Protein AF-A0A7S2I4W2-F1 (afdb_monomer_lite)

pLDDT: mean 93.64, std 9.5, range [48.97, 98.88]

Sequence (385 aa):
VYAKTLLSLMMRHRHPQGKFLIIGGGIANFTDVAATFTGLIQALNQFADDIKEHNIRIWIRRAGPNYLEGLRKVKACSDKLGLGLKVYGPETHITAVVPMALGLTAPLPEPDLSAACGPPKRSLVKVPDGVQVKPAAAKAPAQGDITPATTAVVYGLQHRAVQGMLDFDFMCKRKKPSVEAMVFPFSGNHLEKFYWGTGEILVPVYTTTQEAIAKHPSVTVFINFASFRSVFETSLEAMQYPAIKTVAIIAEGVPEQQTREIIKVAEDKKIDIIGPATVGGIKPGCLRIGNTGGMLDNIVMSRLYRPGSVAYVSKSGGMSNELNNIICRNSDGVYEGVAIGGDRYPGSRFLDHFLRYQADPGAKLLLLLGEVGGTDEYDLIEAAK

Organism: NCBI:txid1333877

Secondary structure (DSSP, 8-state):
-HHHHHHHHHTSS--TT-EEEEE---B-SS--HHHHHHHHHHHHHHSHHHHHHTTEEEEEE-BSTTHHHHHHHHHHHHHHHT---EEE-TTS-TTTHHHHHTTSSPPPPPP-TTSPPPSPPP-PPPPPTT-----PPPPPPPTT---TT--EEEES--HHHHHHHHHHHHHTT-SS-SEEEEE-TTS-SEEEEEEETTEEEEEEEESSHHHHHHH-TT--EEEE---TTTHHHHHHHHTTSTT--EEEE--S---HHHHHHHHHHHHHHT-EEE-SS---EEETTTEE-TTTT-SHHHHHHTTTTS--SEEEEES-HHHHHHHHHHHHHHSS-EEEEEE--SSSS-SS-HHHHHHHHHT-TT--EEEEE--SSSSHHHHHHHHH-

Radius of gyration: 22.59 Å; chains: 1; bounding box: 64×48×61 Å

Foldseek 3Di:
DVLLVVLVVQLPDADPVAEEDEAFFFADLADALQVVLVVVLVNCVVCLVSCVVNVYEYEYEYHYHNNLNSQVSVVVSCVVSVNPYAYHYLVDQRCPRPCCVVVVDPDDDHDPSPDDDAAADADADDDDPPPPPDQDDFDDDDQPDFFLQAAEEEEDPQQVQQQQFLVLNLLLVRPDGRYQAYEDLVDDKDWDWHDNPPDIDTHIYHNDPVVVCVVVVQHAEYEYPDELVCQLVVLLVNLVRLSHQEYEADYDPNPPVSLVVSLVSCVVSNHFYQDDAAQWWAAASTGDRGSQLHHPSSCNNLVSNHAWAAEEEEQDSSVQSSCSSVDSHHGRGYRMYTHQYDDPDGSDAPVRVVVVLVVGSSHPHYYYDYDPDDDRVVVVVVVVD

InterPro domains:
  IPR002020 Citrate synthase [PTHR23118] (143-385)
  IPR005811 ATP-citrate synthase/succinyl-CoA ligase, C-terminal domain [PF00549] (313-379)
  IPR016102 Succinyl-CoA synthetase-like [G3DSA:3.40.50.261] (1-110)
  IPR016102 Succinyl-CoA synthetase-like [G3DSA:3.40.50.261] (278-385)
  IPR016102 Succinyl-CoA synthetase-like [SSF52210] (6-75)
  IPR016102 Succinyl-CoA synthetase-like [SSF52210] (286-384)
  IPR017866 Succinyl-CoA synthetase, beta subunit, conserved site [PS01217] (308-333)
  IPR032263 ATP-citrate synthase, citrate-binding domain [PF16114] (2-103)
  IPR033847 ATP-citrate lyase/succinyl-CoA ligase, conserved site [PS01216] (314-343)
  IPR036291 NAD(P)-binding domain superfamily [SSF51735] (148-276)

Structure (mmCIF, N/CA/C/O backbone):
data_AF-A0A7S2I4W2-F1
#
_entry.id   AF-A0A7S2I4W2-F1
#
loop_
_atom_site.group_PDB
_atom_site.id
_atom_site.type_symbol
_atom_site.label_atom_id
_atom_site.label_alt_id
_atom_site.label_comp_id
_atom_site.label_asym_id
_atom_site.label_entity_id
_atom_site.label_seq_id
_atom_site.pdbx_PDB_ins_code
_atom_site.Cartn_x
_atom_site.Cartn_y
_atom_site.Cartn_z
_atom_site.occupancy
_atom_site.B_iso_or_equiv
_atom_site.auth_seq_id
_atom_site.auth_comp_id
_atom_site.auth_asym_id
_atom_site.auth_atom_id
_atom_site.pdbx_PDB_model_num
ATOM 1 N N . VAL A 1 1 ? 23.101 -0.968 -6.387 1.00 79.19 1 VAL A N 1
ATOM 2 C CA . VAL A 1 1 ? 23.550 -2.379 -6.493 1.00 79.19 1 VAL A CA 1
ATOM 3 C C . VAL A 1 1 ? 22.594 -3.194 -7.358 1.00 79.19 1 VAL A C 1
ATOM 5 O O . VAL A 1 1 ? 23.010 -3.573 -8.438 1.00 79.19 1 VAL A O 1
ATOM 8 N N . TYR A 1 2 ? 21.316 -3.338 -6.986 1.00 93.25 2 TYR A N 1
ATOM 9 C CA . TYR A 1 2 ? 20.318 -4.147 -7.716 1.00 93.25 2 TYR A CA 1
ATOM 10 C C . TYR A 1 2 ? 20.295 -3.968 -9.250 1.00 93.25 2 TYR A C 1
ATOM 12 O O . TYR A 1 2 ? 20.557 -4.918 -9.983 1.00 93.25 2 TYR A O 1
ATOM 20 N N . ALA A 1 3 ? 20.053 -2.745 -9.747 1.00 93.56 3 ALA A N 1
ATOM 21 C CA . ALA A 1 3 ? 19.975 -2.485 -11.191 1.00 93.56 3 ALA A CA 1
ATOM 22 C C . ALA A 1 3 ? 21.287 -2.816 -11.926 1.00 93.56 3 ALA A C 1
ATOM 24 O O . ALA A 1 3 ? 21.260 -3.390 -13.010 1.00 93.56 3 ALA A O 1
ATOM 25 N N . LYS A 1 4 ? 22.437 -2.513 -11.306 1.00 93.75 4 LYS A N 1
ATOM 26 C CA . LYS A 1 4 ? 23.759 -2.839 -11.858 1.00 93.75 4 LYS A CA 1
ATOM 27 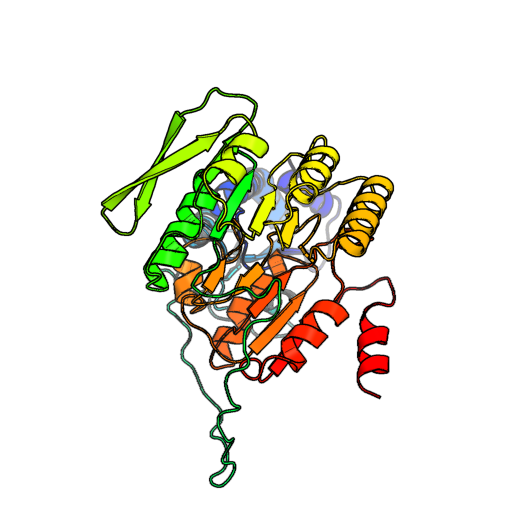C C . LYS A 1 4 ? 23.938 -4.350 -11.985 1.00 93.75 4 LYS A C 1
ATOM 29 O O . LYS A 1 4 ? 24.317 -4.822 -13.044 1.00 93.75 4 LYS A O 1
ATOM 34 N N . THR A 1 5 ? 23.597 -5.105 -10.939 1.00 95.25 5 THR A N 1
ATOM 35 C CA . THR A 1 5 ? 23.684 -6.571 -10.945 1.00 95.25 5 THR A CA 1
ATOM 36 C C . THR A 1 5 ? 22.836 -7.187 -12.060 1.00 95.25 5 THR A C 1
ATOM 38 O O . THR A 1 5 ? 23.334 -8.046 -12.782 1.00 95.25 5 THR A O 1
ATOM 41 N N . LEU A 1 6 ? 21.590 -6.732 -12.247 1.00 95.56 6 LEU A N 1
ATOM 42 C CA . LEU A 1 6 ? 20.728 -7.223 -13.330 1.00 95.56 6 LEU A CA 1
ATOM 43 C C . LEU A 1 6 ? 21.313 -6.941 -14.720 1.00 95.56 6 LEU A C 1
ATOM 45 O O . LEU A 1 6 ? 21.363 -7.852 -15.547 1.00 95.56 6 LEU A O 1
ATOM 49 N N . LEU A 1 7 ? 21.792 -5.714 -14.959 1.00 95.50 7 LEU A N 1
ATOM 50 C CA . LEU A 1 7 ? 22.431 -5.343 -16.226 1.00 95.50 7 LEU A CA 1
ATOM 51 C C . LEU A 1 7 ? 23.682 -6.198 -16.487 1.00 95.50 7 LEU A C 1
ATOM 53 O O . LEU A 1 7 ? 23.814 -6.795 -17.554 1.00 95.50 7 LEU A O 1
ATOM 57 N N . SER A 1 8 ? 24.547 -6.367 -15.484 1.00 94.81 8 SER A N 1
ATOM 58 C CA . SER A 1 8 ? 25.737 -7.215 -15.611 1.00 94.81 8 SER A CA 1
ATOM 59 C C . SER A 1 8 ? 25.394 -8.678 -15.916 1.00 94.81 8 SER A C 1
ATOM 61 O O . SER A 1 8 ? 26.090 -9.322 -16.698 1.00 94.81 8 SER A O 1
ATOM 63 N N . LEU A 1 9 ? 24.320 -9.224 -15.335 1.00 96.38 9 LEU A N 1
ATOM 64 C CA . LEU A 1 9 ? 23.876 -10.591 -15.627 1.00 96.38 9 LEU A CA 1
ATOM 65 C C . LEU A 1 9 ? 23.346 -10.726 -17.058 1.00 96.38 9 LEU A C 1
ATOM 67 O O . LEU A 1 9 ? 23.717 -11.664 -17.767 1.00 96.38 9 LEU A O 1
ATOM 71 N N . MET A 1 10 ? 22.510 -9.789 -17.508 1.00 96.00 10 MET A N 1
ATOM 72 C CA . MET A 1 10 ? 21.927 -9.859 -18.849 1.00 96.00 10 MET A CA 1
ATOM 73 C C . MET A 1 10 ? 22.943 -9.590 -19.965 1.00 96.00 10 MET A C 1
ATOM 75 O O . MET A 1 10 ? 22.669 -9.945 -21.108 1.00 96.00 10 MET A O 1
ATOM 79 N N . MET A 1 11 ? 24.112 -9.026 -19.666 1.00 95.38 11 MET A N 1
ATOM 80 C CA . MET A 1 11 ? 25.169 -8.749 -20.649 1.00 95.38 11 MET A CA 1
ATOM 81 C C . MET A 1 11 ? 26.247 -9.842 -20.721 1.00 95.38 11 MET A C 1
ATOM 83 O O . MET A 1 11 ? 27.149 -9.749 -21.538 1.00 95.38 11 MET A O 1
ATOM 87 N N . ARG A 1 12 ? 26.156 -10.941 -19.955 1.00 95.44 12 ARG A N 1
ATOM 88 C CA . ARG A 1 12 ? 27.174 -12.018 -20.021 1.00 95.44 12 ARG A CA 1
ATOM 89 C C . ARG A 1 12 ? 27.299 -12.693 -21.390 1.00 95.44 12 ARG A C 1
ATOM 91 O O . ARG A 1 12 ? 28.368 -13.166 -21.751 1.00 95.44 12 ARG A O 1
ATOM 98 N N . HIS A 1 13 ? 26.202 -12.753 -22.139 1.00 94.88 13 HIS A N 1
ATOM 99 C CA . HIS A 1 13 ? 26.152 -13.361 -23.467 1.00 94.88 13 HIS A CA 1
ATOM 100 C C . HIS A 1 13 ? 25.285 -12.517 -24.393 1.00 94.88 13 HIS A C 1
ATOM 102 O O . HIS A 1 13 ? 24.271 -11.958 -23.962 1.00 94.88 13 HIS A O 1
ATOM 108 N N . ARG A 1 14 ? 25.637 -12.451 -25.676 1.00 95.69 14 ARG A N 1
ATOM 109 C CA . ARG A 1 14 ? 24.786 -11.830 -26.696 1.00 95.69 14 ARG A CA 1
ATOM 110 C C . ARG A 1 14 ? 23.648 -12.767 -27.098 1.00 95.69 14 ARG A C 1
ATOM 112 O O . ARG A 1 14 ? 23.761 -13.982 -26.984 1.00 95.69 14 ARG A O 1
ATOM 119 N N . HIS A 1 15 ? 22.546 -12.184 -27.555 1.00 96.94 15 HIS A N 1
ATOM 120 C CA . HIS A 1 15 ? 21.433 -12.915 -28.151 1.00 96.94 15 HIS A CA 1
ATOM 121 C C . HIS A 1 15 ? 21.181 -12.352 -29.559 1.00 96.94 15 HIS A C 1
ATOM 123 O O . HIS A 1 15 ? 21.181 -11.125 -29.691 1.00 96.94 15 HIS A O 1
ATOM 129 N N . PRO A 1 16 ? 20.958 -13.180 -30.600 1.00 95.62 16 PRO A N 1
ATOM 130 C CA . PRO A 1 16 ? 20.847 -12.700 -31.984 1.00 95.62 16 PRO A CA 1
ATOM 131 C C . PRO A 1 16 ? 19.747 -11.653 -32.204 1.00 95.62 16 PRO A C 1
ATOM 133 O O . PRO A 1 16 ? 19.893 -10.760 -33.029 1.00 95.62 16 PRO A O 1
ATOM 136 N N . GLN A 1 17 ? 18.657 -11.731 -31.437 1.00 94.38 17 GLN A N 1
ATOM 137 C CA . GLN A 1 17 ? 17.517 -10.805 -31.530 1.00 94.38 17 GLN A CA 1
ATOM 138 C C . GLN A 1 17 ? 17.594 -9.632 -30.531 1.00 94.38 17 GLN A C 1
ATOM 140 O O . GLN A 1 17 ? 16.612 -8.910 -30.326 1.00 94.38 17 GLN A O 1
ATOM 145 N N . GLY A 1 18 ? 18.737 -9.466 -29.860 1.00 95.62 18 GLY A N 1
ATOM 146 C CA . GLY A 1 18 ? 18.852 -8.601 -28.690 1.00 95.62 18 GLY A CA 1
ATOM 147 C C . GLY A 1 18 ? 18.094 -9.157 -27.485 1.00 95.62 18 GLY A C 1
ATOM 148 O O . GLY A 1 18 ? 17.707 -10.332 -27.461 1.00 95.62 18 GLY A O 1
ATOM 149 N N . LYS A 1 19 ? 17.896 -8.317 -26.467 1.00 96.88 19 LYS A N 1
ATOM 150 C CA . LYS A 1 19 ? 17.185 -8.676 -25.227 1.00 96.88 19 LYS A CA 1
ATOM 151 C C . LYS A 1 19 ? 16.204 -7.584 -24.823 1.00 96.88 19 LYS A C 1
ATOM 153 O O . LYS A 1 19 ? 16.249 -6.468 -25.336 1.00 96.88 19 LYS A O 1
ATOM 158 N N . PHE A 1 20 ? 15.343 -7.903 -23.865 1.00 95.50 20 PHE A N 1
ATOM 159 C CA . PHE A 1 20 ? 14.385 -6.965 -23.293 1.00 95.50 20 PHE A CA 1
ATOM 160 C C . PHE A 1 20 ? 14.631 -6.801 -21.798 1.00 95.50 20 PHE A C 1
ATOM 162 O O . PHE A 1 20 ? 14.880 -7.784 -21.100 1.00 95.50 20 PHE A O 1
ATOM 169 N N . LEU A 1 21 ? 14.527 -5.569 -21.308 1.00 97.12 21 LEU A N 1
ATOM 170 C CA . LEU A 1 21 ? 14.470 -5.263 -19.883 1.00 97.12 21 LEU A CA 1
ATOM 171 C C . LEU A 1 21 ? 13.138 -4.577 -19.586 1.00 97.12 21 LEU A C 1
ATOM 173 O O . LEU A 1 21 ? 12.885 -3.466 -20.053 1.00 97.12 21 LEU A O 1
ATOM 177 N N . ILE A 1 22 ? 12.293 -5.243 -18.802 1.00 97.38 22 ILE A N 1
ATOM 178 C CA . ILE A 1 22 ? 10.995 -4.711 -18.382 1.00 97.38 22 ILE A CA 1
ATOM 179 C C . ILE A 1 22 ? 11.118 -4.227 -16.941 1.00 97.38 22 ILE A C 1
ATOM 181 O O . ILE A 1 22 ? 11.359 -5.010 -16.026 1.00 97.38 22 ILE A O 1
ATOM 185 N N . ILE A 1 23 ? 10.940 -2.926 -16.743 1.00 96.69 23 ILE A N 1
ATOM 186 C CA . ILE A 1 23 ? 10.980 -2.267 -15.438 1.00 96.69 23 ILE A CA 1
ATOM 187 C C . ILE A 1 23 ? 9.542 -1.888 -15.085 1.00 96.69 23 ILE A C 1
ATOM 189 O O . ILE A 1 23 ? 9.074 -0.780 -15.350 1.00 96.69 23 ILE A O 1
ATOM 193 N N . GLY A 1 24 ? 8.811 -2.867 -14.559 1.00 94.12 24 GLY A N 1
ATOM 194 C CA . GLY A 1 24 ? 7.382 -2.757 -14.281 1.00 94.12 24 GLY A CA 1
ATOM 195 C C . GLY A 1 24 ? 7.033 -2.601 -12.800 1.00 94.12 24 GLY A C 1
ATOM 196 O O . GLY A 1 24 ? 7.862 -2.729 -11.895 1.00 94.12 24 GLY A O 1
ATOM 197 N N . GLY A 1 25 ? 5.751 -2.370 -12.549 1.00 94.00 25 GLY A N 1
ATOM 198 C CA . GLY A 1 25 ? 5.097 -2.689 -11.286 1.00 94.00 25 GLY A CA 1
ATOM 199 C C . GLY A 1 25 ? 3.838 -1.872 -11.033 1.00 94.00 25 GLY A C 1
ATOM 200 O O . GLY A 1 25 ? 3.523 -0.931 -11.772 1.00 94.00 25 GLY A O 1
ATOM 201 N N . GLY A 1 26 ? 3.112 -2.279 -9.991 1.00 92.62 26 GLY A N 1
ATOM 202 C CA . GLY A 1 26 ? 1.884 -1.618 -9.564 1.00 92.62 26 GLY A CA 1
ATOM 203 C C . GLY A 1 26 ? 2.134 -0.209 -9.040 1.00 92.62 26 GLY A C 1
ATOM 204 O O . GLY A 1 26 ? 3.282 0.192 -8.807 1.00 92.62 26 GLY A O 1
ATOM 205 N N . ILE A 1 27 ? 1.054 0.545 -8.846 1.00 95.62 27 ILE A N 1
ATOM 206 C CA . ILE A 1 27 ? 1.127 1.872 -8.228 1.00 95.62 27 ILE A CA 1
ATOM 207 C C . ILE A 1 27 ? 1.631 1.737 -6.788 1.00 95.62 27 ILE A C 1
ATOM 209 O O . ILE A 1 27 ? 0.963 1.168 -5.929 1.00 95.62 27 ILE A O 1
ATOM 213 N N . ALA A 1 2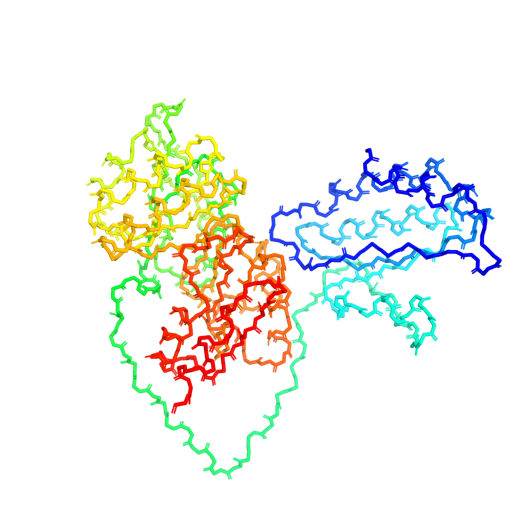8 ? 2.813 2.275 -6.491 1.00 96.56 28 ALA A N 1
ATOM 214 C CA . ALA A 1 28 ? 3.357 2.185 -5.142 1.00 96.56 28 ALA A CA 1
ATOM 215 C C . ALA A 1 28 ? 2.528 3.008 -4.141 1.00 96.56 28 ALA A C 1
ATOM 217 O O . ALA A 1 28 ? 2.044 4.091 -4.462 1.00 96.56 28 ALA A O 1
ATOM 218 N N . ASN A 1 29 ? 2.401 2.506 -2.911 1.00 97.06 29 ASN A N 1
ATOM 219 C CA . ASN A 1 29 ? 1.764 3.236 -1.812 1.00 97.06 29 ASN A CA 1
ATOM 220 C C . ASN A 1 29 ? 2.752 4.203 -1.142 1.00 97.06 29 ASN A C 1
ATOM 222 O O . ASN A 1 29 ? 2.457 5.372 -0.955 1.00 97.06 29 ASN A O 1
ATOM 226 N N . PHE A 1 30 ? 3.955 3.737 -0.807 1.00 93.31 30 PHE A N 1
ATOM 227 C CA . PHE A 1 30 ? 4.930 4.519 -0.031 1.00 93.31 30 PHE A CA 1
ATOM 228 C C . PHE A 1 30 ? 6.304 4.642 -0.694 1.00 93.31 30 PHE A C 1
ATOM 230 O O . PHE A 1 30 ? 7.091 5.502 -0.308 1.00 93.31 30 PHE A O 1
ATOM 237 N N . THR A 1 31 ? 6.621 3.797 -1.679 1.00 94.00 31 THR A N 1
ATOM 238 C CA . THR A 1 31 ? 7.918 3.840 -2.360 1.00 94.00 31 THR A CA 1
ATOM 239 C C . THR A 1 31 ? 8.050 5.107 -3.196 1.00 94.00 31 THR A C 1
ATOM 241 O O . THR A 1 31 ? 7.252 5.333 -4.103 1.00 94.00 31 THR A O 1
ATOM 244 N N . ASP A 1 32 ? 9.103 5.880 -2.942 1.00 95.81 32 ASP A N 1
ATOM 245 C CA . ASP A 1 32 ? 9.473 7.023 -3.771 1.00 95.81 32 ASP A CA 1
ATOM 246 C C . ASP A 1 32 ? 10.066 6.549 -5.110 1.00 95.81 32 ASP A C 1
ATOM 248 O O . ASP A 1 32 ? 11.162 5.974 -5.188 1.00 95.81 32 ASP A O 1
ATOM 252 N N . VAL A 1 33 ? 9.313 6.764 -6.187 1.00 96.12 33 VAL A N 1
ATOM 253 C CA . VAL A 1 33 ? 9.692 6.337 -7.536 1.00 96.12 33 VAL A CA 1
ATOM 254 C C . VAL A 1 33 ? 10.877 7.154 -8.062 1.00 96.12 33 VAL A C 1
ATOM 256 O O . VAL A 1 33 ? 11.760 6.593 -8.709 1.00 96.12 33 VAL A O 1
ATOM 259 N N . ALA A 1 34 ? 10.962 8.450 -7.756 1.00 95.94 34 ALA A N 1
ATOM 260 C CA . ALA A 1 34 ? 12.077 9.291 -8.194 1.00 95.94 34 ALA A CA 1
ATOM 261 C C . ALA A 1 34 ? 13.391 8.891 -7.503 1.00 95.94 34 ALA A C 1
ATOM 263 O O . ALA A 1 34 ? 14.436 8.762 -8.156 1.00 95.94 34 ALA A O 1
ATOM 264 N N . ALA A 1 35 ? 13.337 8.619 -6.197 1.00 96.00 35 ALA A N 1
ATOM 265 C CA . ALA A 1 35 ? 14.494 8.149 -5.441 1.00 96.00 35 ALA A CA 1
ATOM 266 C C . ALA A 1 35 ? 14.985 6.787 -5.958 1.00 96.00 35 ALA A C 1
ATOM 268 O O . ALA A 1 35 ? 16.172 6.617 -6.244 1.00 96.00 35 ALA A O 1
ATOM 269 N N . THR A 1 36 ? 14.077 5.826 -6.164 1.00 94.25 36 THR A N 1
ATOM 270 C CA . THR A 1 36 ? 14.447 4.497 -6.688 1.00 94.25 36 THR A CA 1
ATOM 271 C C . THR A 1 36 ? 15.012 4.561 -8.108 1.00 94.25 36 THR A C 1
ATOM 273 O O . THR A 1 36 ? 15.986 3.868 -8.419 1.00 94.25 36 THR A O 1
ATOM 276 N N . PHE A 1 37 ? 14.485 5.444 -8.959 1.00 96.19 37 PHE A N 1
ATOM 277 C CA . PHE A 1 37 ? 14.978 5.619 -10.328 1.00 96.19 37 PHE A CA 1
ATOM 278 C C . PHE A 1 37 ? 16.353 6.284 -10.395 1.00 96.19 37 PHE A C 1
ATOM 280 O O . PHE A 1 37 ? 17.055 6.106 -11.387 1.00 96.19 37 PHE A O 1
ATOM 287 N N . THR A 1 38 ? 16.810 6.954 -9.335 1.00 95.56 38 THR A N 1
ATOM 288 C CA . THR A 1 38 ? 18.187 7.474 -9.270 1.00 95.56 38 THR A CA 1
ATOM 289 C C . THR A 1 38 ? 19.212 6.341 -9.401 1.00 95.56 38 THR A C 1
ATOM 291 O O . THR A 1 38 ? 20.168 6.453 -10.169 1.00 95.56 38 THR A O 1
ATOM 294 N N . GLY A 1 39 ? 18.978 5.204 -8.735 1.00 94.06 39 GLY A N 1
ATOM 295 C CA . GLY A 1 39 ? 19.842 4.026 -8.858 1.00 94.06 39 GLY A CA 1
ATOM 296 C C . GLY A 1 39 ? 19.808 3.391 -10.254 1.00 94.06 39 GLY A C 1
ATOM 297 O O . GLY A 1 39 ? 20.828 2.883 -10.721 1.00 94.06 39 GLY A O 1
ATOM 298 N N . LEU A 1 40 ? 18.659 3.451 -10.935 1.00 95.94 40 LEU A N 1
ATOM 299 C CA . LEU A 1 40 ? 18.516 3.011 -12.325 1.00 95.94 40 LEU A CA 1
ATOM 300 C C . LEU A 1 40 ? 19.285 3.933 -13.277 1.00 95.94 40 LEU A C 1
ATOM 302 O O . LEU A 1 40 ? 20.073 3.447 -14.077 1.00 95.94 40 LEU A O 1
ATOM 306 N N . ILE A 1 41 ? 19.121 5.250 -13.152 1.00 97.38 41 ILE A N 1
ATOM 307 C CA . ILE A 1 41 ? 19.812 6.259 -13.970 1.00 97.38 41 ILE A CA 1
ATOM 308 C C . ILE A 1 41 ? 21.331 6.111 -13.853 1.00 97.38 41 ILE A C 1
ATOM 310 O O . ILE A 1 41 ? 22.034 6.132 -14.862 1.00 97.38 41 ILE A O 1
ATOM 314 N N . GLN A 1 42 ? 21.853 5.906 -12.641 1.00 97.06 42 GLN A N 1
ATOM 315 C CA . GLN A 1 42 ? 23.281 5.637 -12.438 1.00 97.06 42 GLN A CA 1
ATOM 316 C C . GLN A 1 42 ? 23.744 4.377 -13.180 1.00 97.06 42 GLN A C 1
ATOM 318 O O . GLN A 1 42 ? 24.836 4.362 -13.741 1.00 97.06 42 GLN A O 1
ATOM 323 N N . ALA A 1 43 ? 22.923 3.323 -13.193 1.00 96.75 43 ALA A N 1
ATOM 324 C CA . ALA A 1 43 ? 23.236 2.095 -13.912 1.00 96.75 43 ALA A CA 1
ATOM 325 C C . ALA A 1 43 ? 23.168 2.296 -15.439 1.00 96.75 43 ALA A C 1
ATOM 327 O O . ALA A 1 43 ? 24.072 1.857 -16.139 1.00 96.75 43 ALA A O 1
ATOM 328 N N . LEU A 1 44 ? 22.170 3.024 -15.952 1.00 97.31 44 LEU A N 1
ATOM 329 C CA . LEU A 1 44 ? 22.059 3.344 -17.380 1.00 97.31 44 LEU A CA 1
ATOM 330 C C . LEU A 1 44 ? 23.259 4.151 -17.885 1.00 97.31 44 LEU A C 1
ATOM 332 O O . LEU A 1 44 ? 23.779 3.839 -18.947 1.00 97.31 44 LEU A O 1
ATOM 336 N N . ASN A 1 45 ? 23.731 5.143 -17.119 1.00 97.50 45 ASN A N 1
ATOM 337 C CA . ASN A 1 45 ? 24.933 5.905 -17.483 1.00 97.50 45 ASN A CA 1
ATOM 338 C C . ASN A 1 45 ? 26.190 5.030 -17.506 1.00 97.50 45 ASN A C 1
ATOM 340 O O . ASN A 1 45 ? 27.045 5.221 -18.360 1.00 97.50 45 ASN A O 1
ATOM 344 N N . GLN A 1 46 ? 26.308 4.085 -16.571 1.00 97.19 46 GLN A N 1
ATOM 345 C CA . GLN A 1 46 ? 27.479 3.216 -16.483 1.00 97.19 46 GLN A CA 1
ATOM 346 C C . GLN A 1 46 ? 27.536 2.184 -17.619 1.00 97.19 46 GLN A C 1
ATOM 348 O O . GLN A 1 46 ? 28.620 1.906 -18.113 1.00 97.19 46 GLN A O 1
ATOM 353 N N . PHE A 1 47 ? 26.395 1.609 -18.004 1.00 97.19 47 PHE A N 1
ATOM 354 C CA . PHE A 1 47 ? 26.319 0.488 -18.950 1.00 97.19 47 PHE A CA 1
ATOM 355 C C . PHE A 1 47 ? 25.767 0.901 -20.326 1.00 97.19 47 PHE A C 1
ATOM 357 O O . PHE A 1 47 ? 25.273 0.059 -21.067 1.00 97.19 47 PHE A O 1
ATOM 364 N N . ALA A 1 48 ? 25.778 2.193 -20.672 1.00 97.44 48 ALA A N 1
ATOM 365 C CA . ALA A 1 48 ? 25.104 2.706 -21.869 1.00 97.44 48 ALA A CA 1
ATOM 366 C C . ALA A 1 48 ? 25.591 2.045 -23.169 1.00 97.44 48 ALA A C 1
ATOM 368 O O . ALA A 1 48 ? 24.774 1.690 -24.021 1.00 97.44 48 ALA A O 1
ATOM 369 N N . ASP A 1 49 ? 26.904 1.876 -23.311 1.00 97.31 49 ASP A N 1
ATOM 370 C CA . ASP A 1 49 ? 27.501 1.293 -24.513 1.00 97.31 49 ASP A CA 1
ATOM 371 C C . ASP A 1 49 ? 27.252 -0.216 -24.576 1.00 97.31 49 ASP A C 1
ATOM 373 O O . ASP A 1 49 ? 26.798 -0.711 -25.607 1.00 97.31 49 ASP A O 1
ATOM 377 N N . ASP A 1 50 ? 27.373 -0.916 -23.445 1.00 96.94 50 ASP A N 1
ATOM 378 C CA . ASP A 1 50 ? 27.035 -2.339 -23.342 1.00 96.94 50 ASP A CA 1
ATOM 379 C C . ASP A 1 50 ? 25.551 -2.600 -23.669 1.00 96.94 50 ASP A C 1
ATOM 381 O O . ASP A 1 50 ? 25.209 -3.568 -24.351 1.00 96.94 50 ASP A O 1
ATOM 385 N N . ILE A 1 51 ? 24.640 -1.719 -23.230 1.00 97.69 51 ILE A N 1
ATOM 386 C CA . ILE A 1 51 ? 23.201 -1.798 -23.545 1.00 97.69 51 ILE A CA 1
ATOM 387 C C . ILE A 1 51 ? 22.978 -1.757 -25.060 1.00 97.69 51 ILE A C 1
ATOM 389 O O . ILE A 1 51 ? 22.186 -2.550 -25.583 1.00 97.69 51 ILE A O 1
ATOM 393 N N . LYS A 1 52 ? 23.682 -0.866 -25.767 1.00 96.81 52 LYS A N 1
ATOM 394 C CA . LYS A 1 52 ? 23.598 -0.744 -27.230 1.00 96.81 52 LYS A CA 1
ATOM 395 C C . LYS A 1 52 ? 24.227 -1.947 -27.921 1.00 96.81 52 LYS A C 1
ATOM 397 O O . LYS A 1 52 ? 23.608 -2.526 -28.810 1.00 96.81 52 LYS A O 1
ATOM 402 N N . GLU A 1 53 ? 25.414 -2.355 -27.483 1.00 96.25 53 GLU A N 1
ATOM 403 C CA . GLU A 1 53 ? 26.155 -3.490 -28.034 1.00 96.25 53 GLU A CA 1
ATOM 404 C C . GLU A 1 53 ? 25.357 -4.802 -27.939 1.00 96.25 53 GLU A C 1
ATOM 406 O O . GLU A 1 53 ? 25.339 -5.605 -28.878 1.00 96.25 53 GLU A O 1
ATOM 411 N N . HIS A 1 54 ? 24.647 -5.002 -26.827 1.00 97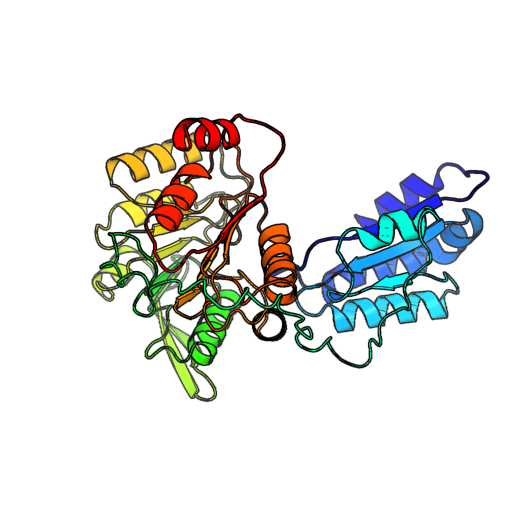.38 54 HIS A N 1
ATOM 412 C CA . HIS A 1 54 ? 23.784 -6.161 -26.600 1.00 97.38 54 HIS A CA 1
ATOM 413 C C . HIS A 1 54 ? 22.368 -6.013 -27.182 1.00 97.38 54 HIS A C 1
ATOM 415 O O . HIS A 1 54 ? 21.558 -6.935 -27.029 1.00 97.38 54 HIS A O 1
ATOM 421 N N . ASN A 1 55 ? 22.059 -4.892 -27.847 1.00 96.75 55 ASN A N 1
ATOM 422 C CA . ASN A 1 55 ? 20.737 -4.565 -28.391 1.00 96.75 55 ASN A CA 1
ATOM 423 C C . ASN A 1 55 ? 19.616 -4.777 -27.350 1.00 96.75 55 ASN A C 1
ATOM 425 O O . ASN A 1 55 ? 18.647 -5.518 -27.565 1.00 96.75 55 ASN A O 1
ATOM 429 N N . ILE A 1 56 ? 19.796 -4.189 -26.164 1.00 97.25 56 ILE A N 1
ATOM 430 C CA . ILE A 1 56 ? 18.852 -4.301 -25.051 1.00 97.25 56 ILE A CA 1
ATOM 431 C C . ILE A 1 56 ? 17.782 -3.212 -25.179 1.00 97.25 56 ILE A C 1
ATOM 433 O O . ILE A 1 56 ? 18.063 -2.022 -25.060 1.00 97.25 56 ILE A O 1
ATOM 437 N N . ARG A 1 57 ? 16.527 -3.628 -25.358 1.00 96.69 57 ARG A N 1
ATOM 438 C CA . ARG A 1 57 ? 15.354 -2.744 -25.425 1.00 96.69 57 ARG A CA 1
ATOM 439 C C . ARG A 1 57 ? 14.697 -2.627 -24.055 1.00 96.69 57 ARG A C 1
ATOM 441 O O . ARG A 1 57 ? 14.335 -3.638 -23.453 1.00 96.69 57 ARG A O 1
ATOM 448 N N . ILE A 1 58 ? 14.520 -1.401 -23.569 1.00 97.81 58 ILE A N 1
ATOM 449 C CA . ILE A 1 58 ? 14.046 -1.132 -22.205 1.00 97.81 58 ILE A CA 1
ATOM 450 C C . ILE A 1 58 ? 12.631 -0.544 -22.233 1.00 97.81 58 ILE A C 1
ATOM 452 O O . ILE A 1 58 ? 12.372 0.441 -22.927 1.00 97.81 58 ILE A O 1
ATOM 456 N N . TRP A 1 59 ? 11.737 -1.131 -21.439 1.00 98.06 59 TRP A N 1
ATOM 457 C CA . TRP A 1 59 ? 10.345 -0.705 -21.285 1.00 98.06 59 TRP A CA 1
ATOM 458 C C . TRP A 1 59 ? 10.028 -0.484 -19.812 1.00 98.06 59 TRP A C 1
ATOM 460 O O . TRP A 1 59 ? 10.265 -1.366 -18.986 1.00 98.06 59 TRP A O 1
ATOM 470 N N . ILE A 1 60 ? 9.480 0.679 -19.474 1.00 97.75 60 ILE A N 1
ATOM 471 C CA . ILE A 1 60 ? 9.198 1.078 -18.095 1.00 97.75 60 ILE A CA 1
ATOM 472 C C . ILE A 1 60 ? 7.709 1.360 -17.944 1.00 97.75 60 ILE A C 1
ATOM 474 O O . ILE A 1 60 ? 7.165 2.183 -18.674 1.00 97.75 60 ILE A O 1
ATOM 478 N N . ARG A 1 61 ? 7.064 0.730 -16.958 1.00 97.44 61 ARG A N 1
ATOM 479 C CA . ARG A 1 61 ? 5.727 1.113 -16.481 1.00 97.44 61 ARG A CA 1
ATOM 480 C C . ARG A 1 61 ? 5.782 1.266 -14.974 1.00 97.44 61 ARG A C 1
ATOM 482 O O . ARG A 1 61 ? 5.939 0.270 -14.263 1.00 97.44 61 ARG A O 1
ATOM 489 N N . ARG A 1 62 ? 5.630 2.494 -14.470 1.00 96.56 62 ARG A N 1
ATOM 490 C CA . ARG A 1 62 ? 5.656 2.741 -13.022 1.00 96.56 62 ARG A CA 1
ATOM 491 C C . ARG A 1 62 ? 4.779 3.913 -12.598 1.00 96.56 62 ARG A C 1
ATOM 493 O O . ARG A 1 62 ? 4.636 4.889 -13.323 1.00 96.56 62 ARG A O 1
ATOM 500 N N . ALA A 1 63 ? 4.237 3.809 -11.388 1.00 94.88 63 ALA A N 1
ATOM 501 C CA . ALA A 1 63 ? 3.465 4.849 -10.724 1.00 94.88 63 ALA A CA 1
ATOM 502 C C . ALA A 1 63 ? 3.660 4.787 -9.197 1.00 94.88 63 ALA A C 1
ATOM 504 O O . ALA A 1 63 ? 4.194 3.804 -8.671 1.00 94.88 63 ALA A O 1
ATOM 505 N N . GLY A 1 64 ? 3.225 5.832 -8.491 1.00 95.25 64 GLY A N 1
ATOM 506 C CA . GLY A 1 64 ? 3.374 5.993 -7.041 1.00 95.25 64 GLY A CA 1
ATOM 507 C C . GLY A 1 64 ? 3.945 7.366 -6.664 1.00 95.25 64 GLY A C 1
ATOM 508 O O . GLY A 1 64 ? 4.062 8.229 -7.534 1.00 95.25 64 GLY A O 1
ATOM 509 N N . PRO A 1 65 ? 4.329 7.577 -5.394 1.00 95.25 65 PRO A N 1
ATOM 510 C CA . PRO A 1 65 ? 4.954 8.818 -4.943 1.00 95.25 65 PRO A CA 1
ATOM 511 C C . PRO A 1 65 ? 6.087 9.281 -5.873 1.00 95.25 65 PRO A C 1
ATOM 513 O O . PRO A 1 65 ? 6.997 8.510 -6.184 1.00 95.25 65 PRO A O 1
ATOM 516 N N . ASN A 1 66 ? 6.016 10.534 -6.332 1.00 95.44 66 ASN A N 1
ATOM 517 C CA . ASN A 1 66 ? 7.008 11.179 -7.207 1.00 95.44 66 ASN A CA 1
ATOM 518 C C . ASN A 1 66 ? 7.263 10.470 -8.559 1.00 95.44 66 ASN A C 1
ATOM 520 O O . ASN A 1 66 ? 8.312 10.658 -9.181 1.00 95.44 66 ASN A O 1
ATOM 524 N N . TYR A 1 67 ? 6.314 9.667 -9.063 1.00 95.38 67 TYR A N 1
ATOM 525 C CA . TYR A 1 67 ? 6.511 8.908 -10.307 1.00 95.38 67 TYR A CA 1
ATOM 526 C C . TYR A 1 67 ? 6.783 9.777 -11.532 1.00 95.38 67 TYR A C 1
ATOM 528 O O . TYR A 1 67 ? 7.623 9.413 -12.350 1.00 95.38 67 TYR A O 1
ATOM 536 N N . LEU A 1 68 ? 6.108 10.921 -11.655 1.00 94.75 68 LEU A N 1
ATOM 537 C CA . LEU A 1 68 ? 6.235 11.792 -12.818 1.00 94.75 68 LEU A CA 1
ATOM 538 C C . LEU A 1 68 ? 7.661 12.333 -12.950 1.00 94.75 68 LEU A C 1
ATOM 540 O O . LEU A 1 68 ? 8.252 12.299 -14.027 1.00 94.75 68 LEU A O 1
ATOM 544 N N . GLU A 1 69 ? 8.246 12.764 -11.832 1.00 95.81 69 GLU A N 1
ATOM 545 C CA . GLU A 1 69 ? 9.645 13.174 -11.767 1.00 95.81 69 GLU A CA 1
ATOM 546 C C . GLU A 1 69 ? 10.585 12.011 -12.111 1.00 95.81 69 GLU A C 1
ATOM 548 O O . GLU A 1 69 ? 11.499 12.180 -12.920 1.00 95.81 69 GLU A O 1
ATOM 553 N N . GLY A 1 70 ? 10.336 10.821 -11.554 1.00 96.81 70 GLY A N 1
ATOM 554 C CA . GLY A 1 70 ? 11.103 9.616 -11.870 1.00 96.81 70 GLY A CA 1
ATOM 555 C C . GLY A 1 70 ? 11.097 9.291 -13.368 1.00 96.81 70 GLY A C 1
ATOM 556 O O . GLY A 1 70 ? 12.163 9.158 -13.975 1.00 96.81 70 GLY A O 1
ATOM 557 N N . LEU A 1 71 ? 9.913 9.222 -13.986 1.00 97.06 71 LEU A N 1
ATOM 558 C CA . LEU A 1 71 ? 9.750 8.933 -15.415 1.00 97.06 71 LEU A CA 1
ATOM 559 C C . LEU A 1 71 ? 10.418 10.001 -16.293 1.00 97.06 71 LEU A C 1
ATOM 561 O O . LEU A 1 71 ? 11.115 9.648 -17.243 1.00 97.06 71 LEU A O 1
ATOM 565 N N . ARG A 1 72 ? 10.296 11.293 -15.952 1.00 97.06 72 ARG A N 1
ATOM 566 C CA . ARG A 1 72 ? 11.001 12.376 -16.667 1.00 97.06 72 ARG A CA 1
ATOM 567 C C . ARG A 1 72 ? 12.511 12.198 -16.616 1.00 97.06 72 ARG A C 1
ATOM 569 O O . ARG A 1 72 ? 13.172 12.261 -17.648 1.00 97.06 72 ARG A O 1
ATOM 576 N N . LYS A 1 73 ? 13.061 11.972 -15.419 1.00 97.31 73 LYS A N 1
ATOM 577 C CA . LYS A 1 73 ? 14.509 11.842 -15.215 1.00 97.31 73 LYS A CA 1
ATOM 578 C C . LYS A 1 73 ? 15.079 10.649 -15.980 1.00 97.31 73 LYS A C 1
ATOM 580 O O . LYS A 1 73 ? 16.128 10.776 -16.610 1.00 97.31 73 LYS A O 1
ATOM 585 N N . VAL A 1 74 ? 14.392 9.504 -15.963 1.00 97.56 74 VAL A N 1
ATOM 586 C CA . VAL A 1 74 ? 14.868 8.311 -16.679 1.00 97.56 74 VAL A CA 1
ATOM 587 C C . VAL A 1 74 ? 14.736 8.470 -18.195 1.00 97.56 74 VAL A C 1
ATOM 589 O O . VAL A 1 74 ? 15.643 8.062 -18.919 1.00 97.56 74 VAL A O 1
ATOM 592 N N . LYS A 1 75 ? 13.674 9.131 -18.678 1.00 97.25 75 LYS A N 1
ATOM 593 C CA . LYS A 1 75 ? 13.497 9.439 -20.101 1.00 97.25 75 LYS A CA 1
ATOM 594 C C . LYS A 1 75 ? 14.571 10.403 -20.606 1.00 97.25 75 LYS A C 1
ATOM 596 O O . LYS A 1 75 ? 15.267 10.076 -21.558 1.00 97.25 75 LYS A O 1
ATOM 601 N N . ALA A 1 76 ? 14.815 11.503 -19.895 1.00 97.25 76 ALA A N 1
ATOM 602 C CA . ALA A 1 76 ? 15.881 12.446 -20.234 1.00 97.25 76 ALA A CA 1
ATOM 603 C C . ALA A 1 76 ? 17.270 11.777 -20.254 1.00 97.25 76 ALA A C 1
ATOM 605 O O . ALA A 1 76 ? 18.083 12.039 -21.140 1.00 97.25 76 ALA A O 1
ATOM 606 N N . CYS A 1 77 ? 17.538 10.870 -19.307 1.00 97.88 77 CYS A N 1
ATOM 607 C CA . CYS A 1 77 ? 18.760 10.068 -19.314 1.00 97.88 77 CYS A CA 1
ATOM 608 C C . CYS A 1 77 ? 18.842 9.159 -20.550 1.00 97.88 77 CYS A C 1
ATOM 610 O O . CYS A 1 77 ? 19.904 9.063 -21.161 1.00 97.88 77 CYS A O 1
ATOM 612 N N . SER A 1 78 ? 17.739 8.509 -20.931 1.00 97.44 78 SER A N 1
ATOM 613 C CA . SER A 1 78 ? 17.661 7.695 -22.149 1.00 97.44 78 SER A CA 1
ATOM 614 C C . SER A 1 78 ? 18.008 8.477 -23.396 1.00 97.44 78 SER A C 1
ATOM 616 O O . SER A 1 78 ? 18.759 7.984 -24.235 1.00 97.44 78 SER A O 1
ATOM 618 N N . ASP A 1 79 ? 17.411 9.659 -23.531 1.00 96.94 79 ASP A N 1
ATOM 619 C CA . ASP A 1 79 ? 17.501 10.472 -24.735 1.00 96.94 79 ASP A CA 1
ATOM 620 C C . ASP A 1 79 ? 18.930 11.001 -24.885 1.00 96.94 79 ASP A C 1
ATOM 622 O O . ASP A 1 79 ? 19.517 10.887 -25.958 1.00 96.94 79 ASP A O 1
ATOM 626 N N . LYS A 1 80 ? 19.550 11.435 -23.776 1.00 97.94 80 LYS A N 1
ATOM 627 C CA . LYS A 1 80 ? 20.974 11.801 -23.731 1.00 97.94 80 LYS A CA 1
ATOM 628 C C . LYS A 1 80 ? 21.894 10.646 -24.138 1.00 97.94 80 LYS A C 1
ATOM 630 O O . LYS A 1 80 ? 22.899 10.869 -24.805 1.00 97.94 80 LYS A O 1
ATOM 635 N N . LEU A 1 81 ? 21.586 9.426 -23.700 1.00 97.75 81 LEU A N 1
ATOM 636 C CA . LEU A 1 81 ? 22.415 8.246 -23.958 1.00 97.75 81 LEU A CA 1
ATOM 637 C C . LEU A 1 81 ? 22.090 7.561 -25.294 1.00 97.75 81 LEU A C 1
ATOM 639 O O . LEU A 1 81 ? 22.842 6.680 -25.706 1.00 97.75 81 LEU A O 1
ATOM 643 N N . GLY A 1 82 ? 21.002 7.935 -25.974 1.00 97.19 82 GLY A N 1
ATOM 644 C CA . GLY A 1 82 ? 20.542 7.290 -27.206 1.00 97.19 82 GLY A CA 1
ATOM 645 C C . GLY A 1 82 ? 20.051 5.850 -27.006 1.00 97.19 82 GLY A C 1
ATOM 646 O O . GLY A 1 82 ? 20.256 5.017 -27.883 1.00 97.19 82 GLY A O 1
ATOM 647 N N . LEU A 1 83 ? 19.445 5.528 -25.855 1.00 96.62 83 LEU A N 1
ATOM 648 C CA . LEU A 1 83 ? 19.001 4.156 -25.527 1.00 96.62 83 LEU A CA 1
ATOM 649 C C . LEU A 1 83 ? 17.589 3.823 -26.035 1.00 96.62 83 LEU A C 1
ATOM 651 O O . LEU A 1 83 ? 17.181 2.665 -25.997 1.00 96.62 83 LEU A O 1
ATOM 655 N N . GLY A 1 84 ? 16.825 4.825 -26.482 1.00 93.50 84 GLY A N 1
ATOM 656 C CA . GLY A 1 84 ? 15.492 4.625 -27.059 1.00 93.50 84 GLY A CA 1
ATOM 657 C C . GLY A 1 84 ? 14.465 3.970 -26.124 1.00 93.50 84 GLY A C 1
ATOM 658 O O . GLY A 1 84 ? 13.522 3.345 -26.613 1.00 93.50 84 GLY A O 1
ATOM 659 N N . LEU A 1 85 ? 14.629 4.083 -24.798 1.00 95.88 85 LEU A N 1
ATOM 660 C CA . LEU A 1 85 ? 13.722 3.447 -23.843 1.00 95.88 85 LEU A CA 1
ATOM 661 C C . LEU A 1 85 ? 12.319 4.058 -23.882 1.00 95.88 85 LEU A C 1
ATOM 663 O O . LEU A 1 85 ? 12.142 5.251 -24.157 1.00 95.88 85 LEU A O 1
ATOM 667 N N . LYS A 1 86 ? 11.326 3.220 -23.577 1.00 96.94 86 LYS A N 1
ATOM 668 C CA . LYS A 1 86 ? 9.906 3.586 -23.550 1.00 96.94 86 LYS A CA 1
ATOM 669 C C . LYS A 1 86 ? 9.394 3.680 -22.121 1.00 96.94 86 LYS A C 1
ATOM 671 O O . LYS A 1 86 ? 9.631 2.767 -21.329 1.00 96.94 86 LYS A O 1
ATOM 676 N N . VAL A 1 87 ? 8.702 4.771 -21.794 1.00 96.81 87 VAL A N 1
ATOM 677 C CA . VAL A 1 87 ? 8.161 5.034 -20.449 1.00 96.81 87 VAL A CA 1
ATOM 678 C C . VAL A 1 87 ? 6.642 5.156 -20.467 1.00 96.81 87 VAL A C 1
ATOM 680 O O . VAL A 1 87 ? 6.078 5.760 -21.370 1.00 96.81 87 VAL A O 1
ATOM 683 N N . TYR A 1 88 ? 5.994 4.605 -19.443 1.00 96.75 88 TYR A N 1
ATOM 684 C CA . TYR A 1 88 ? 4.543 4.596 -19.274 1.00 96.75 88 TYR A CA 1
ATOM 685 C C . TYR A 1 88 ? 4.163 4.805 -17.801 1.00 96.75 88 TYR A C 1
ATOM 687 O O . TYR A 1 88 ? 4.853 4.324 -16.891 1.00 96.75 88 TYR A O 1
ATOM 695 N N . GLY A 1 89 ? 3.063 5.520 -17.570 1.00 94.75 89 GLY A N 1
ATOM 696 C CA . GLY A 1 89 ? 2.546 5.867 -16.252 1.00 94.75 89 GLY A CA 1
ATOM 697 C C . GLY A 1 89 ? 1.319 5.038 -15.835 1.00 94.75 89 GLY A C 1
ATOM 698 O O . GLY A 1 89 ? 1.081 3.942 -16.362 1.00 94.75 89 GLY A O 1
ATOM 699 N N . PRO A 1 90 ? 0.539 5.526 -14.852 1.00 93.00 90 PRO A N 1
ATOM 700 C CA . PRO A 1 90 ? -0.644 4.835 -14.324 1.00 93.00 90 PRO A CA 1
ATOM 701 C C . PRO A 1 90 ? -1.847 4.811 -15.280 1.00 93.00 90 PRO A C 1
ATOM 703 O O . PRO A 1 90 ? -2.788 4.042 -15.062 1.00 93.00 90 PRO A O 1
ATOM 706 N N . GLU A 1 91 ? -1.843 5.629 -16.334 1.00 90.75 91 GLU A N 1
ATOM 707 C CA . GLU A 1 91 ? -2.820 5.580 -17.428 1.00 90.75 91 GLU A CA 1
ATOM 708 C C . GLU A 1 91 ? -2.693 4.316 -18.284 1.00 90.75 91 GLU A C 1
ATOM 710 O O . GLU A 1 91 ? -3.680 3.861 -18.861 1.00 90.75 91 GLU A O 1
ATOM 715 N N . THR A 1 92 ? -1.497 3.729 -18.319 1.00 93.88 92 THR A N 1
ATOM 716 C CA . THR A 1 92 ? -1.207 2.498 -19.046 1.00 93.88 92 THR A CA 1
ATOM 717 C C . THR A 1 92 ? -1.395 1.293 -18.124 1.00 93.88 92 THR A C 1
ATOM 719 O O . THR A 1 92 ? -0.913 1.289 -16.986 1.00 93.88 92 THR A O 1
ATOM 722 N N . HIS A 1 93 ? -2.083 0.249 -18.603 1.00 94.25 93 HIS A N 1
ATOM 723 C CA . HIS A 1 93 ? -2.293 -0.977 -17.825 1.00 94.25 93 HIS A CA 1
ATOM 724 C C . HIS A 1 93 ? -0.947 -1.592 -17.411 1.00 94.25 93 HIS A C 1
ATOM 726 O O . HIS A 1 93 ? -0.017 -1.648 -18.216 1.00 94.25 93 HIS A O 1
ATOM 732 N N . ILE A 1 94 ? -0.844 -2.070 -16.166 1.00 95.25 94 ILE A N 1
ATOM 733 C CA . ILE A 1 94 ? 0.412 -2.537 -15.550 1.00 95.25 94 ILE A CA 1
ATOM 734 C C . ILE A 1 94 ? 1.209 -3.517 -16.424 1.00 95.25 94 ILE A C 1
ATOM 736 O O . ILE A 1 94 ? 2.431 -3.411 -16.517 1.00 95.25 94 ILE A O 1
ATOM 740 N N . THR A 1 95 ? 0.521 -4.432 -17.104 1.00 96.62 95 THR A N 1
ATOM 741 C CA . THR A 1 95 ? 1.118 -5.473 -17.952 1.00 96.62 95 THR A CA 1
ATOM 742 C C . THR A 1 95 ? 1.260 -5.093 -19.423 1.00 96.62 95 THR A C 1
ATOM 744 O O . THR A 1 95 ? 1.877 -5.854 -20.160 1.00 96.62 95 THR A O 1
ATOM 747 N N . ALA A 1 96 ? 0.743 -3.945 -19.878 1.00 96.50 96 ALA A N 1
ATOM 748 C CA . ALA A 1 96 ? 0.695 -3.612 -21.308 1.00 96.50 96 ALA A CA 1
ATOM 749 C C . ALA A 1 96 ? 2.088 -3.530 -21.952 1.00 96.50 96 ALA A C 1
ATOM 751 O O . ALA A 1 96 ? 2.246 -3.837 -23.130 1.00 96.50 96 ALA A O 1
ATOM 752 N N . VAL A 1 97 ? 3.118 -3.171 -21.181 1.00 96.69 97 VAL A N 1
ATOM 753 C CA . VAL A 1 97 ? 4.502 -3.109 -21.678 1.00 96.69 97 VAL A CA 1
ATOM 754 C C . VAL A 1 97 ? 5.073 -4.462 -22.090 1.00 96.69 97 VAL A C 1
ATOM 756 O O . VAL A 1 97 ? 5.988 -4.494 -22.905 1.00 96.69 97 VAL A O 1
ATOM 759 N N . VAL A 1 98 ? 4.534 -5.574 -21.585 1.00 97.38 98 VAL A N 1
ATOM 760 C CA . VAL A 1 98 ? 5.017 -6.921 -21.917 1.00 97.38 98 VAL A CA 1
ATOM 761 C C . VAL A 1 98 ? 4.699 -7.298 -23.372 1.00 97.38 98 VAL A C 1
ATOM 763 O O . VAL A 1 98 ? 5.646 -7.523 -24.127 1.00 97.38 98 VAL A O 1
ATOM 766 N N . PRO A 1 99 ? 3.429 -7.331 -23.828 1.00 97.00 99 PRO A N 1
ATOM 767 C CA . PRO A 1 99 ? 3.128 -7.638 -25.225 1.00 97.00 99 PRO A CA 1
ATOM 768 C C . PRO A 1 99 ? 3.677 -6.581 -26.193 1.00 97.00 99 PRO A C 1
ATOM 770 O O . PRO A 1 99 ? 4.085 -6.945 -27.295 1.00 97.00 99 PRO A O 1
ATOM 773 N N . MET A 1 100 ? 3.775 -5.306 -25.783 1.00 95.62 100 MET A N 1
ATOM 774 C CA . MET A 1 100 ? 4.430 -4.264 -26.588 1.00 95.62 100 MET A CA 1
ATOM 775 C C . MET A 1 100 ? 5.924 -4.552 -26.790 1.00 95.62 100 MET A C 1
ATOM 777 O O . MET A 1 100 ? 6.416 -4.475 -27.914 1.00 95.62 100 MET A O 1
ATOM 781 N N . ALA A 1 101 ? 6.643 -4.933 -25.728 1.00 94.56 101 ALA A N 1
ATOM 782 C CA . ALA A 1 101 ? 8.054 -5.294 -25.827 1.00 94.56 101 ALA A CA 1
ATOM 783 C C . ALA A 1 101 ? 8.261 -6.517 -26.729 1.00 94.56 101 ALA A C 1
ATOM 785 O O . ALA A 1 101 ? 9.160 -6.519 -27.565 1.00 94.56 101 ALA A O 1
ATOM 786 N N . LEU A 1 102 ? 7.394 -7.524 -26.609 1.00 94.12 102 LEU A N 1
ATOM 787 C CA . LEU A 1 102 ? 7.460 -8.755 -27.399 1.00 94.12 102 LEU A CA 1
ATOM 788 C C . LEU A 1 102 ? 6.969 -8.595 -28.851 1.00 94.12 102 LEU A C 1
ATOM 790 O O . LEU A 1 102 ? 7.045 -9.552 -29.615 1.00 94.12 102 LEU A O 1
ATOM 794 N N . GLY A 1 103 ? 6.471 -7.418 -29.245 1.00 93.50 103 GLY A N 1
ATOM 795 C CA . GLY A 1 103 ? 5.929 -7.177 -30.588 1.00 93.50 103 GLY A CA 1
ATOM 796 C C . GLY A 1 103 ? 4.595 -7.879 -30.862 1.00 93.50 103 GLY A C 1
ATOM 797 O O . GLY A 1 103 ? 4.188 -7.988 -32.013 1.00 93.50 103 GLY A O 1
ATOM 798 N N . LEU A 1 104 ? 3.909 -8.349 -29.816 1.00 95.69 104 LEU A N 1
ATOM 799 C CA . LEU A 1 104 ? 2.594 -8.993 -29.913 1.00 95.69 104 LEU A CA 1
ATOM 800 C C . LEU A 1 104 ? 1.469 -7.970 -30.105 1.00 95.69 104 LEU A C 1
ATOM 802 O O . LEU A 1 104 ? 0.395 -8.303 -30.598 1.00 95.69 104 LEU A O 1
ATOM 806 N N . THR A 1 105 ? 1.711 -6.722 -29.707 1.00 95.75 105 THR A N 1
ATOM 807 C CA . THR A 1 105 ? 0.787 -5.599 -29.878 1.00 95.75 105 THR A CA 1
ATOM 808 C C . THR A 1 105 ? 1.542 -4.361 -30.332 1.00 95.75 105 THR A C 1
ATOM 810 O O . THR A 1 105 ? 2.703 -4.168 -29.964 1.00 95.75 105 THR A O 1
ATOM 813 N N . ALA A 1 106 ? 0.862 -3.481 -31.069 1.00 94.50 106 ALA A N 1
ATOM 814 C CA . ALA A 1 106 ? 1.417 -2.181 -31.424 1.00 94.50 106 ALA A CA 1
ATOM 815 C C . ALA A 1 106 ? 1.771 -1.372 -30.156 1.00 94.50 106 ALA A C 1
ATOM 817 O O . ALA A 1 106 ? 0.979 -1.356 -29.207 1.00 94.50 106 ALA A O 1
ATOM 818 N N . PRO A 1 107 ? 2.935 -0.697 -30.119 1.00 92.06 107 PRO A N 1
ATOM 819 C CA . PRO A 1 107 ? 3.280 0.203 -29.028 1.00 92.06 107 PRO A CA 1
ATOM 820 C C . PRO A 1 107 ? 2.255 1.324 -28.863 1.00 92.06 107 PRO A C 1
ATOM 822 O O . PRO A 1 107 ? 1.898 2.003 -29.826 1.00 92.06 107 PRO A O 1
ATOM 825 N N . LEU A 1 108 ? 1.827 1.554 -27.625 1.00 93.50 108 LEU A N 1
ATOM 826 C CA . LEU A 1 108 ? 1.041 2.726 -27.266 1.00 93.50 108 LEU A CA 1
ATOM 827 C C . LEU A 1 108 ? 1.918 3.989 -27.335 1.00 93.50 108 LEU A C 1
ATOM 829 O O . LEU A 1 108 ? 3.121 3.903 -27.047 1.00 93.50 108 LEU A O 1
ATOM 833 N N . PRO A 1 109 ? 1.335 5.160 -27.657 1.00 92.81 109 PRO A N 1
ATOM 834 C CA . PRO A 1 109 ? 2.030 6.438 -27.544 1.00 92.81 109 PRO A CA 1
ATOM 835 C C . PRO A 1 109 ? 2.588 6.637 -26.131 1.00 92.81 109 PRO A C 1
ATOM 837 O O . PRO A 1 109 ? 1.915 6.321 -25.149 1.00 92.81 109 PRO A O 1
ATOM 840 N N . GLU A 1 110 ? 3.814 7.155 -26.027 1.00 91.38 110 GLU A N 1
ATOM 841 C CA . GLU A 1 110 ? 4.366 7.557 -24.728 1.00 91.38 110 GLU A CA 1
ATOM 842 C C . GLU A 1 110 ? 3.516 8.717 -24.165 1.00 91.38 110 GLU A C 1
ATOM 844 O O . GLU A 1 110 ? 3.113 9.601 -24.930 1.00 91.38 110 GLU A O 1
ATOM 849 N N . PRO A 1 111 ? 3.198 8.713 -22.859 1.00 89.38 111 PRO A N 1
ATOM 850 C CA . PRO A 1 111 ? 2.356 9.735 -22.257 1.00 89.38 111 PRO A CA 1
ATOM 851 C C . PRO A 1 111 ? 3.075 11.087 -22.213 1.00 89.38 111 PRO A C 1
ATOM 853 O O . PRO A 1 111 ? 4.304 11.155 -22.137 1.00 89.38 111 PRO A O 1
ATOM 856 N N . ASP A 1 112 ? 2.298 12.171 -22.184 1.00 89.12 112 ASP A N 1
ATOM 857 C CA . ASP A 1 112 ? 2.845 13.485 -21.862 1.00 89.12 112 ASP A CA 1
ATOM 858 C C . ASP A 1 112 ? 3.276 13.509 -20.393 1.00 89.12 112 ASP A C 1
ATOM 860 O O . ASP A 1 112 ? 2.457 13.434 -19.476 1.00 89.12 112 ASP A O 1
ATOM 864 N N . LEU A 1 113 ? 4.583 13.616 -20.173 1.00 90.00 113 LEU A N 1
ATOM 865 C CA . LEU A 1 113 ? 5.152 13.695 -18.838 1.00 90.00 113 LEU A CA 1
ATOM 866 C C . LEU A 1 113 ? 5.141 15.124 -18.283 1.00 90.00 113 LEU A C 1
ATOM 868 O O . LEU A 1 113 ? 5.639 15.319 -17.181 1.00 90.00 113 LEU A O 1
ATOM 872 N N . SER A 1 114 ? 4.617 16.140 -18.973 1.00 86.50 114 SER A N 1
ATOM 873 C CA . SER A 1 114 ? 4.577 17.532 -18.487 1.00 86.50 114 SER A CA 1
ATOM 874 C C . SER A 1 114 ? 3.657 17.727 -17.271 1.00 86.50 114 SER A C 1
ATOM 876 O O . SER A 1 114 ? 3.932 18.572 -16.415 1.00 86.50 114 SER A O 1
ATOM 878 N N . ALA A 1 115 ? 2.645 16.872 -17.116 1.00 83.44 115 ALA A N 1
ATOM 879 C CA . ALA A 1 115 ? 1.692 16.895 -16.013 1.00 83.44 115 ALA A CA 1
ATOM 880 C C . ALA A 1 115 ? 1.314 15.476 -15.566 1.00 83.44 115 ALA A C 1
ATOM 882 O O . ALA A 1 115 ? 1.496 14.504 -16.295 1.00 83.44 115 ALA A O 1
ATOM 883 N N . ALA A 1 116 ? 0.797 15.349 -14.342 1.00 80.50 116 ALA A N 1
ATOM 884 C CA . ALA A 1 116 ? 0.239 14.083 -13.879 1.00 80.50 116 ALA A CA 1
ATOM 885 C C . ALA A 1 116 ? -1.012 13.742 -14.698 1.00 80.50 116 ALA A C 1
ATOM 887 O O . ALA A 1 116 ? -1.761 14.641 -15.091 1.00 80.50 116 ALA A O 1
ATOM 888 N N . CYS A 1 117 ? -1.276 12.453 -14.926 1.00 74.88 117 CYS A N 1
ATOM 889 C CA . CYS A 1 117 ? -2.508 12.081 -15.607 1.00 74.88 117 CYS A CA 1
ATOM 890 C C . CYS A 1 117 ? -3.725 12.517 -14.770 1.00 74.88 117 CYS A C 1
ATOM 892 O O . CYS A 1 117 ? -3.785 12.287 -13.559 1.00 74.88 117 CYS A O 1
ATOM 894 N N . GLY A 1 118 ? -4.706 13.149 -15.416 1.00 69.81 118 GLY A N 1
ATOM 895 C CA . GLY A 1 118 ? -5.963 13.502 -14.761 1.00 69.81 118 GLY A CA 1
ATOM 896 C C . GLY A 1 118 ? -6.766 12.264 -14.334 1.00 69.81 118 GLY A C 1
ATOM 897 O O . GLY A 1 118 ? -6.477 11.146 -14.780 1.00 69.81 118 GLY A O 1
ATOM 898 N N . PRO A 1 119 ? -7.810 12.437 -13.500 1.00 70.50 119 PRO A N 1
ATOM 899 C CA . PRO A 1 119 ? -8.716 11.345 -13.181 1.00 70.50 119 PRO A CA 1
ATOM 900 C C . PRO A 1 119 ? -9.314 10.777 -14.479 1.00 70.50 119 PRO A C 1
ATOM 902 O O . PRO A 1 119 ? -9.652 11.532 -15.396 1.00 70.50 119 PRO A O 1
ATOM 905 N N . PRO A 1 120 ? -9.471 9.451 -14.580 1.00 69.56 120 PRO A N 1
ATOM 906 C CA . PRO A 1 120 ? -9.899 8.814 -15.817 1.00 69.56 120 PRO A CA 1
ATOM 907 C C . PRO A 1 120 ? -11.291 9.279 -16.247 1.00 69.56 120 PRO A C 1
ATOM 909 O O . PRO A 1 120 ? -12.188 9.427 -15.407 1.00 69.56 120 PRO A O 1
ATOM 912 N N . LYS A 1 121 ? -11.498 9.466 -17.558 1.00 70.38 121 LYS A N 1
ATOM 913 C CA . LYS A 1 121 ? -12.844 9.612 -18.130 1.00 70.38 121 LYS A CA 1
ATOM 914 C C . LYS A 1 121 ? -13.575 8.276 -17.995 1.00 70.38 121 LYS A C 1
ATOM 916 O O . LYS A 1 121 ? -13.024 7.236 -18.340 1.00 70.38 121 LYS A O 1
ATOM 921 N N . ARG A 1 122 ? -14.801 8.311 -17.470 1.00 68.88 122 ARG A N 1
ATOM 922 C CA . ARG A 1 122 ? -15.635 7.116 -17.298 1.00 68.88 122 ARG A CA 1
ATOM 923 C C . ARG A 1 122 ? -16.507 6.905 -18.519 1.00 68.88 122 ARG A C 1
ATOM 925 O O . ARG A 1 122 ? -17.112 7.858 -18.999 1.00 68.88 122 ARG A O 1
ATOM 932 N N . SER A 1 123 ? -16.641 5.649 -18.918 1.00 65.12 123 SER A N 1
ATOM 933 C CA . SER A 1 123 ? -17.764 5.192 -19.727 1.00 65.12 123 SER A CA 1
ATOM 934 C C . SER A 1 123 ? -18.532 4.181 -18.883 1.00 65.12 123 SER A C 1
ATOM 936 O O . SER A 1 123 ? -18.108 3.037 -18.747 1.00 65.12 123 SER A O 1
ATOM 938 N N . LEU A 1 124 ? -19.588 4.631 -18.201 1.00 67.38 124 LEU A N 1
ATOM 939 C CA . LEU A 1 124 ? -20.438 3.726 -17.428 1.00 67.38 124 LEU A CA 1
ATOM 940 C C . LEU A 1 124 ? -21.379 2.999 -18.389 1.00 67.38 124 LEU A C 1
ATOM 942 O O . LEU A 1 124 ? -21.982 3.628 -19.261 1.00 67.38 124 LEU A O 1
ATOM 946 N N . VAL A 1 125 ? -21.522 1.687 -18.213 1.00 68.56 125 VAL A N 1
ATOM 947 C CA . VAL A 1 125 ? -22.543 0.913 -18.923 1.00 68.56 125 VAL A CA 1
ATOM 948 C C . VAL A 1 125 ? -23.912 1.404 -18.456 1.00 68.56 125 VAL A C 1
ATOM 950 O O . VAL A 1 125 ? -24.170 1.474 -17.254 1.00 68.56 125 VAL A O 1
ATOM 953 N N . LYS A 1 126 ? -24.789 1.773 -19.396 1.00 69.06 126 LYS A N 1
ATOM 954 C CA . LYS A 1 126 ? -26.180 2.097 -19.065 1.00 69.06 126 LYS A CA 1
ATOM 955 C C . LYS A 1 126 ? -26.867 0.822 -18.584 1.00 69.06 126 LYS A C 1
ATOM 957 O O . LYS A 1 126 ? -26.927 -0.158 -19.322 1.00 69.06 126 LYS A O 1
ATOM 962 N N . VAL A 1 127 ? -27.366 0.840 -17.353 1.00 65.25 127 VAL A N 1
ATOM 963 C CA . VAL A 1 127 ? -28.229 -0.229 -16.847 1.00 65.25 127 VAL A CA 1
ATOM 964 C C . VAL A 1 127 ? -29.561 -0.148 -17.610 1.00 65.25 127 VAL A C 1
ATOM 966 O O . VAL A 1 127 ? -30.070 0.965 -17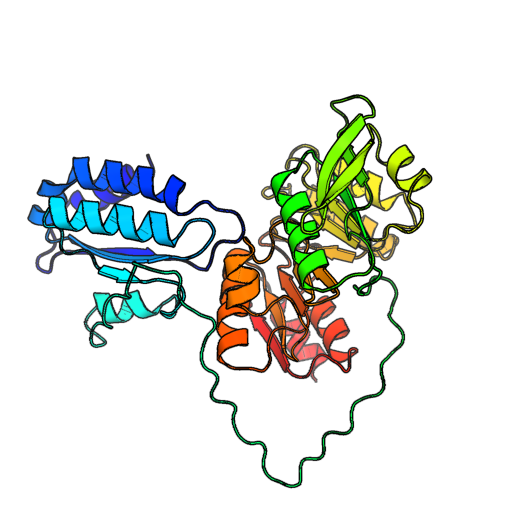.755 1.00 65.25 127 VAL A O 1
ATOM 969 N N . PRO A 1 128 ? -30.110 -1.264 -18.129 1.00 74.81 128 PRO A N 1
ATOM 970 C CA . PRO A 1 128 ? -31.399 -1.262 -18.816 1.00 74.81 128 PRO A CA 1
ATOM 971 C C . PRO A 1 128 ? -32.513 -0.659 -17.952 1.00 74.81 128 PRO A C 1
ATOM 973 O O . PRO A 1 128 ? -32.595 -0.937 -16.751 1.00 74.81 128 PRO A O 1
ATOM 976 N N . ASP A 1 129 ? -33.383 0.136 -18.575 1.00 52.41 129 ASP A N 1
ATOM 977 C CA . ASP A 1 129 ? -34.546 0.720 -17.911 1.00 52.41 129 ASP A CA 1
ATOM 978 C C . ASP A 1 129 ? -35.442 -0.399 -17.345 1.00 52.41 129 ASP A C 1
ATOM 980 O O . ASP A 1 129 ? -35.850 -1.308 -18.064 1.00 52.41 129 ASP A O 1
ATOM 984 N N . GLY A 1 130 ? -35.714 -0.359 -16.035 1.00 58.19 130 GLY A N 1
ATOM 985 C CA . GLY A 1 130 ? -36.545 -1.349 -15.329 1.00 58.19 130 GLY A CA 1
ATOM 986 C C . GLY A 1 130 ? -35.842 -2.114 -14.201 1.00 58.19 130 GLY A C 1
ATOM 987 O O . GLY A 1 130 ? -36.519 -2.655 -13.328 1.00 58.19 130 GLY A O 1
ATOM 988 N N . VAL A 1 131 ? -34.505 -2.099 -14.132 1.00 58.56 131 VAL A N 1
ATOM 989 C CA . VAL A 1 131 ? -33.766 -2.633 -12.971 1.00 58.56 131 VAL A CA 1
ATOM 990 C C . VAL A 1 131 ? -33.750 -1.581 -11.854 1.00 58.56 131 VAL A C 1
ATOM 992 O O . VAL A 1 131 ? -32.773 -0.860 -11.655 1.00 58.56 131 VAL A O 1
ATOM 995 N N . GLN A 1 132 ? -34.857 -1.458 -11.117 1.00 48.97 132 GLN A N 1
ATOM 996 C CA . GLN A 1 132 ? -34.878 -0.674 -9.880 1.00 48.97 132 GLN A CA 1
ATOM 997 C C . GLN A 1 132 ? -34.184 -1.462 -8.765 1.00 48.97 132 GLN A C 1
ATOM 999 O O . GLN A 1 132 ? -34.794 -2.289 -8.088 1.00 48.97 132 GLN A O 1
ATOM 1004 N N . VAL A 1 133 ? -32.899 -1.191 -8.541 1.00 54.97 133 VAL A N 1
ATOM 1005 C CA . VAL A 1 133 ? -32.226 -1.662 -7.328 1.00 54.97 133 VAL A CA 1
ATOM 1006 C C . VAL A 1 133 ? -32.740 -0.810 -6.169 1.00 54.97 133 VAL A C 1
ATOM 1008 O O . VAL A 1 133 ? -32.355 0.351 -6.031 1.00 54.97 133 VAL A O 1
ATOM 1011 N N . LYS A 1 134 ? -33.634 -1.363 -5.337 1.00 49.25 134 LYS A N 1
ATOM 1012 C CA . LYS A 1 134 ? -34.002 -0.723 -4.066 1.00 49.25 134 LYS A CA 1
ATOM 1013 C C . LYS A 1 134 ? -32.711 -0.416 -3.293 1.00 49.25 134 LYS A C 1
ATOM 1015 O O . LYS A 1 134 ? -31.893 -1.328 -3.137 1.00 49.25 134 LYS A O 1
ATOM 1020 N N . PRO A 1 135 ? -32.511 0.817 -2.790 1.00 51.41 135 PRO A N 1
ATOM 1021 C CA . PRO A 1 135 ? -31.428 1.092 -1.860 1.00 51.41 135 PRO A CA 1
ATOM 1022 C C . PRO A 1 135 ? -31.591 0.134 -0.686 1.00 51.41 135 PRO A C 1
ATOM 1024 O O . PRO A 1 135 ? -32.618 0.145 -0.006 1.00 51.41 135 PRO A O 1
ATOM 1027 N N . ALA A 1 136 ? -30.628 -0.763 -0.506 1.00 52.72 136 ALA A N 1
ATOM 1028 C CA . ALA A 1 136 ? -30.669 -1.669 0.622 1.00 52.72 136 ALA A CA 1
ATOM 1029 C C . ALA A 1 136 ? -30.526 -0.832 1.903 1.00 52.72 136 ALA A C 1
ATOM 1031 O O . ALA A 1 136 ? -29.722 0.101 1.953 1.00 52.72 136 ALA A O 1
ATOM 1032 N N . ALA A 1 137 ? -31.380 -1.106 2.891 1.00 52.34 137 ALA A N 1
ATOM 1033 C CA . ALA A 1 137 ? -31.422 -0.341 4.130 1.00 52.34 137 ALA A CA 1
ATOM 1034 C C . ALA A 1 137 ? -30.044 -0.369 4.805 1.00 52.34 137 ALA A C 1
ATOM 1036 O O . ALA A 1 137 ? -29.425 -1.428 4.891 1.00 52.34 137 ALA A O 1
ATOM 1037 N N . ALA A 1 138 ? -29.564 0.787 5.269 1.00 54.12 138 ALA A N 1
ATOM 1038 C CA . ALA A 1 138 ? -28.292 0.870 5.974 1.00 54.12 138 ALA A CA 1
ATOM 1039 C C . ALA A 1 138 ? -28.338 -0.023 7.226 1.00 54.12 138 ALA A C 1
ATOM 1041 O O . ALA A 1 138 ? -29.203 0.150 8.087 1.00 54.12 138 ALA A O 1
ATOM 1042 N N . LYS A 1 139 ? -27.425 -0.993 7.312 1.00 60.16 139 LYS A N 1
ATOM 1043 C CA . LYS A 1 139 ? -27.261 -1.843 8.494 1.00 60.16 139 LYS A CA 1
ATOM 1044 C C . LYS A 1 139 ? -26.558 -1.044 9.596 1.00 60.16 139 LYS A C 1
ATOM 1046 O O . LYS A 1 139 ? -25.707 -0.203 9.308 1.00 60.16 139 LYS A O 1
ATOM 1051 N N . ALA A 1 140 ? -26.890 -1.317 10.858 1.00 56.28 140 ALA A N 1
ATOM 1052 C CA . ALA A 1 140 ? -26.083 -0.837 11.975 1.00 56.28 140 ALA A CA 1
ATOM 1053 C C . ALA A 1 140 ? -24.660 -1.439 11.886 1.00 56.28 140 ALA A C 1
ATOM 1055 O O . ALA A 1 140 ? -24.549 -2.636 11.602 1.00 56.28 140 ALA A O 1
ATOM 1056 N N . PRO A 1 141 ? -23.590 -0.655 12.122 1.00 60.41 141 PRO A N 1
ATOM 1057 C CA . PRO A 1 141 ? -22.221 -1.163 12.061 1.00 60.41 141 PRO A CA 1
ATOM 1058 C C . PRO A 1 141 ? -22.012 -2.312 13.055 1.00 60.41 141 PRO A C 1
ATOM 1060 O O . PRO A 1 141 ? -22.413 -2.210 14.218 1.00 60.41 141 PRO A O 1
ATOM 1063 N N . ALA A 1 142 ? -21.393 -3.399 12.606 1.00 64.88 142 ALA A N 1
ATOM 1064 C CA . ALA A 1 142 ? -20.911 -4.468 13.469 1.00 64.88 142 ALA A CA 1
ATOM 1065 C C . ALA A 1 142 ? -19.685 -4.009 14.282 1.00 64.88 142 ALA A C 1
ATOM 1067 O O . ALA A 1 142 ? -19.038 -3.002 13.984 1.00 64.88 142 ALA A O 1
ATOM 1068 N N . GLN A 1 143 ? -19.353 -4.752 15.338 1.00 59.12 143 GLN A N 1
ATOM 1069 C CA . GLN A 1 143 ? -18.125 -4.520 16.099 1.00 59.12 143 GLN A CA 1
ATOM 1070 C C . GLN A 1 143 ? -16.908 -4.696 15.175 1.00 59.12 143 GLN A C 1
ATOM 1072 O O . GLN A 1 143 ? -16.786 -5.740 14.550 1.00 59.12 143 GLN A O 1
ATOM 1077 N N . GLY A 1 144 ? -16.035 -3.683 15.099 1.00 72.12 144 GLY A N 1
ATOM 1078 C CA . GLY A 1 144 ? -14.874 -3.673 14.192 1.00 72.12 144 GLY A CA 1
ATOM 1079 C C . GLY A 1 144 ? -15.118 -2.961 12.855 1.00 72.12 144 GLY A C 1
ATOM 1080 O O . GLY A 1 144 ? -14.161 -2.639 12.150 1.00 72.12 144 GLY A O 1
ATOM 1081 N N . ASP A 1 145 ? -16.370 -2.616 12.525 1.00 84.00 145 ASP A N 1
ATOM 1082 C CA . ASP A 1 145 ? -16.663 -1.918 11.275 1.00 84.00 145 ASP A CA 1
ATOM 1083 C C . ASP A 1 145 ? -16.022 -0.528 11.233 1.00 84.00 145 ASP A C 1
ATOM 1085 O O . ASP A 1 145 ? -16.177 0.323 12.116 1.00 84.00 145 ASP A O 1
ATOM 1089 N N . ILE A 1 146 ? -15.334 -0.274 10.125 1.00 93.56 146 ILE A N 1
ATOM 1090 C CA . ILE A 1 146 ? -14.750 1.023 9.830 1.00 93.56 146 ILE A CA 1
ATOM 1091 C C . ILE A 1 146 ? -15.853 1.976 9.361 1.00 93.56 146 ILE A C 1
ATOM 1093 O O . ILE A 1 146 ? -16.566 1.710 8.389 1.00 93.56 146 ILE A O 1
ATOM 1097 N N . THR A 1 147 ?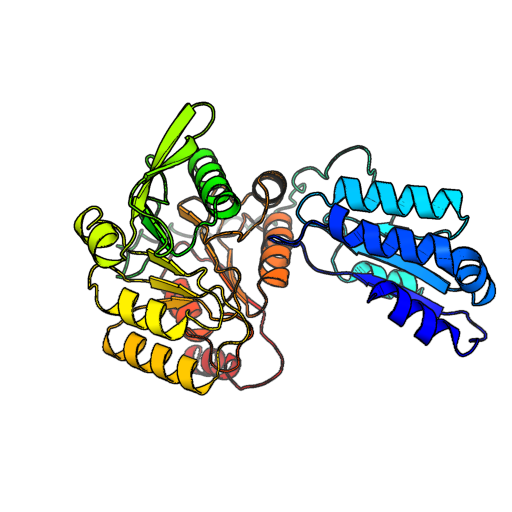 -15.949 3.123 10.028 1.00 94.81 147 THR A N 1
ATOM 1098 C CA . THR A 1 147 ? -16.924 4.190 9.777 1.00 94.81 147 THR A CA 1
ATOM 1099 C C . THR A 1 147 ? -16.224 5.557 9.722 1.00 94.81 147 THR A C 1
ATOM 1101 O O . THR A 1 147 ? -15.058 5.676 10.115 1.00 94.81 147 THR A O 1
ATOM 1104 N N . PRO A 1 148 ? -16.912 6.638 9.309 1.00 95.31 148 PRO A N 1
ATOM 1105 C CA . PRO A 1 148 ? -16.356 7.993 9.383 1.00 95.31 148 PRO A CA 1
ATOM 1106 C C . PRO A 1 148 ? -16.047 8.479 10.809 1.00 95.31 148 PRO A C 1
ATOM 1108 O O . PRO A 1 148 ? -15.375 9.495 10.970 1.00 95.31 148 PRO A O 1
ATOM 1111 N N . ALA A 1 149 ? -16.548 7.793 11.843 1.00 95.44 149 ALA A N 1
ATOM 1112 C CA . ALA A 1 149 ? -16.266 8.105 13.244 1.00 95.44 149 ALA A CA 1
ATOM 1113 C C . ALA A 1 149 ? -15.061 7.332 13.802 1.00 95.44 149 ALA A C 1
ATOM 1115 O O . ALA A 1 149 ? -14.529 7.727 14.840 1.00 95.44 149 ALA A O 1
ATOM 1116 N N . THR A 1 150 ? -14.625 6.264 13.122 1.00 97.38 150 THR A N 1
ATOM 1117 C CA . THR A 1 150 ? -13.519 5.404 13.557 1.00 97.38 150 THR A CA 1
ATOM 1118 C C . THR A 1 150 ? -12.234 6.204 13.708 1.00 97.38 150 THR A C 1
ATOM 1120 O O . THR A 1 150 ? -11.870 6.969 12.808 1.00 97.38 150 THR A O 1
ATOM 1123 N N . THR A 1 151 ? -11.543 5.999 14.826 1.00 98.12 151 THR A N 1
ATOM 1124 C CA . THR A 1 151 ? -10.240 6.598 15.114 1.00 98.12 151 THR A CA 1
ATOM 1125 C C . THR A 1 151 ? -9.221 5.565 15.559 1.00 98.12 151 THR A C 1
ATOM 1127 O O . THR A 1 151 ? -9.560 4.445 15.959 1.00 98.12 151 THR A O 1
ATOM 1130 N N . ALA A 1 152 ? -7.960 5.956 15.430 1.00 98.62 152 ALA A N 1
ATOM 1131 C CA . ALA A 1 152 ? -6.801 5.111 15.553 1.00 98.62 152 ALA A CA 1
ATOM 1132 C C . ALA A 1 152 ? -5.741 5.718 16.477 1.00 98.62 152 ALA A C 1
ATOM 1134 O O . ALA A 1 152 ? -5.565 6.940 16.542 1.00 98.62 152 ALA A O 1
ATOM 1135 N N . VAL A 1 153 ? -4.988 4.825 17.113 1.00 98.69 153 VAL A N 1
ATOM 1136 C CA . VAL A 1 153 ? -3.652 5.098 17.644 1.00 98.69 153 VAL A CA 1
ATOM 1137 C C . VAL A 1 153 ? -2.624 4.521 16.680 1.00 98.69 153 VAL A C 1
ATOM 1139 O O . VAL A 1 153 ? -2.796 3.412 16.168 1.00 98.69 153 VAL A O 1
ATOM 1142 N N . VAL A 1 154 ? -1.551 5.271 16.431 1.00 98.88 154 VAL A N 1
ATOM 1143 C CA . VAL A 1 154 ? -0.433 4.824 15.590 1.00 98.88 154 VAL A CA 1
ATOM 1144 C C . VAL A 1 154 ? 0.778 4.520 16.465 1.00 98.88 154 VAL A C 1
ATOM 1146 O O . VAL A 1 154 ? 1.308 5.407 17.129 1.00 98.88 154 VAL A O 1
ATOM 1149 N N . TYR A 1 155 ? 1.235 3.272 16.458 1.00 98.69 155 TYR A N 1
ATOM 1150 C CA . TYR A 1 155 ? 2.450 2.869 17.159 1.00 98.69 155 TYR A CA 1
ATOM 1151 C C . TYR A 1 155 ? 3.666 3.044 16.250 1.00 98.69 155 TYR A C 1
ATOM 1153 O O . TYR A 1 155 ? 3.742 2.434 15.183 1.00 98.69 155 TYR A O 1
ATOM 1161 N N . GLY A 1 156 ? 4.628 3.850 16.693 1.00 97.88 156 GLY A N 1
ATOM 1162 C CA . GLY A 1 156 ? 5.803 4.273 15.937 1.00 97.88 156 GLY A CA 1
ATOM 1163 C C . GLY A 1 156 ? 5.712 5.730 15.471 1.00 97.88 156 GLY A C 1
ATOM 1164 O O . GLY A 1 156 ? 4.639 6.234 15.139 1.00 97.88 156 GLY A O 1
ATOM 1165 N N . LEU A 1 157 ? 6.861 6.410 15.398 1.00 96.69 157 LEU A N 1
ATOM 1166 C CA . LEU A 1 157 ? 6.950 7.821 15.004 1.00 96.69 157 LEU A CA 1
ATOM 1167 C C . LEU A 1 157 ? 6.862 7.998 13.474 1.00 96.69 157 LEU A C 1
ATOM 1169 O O . LEU A 1 157 ? 7.833 8.326 12.796 1.00 96.69 157 LEU A O 1
ATOM 1173 N N . GLN A 1 158 ? 5.681 7.733 12.911 1.00 97.81 158 GLN A N 1
ATOM 1174 C CA . GLN A 1 158 ? 5.430 7.693 11.465 1.00 97.81 158 GLN A CA 1
ATOM 1175 C C . GLN A 1 158 ? 4.790 8.978 10.931 1.00 97.81 158 GLN A C 1
ATOM 1177 O O . GLN A 1 158 ? 3.688 8.962 10.379 1.00 97.81 158 GLN A O 1
ATOM 1182 N N . HIS A 1 159 ? 5.506 10.097 11.050 1.00 97.38 159 HIS A N 1
ATOM 1183 C CA . HIS A 1 159 ? 4.995 11.429 10.708 1.00 97.38 159 HIS A CA 1
ATOM 1184 C C . HIS A 1 159 ? 4.375 11.505 9.297 1.00 97.38 159 HIS A C 1
ATOM 1186 O O . HIS A 1 159 ? 3.250 11.963 9.123 1.00 97.38 159 HIS A O 1
ATOM 1192 N N . ARG A 1 160 ? 5.049 10.965 8.271 1.00 96.94 160 ARG A N 1
ATOM 1193 C CA . ARG A 1 160 ? 4.526 10.983 6.889 1.00 96.94 160 ARG A CA 1
ATOM 1194 C C . ARG A 1 160 ? 3.251 10.154 6.711 1.00 96.94 160 ARG A C 1
ATOM 1196 O O . ARG A 1 160 ? 2.382 10.537 5.932 1.00 96.94 160 ARG A O 1
ATOM 1203 N N . ALA A 1 161 ? 3.148 9.009 7.388 1.00 98.12 161 ALA A N 1
ATOM 1204 C CA . ALA A 1 161 ? 1.965 8.158 7.294 1.00 98.12 161 ALA A CA 1
ATOM 1205 C C . ALA A 1 161 ? 0.769 8.821 7.985 1.00 98.12 161 ALA A C 1
ATOM 1207 O O . ALA A 1 161 ? -0.303 8.891 7.386 1.00 98.12 161 ALA A O 1
ATOM 1208 N N . VAL A 1 162 ? 0.986 9.364 9.190 1.00 98.69 162 VAL A N 1
ATOM 1209 C CA . VAL A 1 162 ? -0.030 10.095 9.959 1.00 98.69 162 VAL A CA 1
ATOM 1210 C C . VAL A 1 162 ? -0.506 11.320 9.186 1.00 98.69 162 VAL A C 1
ATOM 1212 O O . VAL A 1 162 ? -1.704 11.434 8.956 1.00 98.69 162 VAL A O 1
ATOM 1215 N N . GLN A 1 163 ? 0.398 12.167 8.679 1.00 98.69 163 GLN A N 1
ATOM 1216 C CA . GLN A 1 163 ? -0.001 13.324 7.871 1.00 98.69 163 GLN A CA 1
ATOM 1217 C C . GLN A 1 163 ? -0.843 12.901 6.661 1.00 98.69 163 GLN A C 1
ATOM 1219 O O . GLN A 1 163 ? -1.906 13.462 6.428 1.00 98.69 163 GLN A O 1
ATOM 1224 N N . GLY A 1 164 ? -0.445 11.846 5.944 1.00 98.31 164 GLY A N 1
ATOM 1225 C CA . GLY A 1 164 ? -1.226 11.364 4.806 1.00 98.31 164 GLY A CA 1
ATOM 1226 C C . GLY A 1 164 ? -2.606 10.797 5.181 1.00 98.31 164 GLY A C 1
ATOM 1227 O O . GLY A 1 164 ? -3.525 10.861 4.365 1.00 98.31 164 GLY A O 1
ATOM 1228 N N . MET A 1 165 ? -2.773 10.237 6.386 1.00 98.75 165 MET A N 1
ATOM 1229 C CA . MET A 1 165 ? -4.095 9.856 6.902 1.00 98.75 165 MET A CA 1
ATOM 1230 C C . MET A 1 165 ? -4.950 11.100 7.171 1.00 98.75 165 MET A C 1
ATOM 1232 O O . MET A 1 165 ? -6.104 11.136 6.758 1.00 98.75 165 MET A O 1
ATOM 1236 N N . LEU A 1 166 ? -4.373 12.143 7.772 1.00 98.62 166 LEU A N 1
ATOM 1237 C CA . LEU A 1 166 ? -5.064 13.407 8.045 1.00 98.62 166 LEU A CA 1
ATOM 1238 C C . LEU A 1 166 ? -5.450 14.155 6.760 1.00 98.62 166 LEU A C 1
ATOM 1240 O O . LEU A 1 166 ? -6.567 14.662 6.656 1.00 98.62 166 LEU A O 1
ATOM 1244 N N . ASP A 1 167 ? -4.577 14.163 5.752 1.00 98.38 167 ASP A N 1
ATOM 1245 C CA . ASP A 1 167 ? -4.875 14.740 4.436 1.00 98.38 167 ASP A CA 1
ATOM 1246 C C . ASP A 1 167 ? -6.050 14.006 3.769 1.00 98.38 167 ASP A C 1
ATOM 1248 O O . ASP A 1 167 ? -6.954 14.622 3.193 1.00 98.38 167 ASP A O 1
ATOM 1252 N N . PHE A 1 168 ? -6.059 12.671 3.873 1.00 98.56 168 PHE A N 1
ATOM 1253 C CA . PHE A 1 168 ? -7.161 11.837 3.405 1.00 98.56 168 PHE A CA 1
ATOM 1254 C C . PHE A 1 168 ? -8.461 12.158 4.149 1.00 98.56 168 PHE A C 1
ATOM 1256 O O . PHE A 1 168 ? -9.497 12.343 3.507 1.00 98.56 168 PHE A O 1
ATOM 1263 N N . ASP A 1 169 ? -8.414 12.259 5.475 1.00 98.56 169 ASP A N 1
ATOM 1264 C CA . ASP A 1 169 ? -9.577 12.553 6.308 1.00 98.56 169 ASP A CA 1
ATOM 1265 C C . ASP A 1 169 ? -10.186 13.921 5.976 1.00 98.56 169 ASP A C 1
ATOM 1267 O O . ASP A 1 169 ? -11.408 14.042 5.828 1.00 98.56 169 ASP A O 1
ATOM 1271 N N . PHE A 1 170 ? -9.336 14.942 5.820 1.00 97.94 170 PHE A N 1
ATOM 1272 C CA . PHE A 1 170 ? -9.748 16.292 5.451 1.00 97.94 170 PHE A CA 1
ATOM 1273 C C . PHE A 1 170 ? -10.429 16.299 4.080 1.00 97.94 170 PHE A C 1
ATOM 1275 O O . PHE A 1 170 ? -11.519 16.854 3.918 1.00 97.94 170 PHE A O 1
ATOM 1282 N N . MET A 1 171 ? -9.844 15.612 3.097 1.00 96.38 171 MET A N 1
ATOM 1283 C CA . MET A 1 171 ? -10.431 15.494 1.762 1.00 96.38 171 MET A CA 1
ATOM 1284 C C . MET A 1 171 ? -11.742 14.692 1.757 1.00 96.38 171 MET A C 1
ATOM 1286 O O . MET A 1 171 ? -12.654 15.005 0.990 1.00 96.38 171 MET A O 1
ATOM 1290 N N . CYS A 1 172 ? -11.869 13.706 2.646 1.00 97.50 172 CYS A N 1
ATOM 1291 C CA . CYS A 1 172 ? -13.115 12.980 2.901 1.00 97.50 172 CYS A CA 1
ATOM 1292 C C . CYS A 1 172 ? -14.158 13.816 3.663 1.00 97.50 172 CYS A C 1
ATOM 1294 O O . CYS A 1 172 ? -15.260 13.328 3.913 1.00 97.50 172 CYS A O 1
ATOM 1296 N N . LYS A 1 173 ? -13.838 15.064 4.036 1.00 97.19 173 LYS A N 1
ATOM 1297 C CA . LYS A 1 173 ? -14.687 15.959 4.837 1.00 97.19 173 LYS A CA 1
ATOM 1298 C C . LYS A 1 173 ? -15.084 15.352 6.183 1.00 97.19 173 LYS A C 1
ATOM 1300 O O . LYS A 1 173 ? -16.200 15.562 6.667 1.00 97.19 173 LYS A O 1
ATOM 1305 N N . ARG A 1 174 ? -14.183 14.583 6.800 1.00 97.69 174 ARG A N 1
ATOM 1306 C CA . ARG A 1 174 ? -14.409 14.071 8.154 1.00 97.69 174 ARG A CA 1
ATOM 1307 C C . ARG A 1 174 ? -14.518 15.224 9.144 1.00 97.69 174 ARG A C 1
ATOM 1309 O O . ARG A 1 174 ? -13.883 16.261 8.996 1.00 97.69 174 ARG A O 1
ATOM 1316 N N . LYS A 1 175 ? -15.321 15.019 10.190 1.00 95.56 175 LYS A N 1
ATOM 1317 C CA . LYS A 1 175 ? -15.497 16.009 11.265 1.00 95.56 175 LYS A CA 1
ATOM 1318 C C . LYS A 1 175 ? -14.311 16.053 12.228 1.00 95.56 175 LYS A C 1
ATOM 1320 O O . LYS A 1 175 ? -14.097 17.077 12.863 1.00 95.56 175 LYS A O 1
ATOM 1325 N N . LYS A 1 176 ? -13.576 14.944 12.353 1.00 95.25 176 LYS A N 1
ATOM 1326 C CA . LYS A 1 176 ? -12.387 14.827 13.198 1.00 95.25 176 LYS A CA 1
ATOM 1327 C C . LYS A 1 176 ? -11.281 14.011 12.511 1.00 95.25 176 LYS A C 1
ATOM 1329 O O . LYS A 1 176 ? -11.619 13.105 11.730 1.00 95.25 176 LYS A O 1
ATOM 1334 N N . PRO A 1 177 ? -10.006 14.289 12.842 1.00 98.00 177 PRO A N 1
ATOM 1335 C CA . PRO A 1 177 ? -8.872 13.421 12.543 1.00 98.00 177 PRO A CA 1
ATOM 1336 C C . PRO A 1 177 ? -9.153 11.949 12.837 1.00 98.00 177 PRO A C 1
ATOM 1338 O O . PRO A 1 177 ? -9.813 11.617 13.824 1.00 98.00 177 PRO A O 1
ATOM 1341 N N . SER A 1 178 ? -8.661 11.059 11.980 1.00 98.44 178 SER A N 1
ATOM 1342 C CA . SER A 1 178 ? -8.664 9.623 12.251 1.00 98.44 178 SER A CA 1
ATOM 1343 C C . SER A 1 178 ? -7.582 9.215 13.241 1.00 98.44 178 SER A C 1
ATOM 1345 O O . SER A 1 178 ? -7.783 8.242 13.954 1.00 98.44 178 SER A O 1
ATOM 1347 N N . VAL A 1 179 ? -6.468 9.945 13.329 1.00 98.69 179 VAL A N 1
ATOM 1348 C CA . VAL A 1 179 ? -5.405 9.681 14.307 1.00 98.69 179 VAL A CA 1
ATOM 1349 C C . VAL A 1 179 ? -5.620 10.566 15.527 1.00 98.69 179 VAL A C 1
ATOM 1351 O O . VAL A 1 179 ? -5.545 11.788 15.422 1.00 98.69 179 VAL A O 1
ATOM 1354 N N . GLU A 1 180 ? -5.897 9.949 16.674 1.00 98.38 180 GLU A N 1
ATOM 1355 C CA . GLU A 1 180 ? -6.086 10.679 17.936 1.00 98.38 180 GLU A CA 1
ATOM 1356 C C . GLU A 1 180 ? -4.804 10.775 18.761 1.00 98.38 180 GLU A C 1
ATOM 1358 O O . GLU A 1 180 ? -4.620 11.756 19.477 1.00 98.38 180 GLU A O 1
ATOM 1363 N N . ALA A 1 181 ? -3.915 9.788 18.644 1.00 98.56 181 ALA A N 1
ATOM 1364 C CA . ALA A 1 181 ? -2.631 9.784 19.327 1.00 98.56 181 ALA A CA 1
ATOM 1365 C C . ALA A 1 181 ? -1.617 8.870 18.635 1.00 98.56 181 ALA A C 1
ATOM 1367 O O . ALA A 1 181 ? -1.961 8.003 17.821 1.00 98.56 181 ALA A O 1
ATOM 1368 N N . MET A 1 182 ? -0.354 9.045 19.005 1.00 98.81 182 MET A N 1
ATOM 1369 C CA . MET A 1 182 ? 0.737 8.151 18.635 1.00 98.81 182 MET A CA 1
ATOM 1370 C C . MET A 1 182 ? 1.371 7.540 19.886 1.00 98.81 182 MET A C 1
ATOM 1372 O O . MET A 1 182 ? 1.308 8.116 20.972 1.00 98.81 182 MET A O 1
ATOM 1376 N N . VAL A 1 183 ? 2.011 6.383 19.729 1.00 98.69 183 VAL A N 1
ATOM 1377 C CA . VAL A 1 183 ? 2.803 5.737 20.783 1.00 98.69 183 VAL A CA 1
ATOM 1378 C C . VAL A 1 183 ? 4.238 5.583 20.300 1.00 98.69 183 VAL A C 1
ATOM 1380 O O . VAL A 1 183 ? 4.478 5.002 19.241 1.00 98.69 183 VAL A O 1
ATOM 1383 N N . PHE A 1 184 ? 5.200 6.092 21.067 1.00 98.12 184 PHE A N 1
ATOM 1384 C CA . PHE A 1 184 ? 6.622 5.955 20.765 1.00 98.12 184 PHE A CA 1
ATOM 1385 C C . PHE A 1 184 ? 7.437 5.785 22.060 1.00 98.12 184 PHE A C 1
ATOM 1387 O O . PHE A 1 184 ? 7.708 6.767 22.752 1.00 98.12 184 PHE A O 1
ATOM 1394 N N . PRO A 1 185 ? 7.864 4.553 22.398 1.00 96.56 185 PRO A N 1
ATOM 1395 C CA . PRO A 1 185 ? 8.462 4.250 23.703 1.00 96.56 185 PRO A CA 1
ATOM 1396 C C . PRO A 1 185 ? 9.881 4.799 23.885 1.00 96.56 185 PRO A C 1
ATOM 1398 O O . PRO A 1 185 ? 10.416 4.781 24.988 1.00 96.56 185 PRO A O 1
ATOM 1401 N N . PHE A 1 186 ? 10.507 5.286 22.813 1.00 94.81 186 PHE A N 1
ATOM 1402 C CA . PHE A 1 186 ? 11.888 5.776 22.825 1.00 94.81 186 PHE A CA 1
ATOM 1403 C C . PHE A 1 186 ? 11.993 7.282 23.112 1.00 94.81 186 PHE A C 1
ATOM 1405 O O . PHE A 1 186 ? 13.073 7.858 23.003 1.00 94.81 186 PHE A O 1
ATOM 1412 N N . SER A 1 187 ? 10.881 7.928 23.472 1.00 93.44 187 SER A N 1
ATOM 1413 C CA . SER A 1 187 ? 10.822 9.333 23.880 1.00 93.44 187 SER A CA 1
ATOM 1414 C C . SER A 1 187 ? 9.833 9.532 25.028 1.00 93.44 187 SER A C 1
ATOM 1416 O O . SER A 1 187 ? 8.890 8.754 25.177 1.00 93.44 187 SER A O 1
ATOM 1418 N N . GLY A 1 188 ? 9.999 10.612 25.796 1.00 96.31 188 GLY A N 1
ATOM 1419 C CA . GLY A 1 188 ? 8.969 11.076 26.730 1.00 96.31 188 GLY A CA 1
ATOM 1420 C C . GLY A 1 188 ? 7.716 11.598 26.015 1.00 96.31 188 GLY A C 1
ATOM 1421 O O . GLY A 1 188 ? 7.727 11.813 24.801 1.00 96.31 188 GLY A O 1
ATOM 1422 N N . ASN A 1 189 ? 6.646 11.835 26.776 1.00 98.12 189 ASN A N 1
ATOM 1423 C CA . ASN A 1 189 ? 5.406 12.401 26.246 1.00 98.12 189 ASN A CA 1
ATOM 1424 C C . ASN A 1 189 ? 5.636 13.792 25.645 1.00 98.12 189 ASN A C 1
ATOM 1426 O O . ASN A 1 189 ? 6.243 14.657 26.277 1.00 98.12 189 ASN A O 1
ATOM 1430 N N . HIS A 1 190 ? 5.121 14.016 24.441 1.00 98.19 190 HIS A N 1
ATOM 1431 C CA . HIS A 1 190 ? 5.232 15.292 23.737 1.00 98.19 190 HIS A CA 1
ATOM 1432 C C . HIS A 1 190 ? 4.071 15.472 22.754 1.00 98.19 190 HIS A C 1
ATOM 1434 O O . HIS A 1 190 ? 3.205 14.608 22.622 1.00 98.19 190 HIS A O 1
ATOM 1440 N N . LEU A 1 191 ? 4.029 16.626 22.092 1.00 98.25 191 LEU A N 1
ATOM 1441 C CA . LEU A 1 191 ? 3.060 16.923 21.045 1.00 98.25 191 LEU A CA 1
ATOM 1442 C C . LEU A 1 191 ? 3.786 16.983 19.707 1.00 98.25 191 LEU A C 1
ATOM 1444 O O . LEU A 1 191 ? 4.793 17.678 19.582 1.00 98.25 191 LEU A O 1
ATOM 1448 N N . GLU A 1 192 ? 3.245 16.289 18.715 1.00 98.19 192 GLU A N 1
ATOM 1449 C CA . GLU A 1 192 ? 3.698 16.364 17.332 1.00 98.19 192 GLU A CA 1
ATOM 1450 C C . GLU A 1 192 ? 2.764 17.259 16.526 1.00 98.19 192 GLU A C 1
ATOM 1452 O O . GLU A 1 192 ? 1.537 17.205 16.661 1.00 98.19 192 GLU A O 1
ATOM 1457 N N . LYS A 1 193 ? 3.353 18.110 15.689 1.00 98.44 193 LYS A N 1
ATOM 1458 C CA . LYS A 1 193 ? 2.608 19.057 14.863 1.00 98.44 193 LYS A CA 1
ATOM 1459 C C . LYS A 1 193 ? 2.209 18.400 13.548 1.00 98.44 193 LYS A C 1
ATOM 1461 O O . LYS A 1 193 ? 3.061 17.869 12.849 1.00 98.44 193 LYS A O 1
ATOM 1466 N N . PHE A 1 194 ? 0.944 18.524 13.173 1.00 98.62 194 PHE A N 1
ATOM 1467 C CA . PHE A 1 194 ? 0.413 18.082 11.885 1.00 98.62 194 PHE A CA 1
ATOM 1468 C C . PHE A 1 194 ? -0.453 19.168 11.249 1.00 98.62 194 PHE A C 1
ATOM 1470 O O . PHE A 1 194 ? -0.808 20.156 11.893 1.00 98.62 194 PHE A O 1
ATOM 1477 N N . TYR A 1 195 ? -0.827 18.966 9.990 1.00 98.38 195 TYR A N 1
ATOM 1478 C CA . TYR A 1 195 ? -1.759 19.828 9.274 1.00 98.38 195 TYR A CA 1
ATOM 1479 C C . TYR A 1 195 ? -3.135 19.178 9.130 1.00 98.38 195 TYR A C 1
ATOM 1481 O O . TYR A 1 195 ? -3.255 17.996 8.807 1.00 98.38 195 TYR A O 1
ATOM 1489 N N . TRP A 1 196 ? -4.175 19.984 9.327 1.00 97.94 196 TRP A N 1
ATOM 1490 C CA . TRP A 1 196 ? -5.565 19.665 9.021 1.00 97.94 196 TRP A CA 1
ATOM 1491 C C . TRP A 1 196 ? -6.096 20.683 8.011 1.00 97.94 196 TRP A C 1
ATOM 1493 O O . TRP A 1 196 ? -6.487 21.803 8.360 1.00 97.94 196 TRP A O 1
ATOM 1503 N N . GLY A 1 197 ? -6.044 20.321 6.728 1.00 95.06 197 GLY A N 1
ATOM 1504 C CA . GLY A 1 197 ? -6.199 21.293 5.651 1.00 95.06 197 GLY A CA 1
ATOM 1505 C C . GLY A 1 197 ? -5.045 22.295 5.682 1.00 95.06 197 GLY A C 1
ATOM 1506 O O . GLY A 1 197 ? -3.889 21.911 5.555 1.00 95.06 197 GLY A O 1
ATOM 1507 N N . THR A 1 198 ? -5.350 23.578 5.872 1.00 94.81 198 THR A N 1
ATOM 1508 C CA . THR A 1 198 ? -4.337 24.642 5.999 1.00 94.81 198 THR A CA 1
ATOM 1509 C C . THR A 1 198 ? -4.017 25.013 7.449 1.00 94.81 198 THR A C 1
ATOM 1511 O O . THR A 1 198 ? -3.154 25.856 7.676 1.00 94.81 198 THR A O 1
ATOM 1514 N N . GLY A 1 199 ? -4.732 24.449 8.427 1.00 96.94 199 GLY A N 1
ATOM 1515 C CA . GLY A 1 199 ? -4.517 24.721 9.850 1.00 96.94 199 GLY A CA 1
ATOM 1516 C C . GLY A 1 199 ? -3.510 23.761 10.477 1.00 96.94 199 GLY A C 1
ATOM 1517 O O . GLY A 1 199 ? -3.401 22.615 10.047 1.00 96.94 199 GLY A O 1
ATOM 1518 N N . GLU A 1 200 ? -2.803 24.212 11.513 1.00 97.88 200 GLU A N 1
ATOM 1519 C CA . GLU A 1 200 ? -1.955 23.348 12.343 1.00 97.88 200 GLU A CA 1
ATOM 1520 C C . GLU A 1 200 ? -2.780 22.714 13.470 1.00 97.88 200 GLU A C 1
ATOM 1522 O O . GLU A 1 200 ? -3.600 23.378 14.108 1.00 97.88 200 GLU A O 1
ATOM 1527 N N . ILE A 1 201 ? -2.540 21.432 13.733 1.00 98.19 201 ILE A N 1
ATOM 1528 C CA . ILE A 1 201 ? -3.070 20.699 14.883 1.00 98.19 201 ILE A CA 1
ATOM 1529 C C . ILE A 1 201 ? -1.929 19.995 15.619 1.00 98.19 201 ILE A C 1
ATOM 1531 O O . ILE A 1 201 ? -0.874 19.723 15.045 1.00 98.19 201 ILE A O 1
ATOM 1535 N N . LEU A 1 202 ? -2.147 19.689 16.896 1.00 98.44 202 LEU A N 1
ATOM 1536 C CA . LEU A 1 202 ? -1.204 18.944 17.723 1.00 98.44 202 LEU A CA 1
ATOM 1537 C C . LEU A 1 202 ? -1.781 17.561 18.020 1.00 98.44 202 LEU A C 1
ATOM 1539 O O . LEU A 1 202 ? -2.905 17.454 18.510 1.00 98.44 202 LEU A O 1
ATOM 1543 N N . VAL A 1 203 ? -1.008 16.518 17.733 1.00 98.56 203 VAL A N 1
ATOM 1544 C CA . VAL A 1 203 ? -1.340 15.127 18.059 1.00 98.56 203 VAL A CA 1
ATOM 1545 C C . VAL A 1 203 ? -0.426 14.683 19.203 1.00 98.56 203 VAL A C 1
ATOM 1547 O O . VAL A 1 203 ? 0.795 14.811 19.083 1.00 98.56 203 VAL A O 1
ATOM 1550 N N . PRO A 1 204 ? -0.972 14.187 20.325 1.00 98.56 204 PRO A N 1
ATOM 1551 C CA . PRO A 1 204 ? -0.155 13.731 21.435 1.00 98.56 204 PRO A CA 1
ATOM 1552 C C . PRO A 1 204 ? 0.587 12.438 21.094 1.00 98.56 204 PRO A C 1
ATOM 1554 O O . PRO A 1 204 ? 0.028 11.504 20.514 1.00 98.56 204 PRO A O 1
ATOM 1557 N N . VAL A 1 205 ? 1.851 12.385 21.502 1.00 98.81 205 VAL A N 1
ATOM 1558 C CA . VAL A 1 205 ? 2.692 11.193 21.463 1.00 98.81 205 VAL A CA 1
ATOM 1559 C C . VAL A 1 205 ? 2.928 10.734 22.891 1.00 98.81 205 VAL A C 1
ATOM 1561 O O . VAL A 1 205 ? 3.438 11.493 23.720 1.00 98.81 205 VAL A O 1
ATOM 1564 N N . TYR A 1 206 ? 2.560 9.490 23.168 1.00 98.75 206 TYR A N 1
ATOM 1565 C CA . TYR A 1 206 ? 2.721 8.865 24.473 1.00 98.75 206 TYR A CA 1
ATOM 1566 C C . TYR A 1 206 ? 3.872 7.867 24.470 1.00 98.75 206 TYR A C 1
ATOM 1568 O O . TYR A 1 206 ? 4.104 7.167 23.482 1.00 98.75 206 TYR A O 1
ATOM 1576 N N . THR A 1 207 ? 4.564 7.749 25.598 1.00 98.31 207 THR A N 1
ATOM 1577 C CA . THR A 1 207 ? 5.607 6.734 25.779 1.00 98.31 207 THR A CA 1
ATOM 1578 C C . THR A 1 207 ? 5.012 5.323 25.841 1.00 98.31 207 THR A C 1
ATOM 1580 O O . THR A 1 207 ? 5.635 4.377 25.367 1.00 98.31 207 THR A O 1
ATOM 1583 N N . THR A 1 208 ? 3.803 5.157 26.388 1.00 98.25 208 THR A N 1
ATOM 1584 C CA . THR A 1 208 ? 3.181 3.835 26.588 1.00 98.25 208 THR A CA 1
ATOM 1585 C C . THR A 1 208 ? 1.830 3.719 25.893 1.00 98.25 208 THR A C 1
ATOM 1587 O O . THR A 1 208 ? 1.075 4.692 25.803 1.00 98.25 208 THR A O 1
ATOM 1590 N N . THR A 1 209 ? 1.494 2.506 25.443 1.00 97.88 209 THR A N 1
ATOM 1591 C CA . THR A 1 209 ? 0.168 2.209 24.886 1.00 97.88 209 THR A CA 1
ATOM 1592 C C . THR A 1 209 ? -0.920 2.405 25.938 1.00 97.88 209 THR A C 1
ATOM 1594 O O . THR A 1 209 ? -1.970 2.969 25.638 1.00 97.88 209 THR A O 1
ATOM 1597 N N . GLN A 1 210 ? -0.646 2.015 27.187 1.00 97.50 210 GLN A N 1
ATOM 1598 C CA . GLN A 1 210 ? -1.569 2.173 28.310 1.00 97.50 210 GLN A CA 1
ATOM 1599 C C . GLN A 1 210 ? -2.042 3.620 28.469 1.00 97.50 210 GLN A C 1
ATOM 1601 O O . GLN A 1 210 ? -3.243 3.872 28.568 1.00 97.50 210 GLN A O 1
ATOM 1606 N N . GLU A 1 211 ? -1.109 4.576 28.477 1.00 97.88 211 GLU A N 1
ATOM 1607 C CA . GLU A 1 211 ? -1.444 5.987 28.653 1.00 97.88 211 GLU A CA 1
ATOM 1608 C C . GLU A 1 211 ? -2.238 6.537 27.462 1.00 97.88 211 GLU A C 1
ATOM 1610 O O . GLU A 1 211 ? -3.226 7.249 27.666 1.00 97.88 211 GLU A O 1
ATOM 1615 N N . ALA A 1 212 ? -1.854 6.165 26.235 1.00 98.12 212 ALA A N 1
ATOM 1616 C CA . ALA A 1 212 ? -2.567 6.570 25.028 1.00 98.12 212 ALA A CA 1
ATOM 1617 C C . ALA A 1 212 ? -4.026 6.098 25.055 1.00 98.12 212 ALA A C 1
ATOM 1619 O O . ALA A 1 212 ? -4.940 6.899 24.876 1.00 98.12 212 ALA A O 1
ATOM 1620 N N . ILE A 1 213 ? -4.272 4.818 25.339 1.00 97.69 213 ILE A N 1
ATOM 1621 C CA . ILE A 1 213 ? -5.635 4.273 25.352 1.00 97.69 213 ILE A CA 1
ATOM 1622 C C . ILE A 1 213 ? -6.455 4.824 26.525 1.00 97.69 213 ILE A C 1
ATOM 1624 O O . ILE A 1 213 ? -7.634 5.128 26.350 1.00 97.69 213 ILE A O 1
ATOM 1628 N N . ALA A 1 214 ? -5.844 5.025 27.698 1.00 97.62 214 ALA A N 1
ATOM 1629 C CA . ALA A 1 214 ? -6.532 5.609 28.850 1.00 97.62 214 ALA A CA 1
ATOM 1630 C C . ALA A 1 214 ? -7.023 7.043 28.580 1.00 97.62 214 ALA A C 1
ATOM 1632 O O . ALA A 1 214 ? -8.115 7.412 29.014 1.00 97.62 214 ALA A O 1
ATOM 1633 N N . LYS A 1 215 ? -6.239 7.848 27.849 1.00 98.19 215 LYS A N 1
ATOM 1634 C CA . LYS A 1 215 ? -6.606 9.225 27.471 1.00 98.19 215 LYS A CA 1
ATOM 1635 C C . LYS A 1 215 ? -7.498 9.298 26.229 1.00 98.19 215 LYS A C 1
ATOM 1637 O O . LYS A 1 215 ? -8.206 10.287 26.057 1.00 98.19 215 LYS A O 1
ATOM 1642 N N . HIS A 1 216 ? -7.511 8.248 25.408 1.00 97.62 216 HIS A N 1
ATOM 1643 C CA . HIS A 1 216 ? -8.276 8.167 24.163 1.00 97.62 216 HIS A CA 1
ATOM 1644 C C . HIS A 1 216 ? -9.183 6.922 24.118 1.00 97.62 216 HIS A C 1
ATOM 1646 O O . HIS A 1 216 ? -9.037 6.075 23.233 1.00 97.62 216 HIS A O 1
ATOM 1652 N N . PRO A 1 217 ? -10.178 6.804 25.020 1.00 94.94 217 PRO A N 1
ATOM 1653 C CA . PRO A 1 217 ? -10.999 5.595 25.150 1.00 94.94 217 PRO A CA 1
ATOM 1654 C C . PRO A 1 217 ? -11.917 5.322 23.946 1.00 94.94 217 PRO A C 1
ATOM 1656 O O . PRO A 1 217 ? -12.504 4.247 23.859 1.00 94.94 217 PRO A O 1
ATOM 1659 N N . SER A 1 218 ? -12.070 6.285 23.026 1.00 92.50 218 SER A N 1
ATOM 1660 C CA . SER A 1 218 ? -12.887 6.131 21.811 1.00 92.50 218 SER A CA 1
ATOM 1661 C C . SER A 1 218 ? -12.151 5.467 20.640 1.00 92.50 218 SER A C 1
ATOM 1663 O O . SER A 1 218 ? -12.779 5.113 19.639 1.00 92.50 218 SER A O 1
ATOM 1665 N N . VAL A 1 219 ? -10.832 5.286 20.763 1.00 96.75 219 VAL A N 1
ATOM 1666 C CA . VAL A 1 219 ? -10.002 4.648 19.740 1.00 96.75 219 VAL A CA 1
ATOM 1667 C C . VAL A 1 219 ? -10.342 3.167 19.637 1.00 96.75 219 VAL A C 1
ATOM 1669 O O . VAL A 1 219 ? -10.382 2.448 20.632 1.00 96.75 219 VAL A O 1
ATOM 1672 N N . THR A 1 220 ? -10.537 2.710 18.403 1.00 98.00 220 THR A N 1
ATOM 1673 C CA . THR A 1 220 ? -10.887 1.314 18.096 1.00 98.00 220 THR A CA 1
ATOM 1674 C C . THR A 1 220 ? -9.874 0.630 17.186 1.00 98.00 220 THR A C 1
ATOM 1676 O O . THR A 1 220 ? -9.871 -0.597 17.101 1.00 98.00 220 THR A O 1
ATOM 1679 N N . VAL A 1 221 ? -8.988 1.390 16.540 1.00 98.69 221 VAL A N 1
ATOM 1680 C CA . VAL A 1 221 ? -7.971 0.860 15.626 1.00 98.69 221 VAL A CA 1
ATOM 1681 C C . VAL A 1 221 ? -6.572 1.110 16.183 1.00 98.69 221 VAL A C 1
ATOM 1683 O O . VAL A 1 221 ? -6.250 2.211 16.626 1.00 98.69 221 VAL A O 1
ATOM 1686 N N . PHE A 1 222 ? -5.712 0.102 16.119 1.00 98.75 222 PHE A N 1
ATOM 1687 C CA . PHE A 1 222 ? -4.299 0.222 16.457 1.00 98.75 222 PHE A CA 1
ATOM 1688 C C . PHE A 1 222 ? -3.450 -0.067 15.218 1.00 98.75 222 PHE A C 1
ATOM 1690 O O . PHE A 1 222 ? -3.462 -1.180 14.695 1.00 98.75 222 PHE A O 1
ATOM 1697 N N . ILE A 1 223 ? -2.728 0.935 14.714 1.00 98.88 223 ILE A N 1
ATOM 1698 C CA . ILE A 1 223 ? -1.886 0.794 13.518 1.00 98.88 223 ILE A CA 1
ATOM 1699 C C . ILE A 1 223 ? -0.439 0.617 13.964 1.00 98.88 223 ILE A C 1
ATOM 1701 O O . ILE A 1 223 ? 0.201 1.560 14.430 1.00 98.88 223 ILE A O 1
ATOM 1705 N N . ASN A 1 224 ? 0.071 -0.600 13.821 1.00 98.81 224 ASN A N 1
ATOM 1706 C CA . ASN A 1 224 ? 1.345 -1.025 14.369 1.00 98.81 224 ASN A CA 1
ATOM 1707 C C . ASN A 1 224 ? 2.471 -0.949 13.326 1.00 98.81 224 ASN A C 1
ATOM 1709 O O . ASN A 1 224 ? 2.628 -1.848 12.495 1.00 98.81 224 ASN A O 1
ATOM 1713 N N . PHE A 1 225 ? 3.282 0.112 13.399 1.00 98.75 225 PHE A N 1
ATOM 1714 C CA . PHE A 1 225 ? 4.522 0.266 12.627 1.00 98.75 225 PHE A CA 1
ATOM 1715 C C . PHE A 1 225 ? 5.773 -0.144 13.422 1.00 98.75 225 PHE A C 1
ATOM 1717 O O . PHE A 1 225 ? 6.885 0.289 13.103 1.00 98.75 225 PHE A O 1
ATOM 1724 N N . ALA A 1 226 ? 5.621 -0.961 14.469 1.00 98.25 226 ALA A N 1
ATOM 1725 C CA . ALA A 1 226 ? 6.762 -1.592 15.119 1.00 98.25 226 ALA A CA 1
ATOM 1726 C C . ALA A 1 226 ? 7.601 -2.389 14.106 1.00 98.25 226 ALA A C 1
ATOM 1728 O O . ALA A 1 226 ? 7.099 -2.890 13.102 1.00 98.25 226 ALA A O 1
ATOM 1729 N N . SER A 1 227 ? 8.900 -2.520 14.373 1.00 97.50 227 SER A N 1
ATOM 1730 C CA . SER A 1 227 ? 9.775 -3.367 13.557 1.00 97.50 227 SER A CA 1
ATOM 1731 C C . SER A 1 227 ? 9.398 -4.844 13.704 1.00 97.50 227 SER A C 1
ATOM 1733 O O . SER A 1 227 ? 8.841 -5.229 14.731 1.00 97.50 227 SER A O 1
ATOM 1735 N N . PHE A 1 228 ? 9.819 -5.699 12.766 1.00 94.12 228 PHE A N 1
ATOM 1736 C CA . PHE A 1 228 ? 9.617 -7.154 12.870 1.00 94.12 228 PHE A CA 1
ATOM 1737 C C . PHE A 1 228 ? 10.146 -7.762 14.186 1.00 94.12 228 PHE A C 1
ATOM 1739 O O . PHE A 1 228 ? 9.714 -8.834 14.587 1.00 94.12 228 PHE A O 1
ATOM 1746 N N . ARG A 1 229 ? 11.071 -7.073 14.874 1.00 96.62 229 ARG A N 1
ATOM 1747 C CA . ARG A 1 229 ? 11.651 -7.505 16.154 1.00 96.62 229 ARG A CA 1
ATOM 1748 C C . ARG A 1 229 ? 10.752 -7.244 17.358 1.00 96.62 229 ARG A C 1
ATOM 1750 O O . ARG A 1 229 ? 10.871 -7.950 18.346 1.00 96.62 229 ARG A O 1
ATOM 1757 N N . SER A 1 230 ? 9.914 -6.212 17.296 1.00 97.50 230 SER A N 1
ATOM 1758 C CA . SER A 1 230 ? 9.090 -5.757 18.424 1.00 97.50 230 SER A CA 1
ATOM 1759 C C . SER A 1 230 ? 7.591 -5.897 18.172 1.00 97.50 230 SER A C 1
ATOM 1761 O O . SER A 1 230 ? 6.802 -5.810 19.105 1.00 97.50 230 SER A O 1
ATOM 1763 N N . VAL A 1 231 ? 7.186 -6.149 16.926 1.00 98.31 231 VAL A N 1
ATOM 1764 C CA . VAL A 1 231 ? 5.780 -6.220 16.514 1.00 98.31 231 VAL A CA 1
ATOM 1765 C C . VAL A 1 2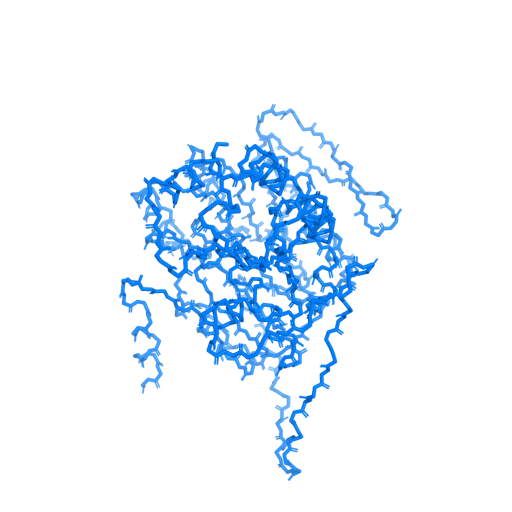31 ? 4.976 -7.297 17.236 1.00 98.31 231 VAL A C 1
ATOM 1767 O O . VAL A 1 231 ? 3.777 -7.122 17.442 1.00 98.31 231 VAL A O 1
ATOM 1770 N N . PHE A 1 232 ? 5.622 -8.390 17.642 1.00 98.62 232 PHE A N 1
ATOM 1771 C CA . PHE A 1 232 ? 4.974 -9.461 18.387 1.00 98.62 232 PHE A CA 1
ATOM 1772 C C . PHE A 1 232 ? 4.463 -8.967 19.744 1.00 98.62 232 PHE A C 1
ATOM 1774 O O . PHE A 1 232 ? 3.258 -8.965 19.990 1.00 98.62 232 PHE A O 1
ATOM 1781 N N . GLU A 1 233 ? 5.365 -8.453 20.580 1.00 98.38 233 GLU A N 1
ATOM 1782 C CA . GLU A 1 233 ? 5.038 -7.949 21.917 1.00 98.38 233 GLU A CA 1
ATOM 1783 C C . GLU A 1 233 ? 4.051 -6.779 21.851 1.00 98.38 233 GLU A C 1
ATOM 1785 O O . GLU A 1 233 ? 3.072 -6.754 22.595 1.00 98.38 233 GLU A O 1
ATOM 1790 N N . THR A 1 234 ? 4.245 -5.848 20.910 1.00 98.19 234 THR A N 1
ATOM 1791 C CA . THR A 1 234 ? 3.381 -4.664 20.792 1.00 98.19 234 THR A CA 1
ATOM 1792 C C . THR A 1 234 ? 1.978 -5.005 20.297 1.00 98.19 234 THR A C 1
ATOM 1794 O O . THR A 1 234 ? 1.011 -4.365 20.709 1.00 98.19 234 THR A O 1
ATOM 1797 N N . SER A 1 235 ? 1.828 -6.034 19.456 1.00 98.62 235 SER A N 1
ATOM 1798 C CA . SER A 1 235 ? 0.505 -6.510 19.030 1.00 98.62 235 SER A CA 1
ATOM 1799 C C . SER A 1 235 ? -0.226 -7.211 20.175 1.00 98.62 235 SER A C 1
ATOM 1801 O O . SER A 1 235 ? -1.411 -6.954 20.388 1.00 98.62 235 SER A O 1
ATOM 1803 N N . LEU A 1 236 ? 0.472 -8.049 20.951 1.00 98.56 236 LEU A N 1
ATOM 1804 C CA . LEU A 1 236 ? -0.111 -8.687 22.134 1.00 98.56 236 LEU A CA 1
ATOM 1805 C C . LEU A 1 236 ? -0.525 -7.655 23.190 1.00 98.56 236 LEU A C 1
ATOM 1807 O O . LEU A 1 236 ? -1.610 -7.785 23.757 1.00 98.56 236 LEU A O 1
ATOM 1811 N N . GLU A 1 237 ? 0.299 -6.626 23.419 1.00 98.25 237 GLU A N 1
ATOM 1812 C CA . GLU A 1 237 ? -0.008 -5.500 24.308 1.00 98.25 237 GLU A CA 1
ATOM 1813 C C . GLU A 1 237 ? -1.263 -4.751 23.841 1.00 98.25 237 GLU A C 1
ATOM 1815 O O . GLU A 1 237 ? -2.195 -4.575 24.623 1.00 98.25 237 GLU A O 1
ATOM 1820 N N . ALA A 1 238 ? -1.339 -4.368 22.561 1.00 98.00 238 ALA A N 1
ATOM 1821 C CA . ALA A 1 238 ? -2.495 -3.661 22.006 1.00 98.00 238 ALA A CA 1
ATOM 1822 C C . ALA A 1 238 ? -3.808 -4.437 22.216 1.00 98.00 238 ALA A C 1
ATOM 1824 O O . ALA A 1 238 ? -4.835 -3.856 22.569 1.00 98.00 238 ALA A O 1
ATOM 1825 N N . MET A 1 239 ? -3.763 -5.765 22.077 1.00 97.81 239 MET A N 1
ATOM 1826 C CA . MET A 1 239 ? -4.916 -6.640 22.289 1.00 97.81 239 MET A CA 1
ATOM 1827 C C . MET A 1 239 ? -5.301 -6.817 23.765 1.00 97.81 239 MET A C 1
ATOM 1829 O O . MET A 1 239 ? -6.307 -7.458 24.064 1.00 97.81 239 MET A O 1
ATOM 1833 N N . GLN A 1 240 ? -4.535 -6.311 24.734 1.00 97.62 240 GLN A N 1
ATOM 1834 C CA . GLN A 1 240 ? -4.964 -6.303 26.142 1.00 97.62 240 GLN A CA 1
ATOM 1835 C C . GLN A 1 240 ? -6.068 -5.274 26.401 1.00 97.62 240 GLN A C 1
ATOM 1837 O O . GLN A 1 240 ? -6.807 -5.420 27.373 1.00 97.62 240 GLN A O 1
ATOM 1842 N N . TYR A 1 241 ? -6.217 -4.274 25.530 1.00 97.19 241 TYR A N 1
ATOM 1843 C CA . TYR A 1 241 ? -7.161 -3.179 25.714 1.00 97.19 241 TYR A CA 1
ATOM 1844 C C . TYR A 1 241 ? -8.490 -3.454 24.989 1.00 97.19 241 TYR A C 1
ATOM 1846 O O . TYR A 1 241 ? -8.526 -3.420 23.760 1.00 97.19 241 TYR A O 1
ATOM 1854 N N . PRO A 1 242 ? -9.620 -3.640 25.705 1.00 93.88 242 PRO A N 1
ATOM 1855 C CA . PRO A 1 242 ? -10.902 -4.010 25.088 1.00 93.88 242 PRO A CA 1
ATOM 1856 C C . PRO A 1 242 ? -11.485 -2.976 24.115 1.00 93.88 242 PRO A C 1
ATOM 1858 O O . PRO A 1 242 ? -12.387 -3.308 23.341 1.00 93.88 242 PRO A O 1
ATOM 1861 N N . ALA A 1 243 ? -11.018 -1.724 24.175 1.00 93.94 243 ALA A N 1
ATOM 1862 C CA . ALA A 1 243 ? -11.403 -0.665 23.244 1.00 93.94 243 ALA A CA 1
ATOM 1863 C C . ALA A 1 243 ? -10.913 -0.956 21.816 1.00 93.94 243 ALA A C 1
ATOM 1865 O O . ALA A 1 243 ? -11.621 -0.656 20.855 1.00 93.94 243 ALA A O 1
ATOM 1866 N N . ILE A 1 244 ? -9.754 -1.607 21.676 1.00 97.50 244 ILE A N 1
ATOM 1867 C CA . ILE A 1 244 ? -9.178 -1.963 20.381 1.00 97.50 244 ILE A CA 1
ATOM 1868 C C . ILE A 1 244 ? -9.962 -3.122 19.773 1.00 97.50 244 ILE A C 1
ATOM 1870 O O . ILE A 1 244 ? -10.107 -4.186 20.370 1.00 97.50 244 ILE A O 1
ATOM 1874 N N . LYS A 1 245 ? -10.488 -2.886 18.572 1.00 97.38 245 LYS A N 1
ATOM 1875 C CA . LYS A 1 245 ? -11.266 -3.844 17.778 1.00 97.38 245 LYS A CA 1
ATOM 1876 C C . LYS A 1 245 ? -10.510 -4.328 16.553 1.00 97.38 245 LYS A C 1
ATOM 1878 O O . LYS A 1 245 ? -10.773 -5.430 16.094 1.00 97.38 245 LYS A O 1
ATOM 1883 N N . THR A 1 246 ? -9.556 -3.536 16.067 1.00 98.38 246 THR A N 1
ATOM 1884 C CA . THR A 1 246 ? -8.748 -3.883 14.898 1.00 98.38 246 THR A CA 1
ATOM 1885 C C . THR A 1 246 ? -7.288 -3.515 15.125 1.00 98.38 246 THR A C 1
ATOM 1887 O O . THR A 1 246 ? -6.987 -2.387 15.523 1.00 98.38 246 THR A O 1
ATOM 1890 N N . VAL A 1 247 ? -6.373 -4.433 14.817 1.00 98.62 247 VAL A N 1
ATOM 1891 C CA . VAL A 1 247 ? -4.927 -4.188 14.802 1.00 98.62 247 VAL A CA 1
ATOM 1892 C C . VAL A 1 247 ? -4.406 -4.368 13.379 1.00 98.62 247 VAL A C 1
ATOM 1894 O O . VAL A 1 247 ? -4.513 -5.441 12.790 1.00 98.62 247 VAL A O 1
ATOM 1897 N N . ALA A 1 248 ? -3.823 -3.315 12.813 1.00 98.69 248 ALA A N 1
ATOM 1898 C CA . ALA A 1 248 ? -3.148 -3.383 11.523 1.00 98.69 248 ALA A CA 1
ATOM 1899 C C . ALA A 1 248 ? -1.642 -3.550 11.735 1.00 98.69 248 ALA A C 1
ATOM 1901 O O . ALA A 1 248 ? -1.003 -2.678 12.322 1.00 98.69 248 ALA A O 1
ATOM 1902 N N . ILE A 1 249 ? -1.072 -4.652 11.257 1.00 98.75 249 ILE A N 1
ATOM 1903 C CA . ILE A 1 249 ? 0.330 -5.015 11.456 1.00 98.75 249 ILE A CA 1
ATOM 1904 C C . ILE A 1 249 ? 1.107 -4.758 10.165 1.00 98.75 249 ILE A C 1
ATOM 1906 O O . ILE A 1 249 ? 0.982 -5.502 9.198 1.00 98.75 249 ILE A O 1
ATOM 1910 N N . ILE A 1 250 ? 1.928 -3.707 10.147 1.00 98.62 250 ILE A N 1
ATOM 1911 C CA . ILE A 1 250 ? 2.610 -3.266 8.918 1.00 98.62 250 ILE A CA 1
ATOM 1912 C C . ILE A 1 250 ? 3.904 -4.049 8.652 1.00 98.62 250 ILE A C 1
ATOM 1914 O O . ILE A 1 250 ? 4.302 -4.221 7.502 1.00 98.62 250 ILE A O 1
ATOM 1918 N N . ALA A 1 251 ? 4.574 -4.520 9.708 1.00 98.12 251 ALA A N 1
ATOM 1919 C CA . ALA A 1 251 ? 5.878 -5.169 9.607 1.00 98.12 251 ALA A CA 1
ATOM 1920 C C . ALA A 1 251 ? 5.850 -6.416 8.711 1.00 98.12 251 ALA A C 1
ATOM 1922 O O . ALA A 1 251 ? 4.998 -7.284 8.874 1.00 98.12 251 ALA A O 1
ATOM 1923 N N . GLU A 1 252 ? 6.828 -6.518 7.815 1.00 96.81 252 GLU A N 1
ATOM 1924 C CA . GLU A 1 252 ? 7.137 -7.727 7.048 1.00 96.81 252 GLU A CA 1
ATOM 1925 C C . GLU A 1 252 ? 8.247 -8.527 7.748 1.00 96.81 252 GLU A C 1
ATOM 1927 O O . GLU A 1 252 ? 9.096 -7.947 8.435 1.00 96.81 252 GLU A O 1
ATOM 1932 N N . GLY A 1 253 ? 8.257 -9.852 7.567 1.00 96.25 253 GLY A N 1
ATOM 1933 C CA . GLY A 1 253 ? 9.293 -10.730 8.118 1.00 96.25 253 GLY A CA 1
ATOM 1934 C C . GLY A 1 253 ? 9.057 -11.131 9.575 1.00 96.25 253 GLY A C 1
ATOM 1935 O O . GLY A 1 253 ? 10.017 -11.395 10.303 1.00 96.25 253 GLY A O 1
ATOM 1936 N N . VAL A 1 254 ? 7.795 -11.162 10.011 1.00 97.62 254 VAL A N 1
ATOM 1937 C CA . VAL A 1 254 ? 7.425 -11.675 11.334 1.00 97.62 254 VAL A CA 1
ATOM 1938 C C . VAL A 1 254 ? 7.547 -13.204 11.318 1.00 97.62 254 VAL A C 1
ATOM 1940 O O . VAL A 1 254 ? 7.024 -13.846 10.407 1.00 97.62 254 VAL A O 1
ATOM 1943 N N . PRO A 1 255 ? 8.235 -13.829 12.289 1.00 98.25 255 PRO A N 1
ATOM 1944 C CA . PRO A 1 255 ? 8.308 -15.282 12.371 1.00 98.25 255 PRO A CA 1
ATOM 1945 C C . PRO A 1 255 ? 6.920 -15.936 12.379 1.00 98.25 255 PRO A C 1
ATOM 1947 O O . PRO A 1 255 ? 6.078 -15.611 13.213 1.00 98.25 255 PRO A O 1
ATOM 1950 N N . GLU A 1 256 ? 6.706 -16.936 11.519 1.00 98.44 256 GLU A N 1
ATOM 1951 C CA . GLU A 1 256 ? 5.409 -17.619 11.368 1.00 98.44 256 GLU A CA 1
ATOM 1952 C C . GLU A 1 256 ? 4.832 -18.146 12.695 1.00 98.44 256 GLU A C 1
ATOM 1954 O O . GLU A 1 256 ? 3.620 -18.152 12.906 1.00 98.44 256 GLU A O 1
ATOM 1959 N N . GLN A 1 257 ? 5.692 -18.600 13.613 1.00 98.38 257 GLN A N 1
ATOM 1960 C CA . GLN A 1 257 ? 5.274 -19.037 14.945 1.00 98.38 257 GLN A CA 1
ATOM 1961 C C . GLN A 1 257 ? 4.648 -17.897 15.756 1.00 98.38 257 GLN A C 1
ATOM 1963 O O . GLN A 1 257 ? 3.589 -18.100 16.343 1.00 98.38 257 GLN A O 1
ATOM 1968 N N . GLN A 1 258 ? 5.275 -16.720 15.756 1.00 98.50 258 GLN A N 1
ATOM 1969 C CA . GLN A 1 258 ? 4.776 -15.535 16.453 1.00 98.50 258 GLN A CA 1
ATOM 1970 C C . GLN A 1 258 ? 3.465 -15.052 15.834 1.00 98.50 258 GLN A C 1
ATOM 1972 O O . GLN A 1 258 ? 2.523 -14.739 16.558 1.00 98.50 258 GLN A O 1
ATOM 1977 N N . THR A 1 259 ? 3.360 -15.067 14.502 1.00 98.62 259 THR A N 1
ATOM 1978 C CA . THR A 1 259 ? 2.121 -14.698 13.808 1.00 98.62 259 THR A CA 1
ATOM 1979 C C . THR A 1 259 ? 0.957 -15.619 14.179 1.00 98.62 259 THR A C 1
ATOM 1981 O O . THR A 1 259 ? -0.130 -15.132 14.471 1.00 98.62 259 THR A O 1
ATOM 1984 N N . ARG A 1 260 ? 1.171 -16.940 14.265 1.00 98.50 260 ARG A N 1
ATOM 1985 C CA . ARG A 1 260 ? 0.125 -17.879 14.720 1.00 98.50 260 ARG A CA 1
ATOM 1986 C C . ARG A 1 260 ? -0.327 -17.623 16.157 1.00 98.50 260 ARG A C 1
ATOM 1988 O O . ARG A 1 260 ? -1.500 -17.801 16.467 1.00 98.50 260 ARG A O 1
ATOM 1995 N N . GLU A 1 261 ? 0.583 -17.215 17.034 1.00 98.62 261 GLU A N 1
ATOM 1996 C CA . GLU A 1 261 ? 0.233 -16.859 18.409 1.00 98.62 261 GLU A CA 1
ATOM 1997 C C . GLU A 1 261 ? -0.551 -15.541 18.478 1.00 98.62 261 GLU A C 1
ATOM 1999 O O . GLU A 1 261 ? -1.553 -15.476 19.189 1.00 98.62 261 GLU A O 1
ATOM 2004 N N . ILE A 1 262 ? -0.173 -14.535 17.678 1.00 98.62 262 ILE A N 1
ATOM 2005 C CA . ILE A 1 262 ? -0.966 -13.306 17.505 1.00 98.62 262 ILE A CA 1
ATOM 2006 C C . ILE A 1 262 ? -2.387 -13.653 17.050 1.00 98.62 262 ILE A C 1
ATOM 2008 O O . ILE A 1 262 ? -3.340 -13.175 17.659 1.00 98.62 262 ILE A O 1
ATOM 2012 N N . ILE A 1 263 ? -2.527 -14.502 16.023 1.00 98.44 263 ILE A N 1
ATOM 2013 C CA . ILE A 1 263 ? -3.826 -14.942 15.489 1.00 98.44 263 ILE A CA 1
ATOM 2014 C C . ILE A 1 263 ? -4.665 -15.591 16.582 1.00 98.44 263 ILE A C 1
ATOM 2016 O O . ILE A 1 263 ? -5.792 -15.170 16.816 1.00 98.44 263 ILE A O 1
ATOM 2020 N N . LYS A 1 264 ? -4.096 -16.557 17.308 1.00 98.56 264 LYS A N 1
ATOM 2021 C CA . LYS A 1 264 ? -4.807 -17.256 18.380 1.00 98.56 264 LYS A CA 1
ATOM 2022 C C . LYS A 1 264 ? -5.339 -16.291 19.444 1.00 98.56 264 LYS A C 1
ATOM 2024 O O . LYS A 1 264 ? -6.497 -16.377 19.838 1.00 98.56 264 LYS A O 1
ATOM 2029 N N . VAL A 1 265 ? -4.509 -15.347 19.892 1.00 98.44 265 VAL A N 1
ATOM 2030 C CA . VAL A 1 265 ? -4.927 -14.341 20.884 1.00 98.44 265 VAL A CA 1
ATOM 2031 C C . VAL A 1 265 ? -5.999 -13.408 20.316 1.00 98.44 265 VAL A C 1
ATOM 2033 O O . VAL A 1 265 ? -6.911 -13.013 21.045 1.00 98.44 265 VAL A O 1
ATOM 2036 N N . ALA A 1 266 ? -5.900 -13.049 19.037 1.00 97.50 266 ALA A N 1
ATOM 2037 C CA . ALA A 1 266 ? -6.878 -12.206 18.363 1.00 97.50 266 ALA A CA 1
ATOM 2038 C C . ALA A 1 266 ? -8.244 -12.899 18.239 1.00 97.50 266 ALA A C 1
ATOM 2040 O O . ALA A 1 266 ? -9.262 -12.283 18.554 1.00 97.50 266 ALA A O 1
ATOM 2041 N N . GLU A 1 267 ? -8.265 -14.185 17.879 1.00 95.81 267 GLU A N 1
ATOM 2042 C CA . GLU A 1 267 ? -9.469 -15.023 17.824 1.00 95.81 267 GLU A CA 1
ATOM 2043 C C . GLU A 1 267 ? -10.133 -15.143 19.203 1.00 95.81 267 GLU A C 1
ATOM 2045 O O . GLU A 1 267 ? -11.322 -14.838 19.342 1.00 95.81 267 GLU A O 1
ATOM 2050 N N . ASP A 1 268 ? -9.356 -15.484 20.240 1.00 97.12 268 ASP A N 1
ATOM 2051 C CA . ASP A 1 268 ? -9.839 -15.603 21.625 1.00 97.12 268 ASP A CA 1
ATOM 2052 C C . ASP A 1 268 ? -10.492 -14.297 22.116 1.00 97.12 268 ASP A C 1
ATOM 2054 O O . ASP A 1 268 ? -11.467 -14.307 22.875 1.00 97.12 268 ASP A O 1
ATOM 2058 N N . LYS A 1 269 ? -9.971 -13.151 21.661 1.00 96.25 269 LYS A N 1
ATOM 2059 C CA . LYS A 1 269 ? -10.436 -11.812 22.050 1.00 96.25 269 LYS A CA 1
ATOM 2060 C C . LYS A 1 269 ? -11.408 -11.167 21.066 1.00 96.25 269 LYS A C 1
ATOM 2062 O O . LYS A 1 269 ? -11.933 -10.094 21.375 1.00 96.25 269 LYS A O 1
ATOM 2067 N N . LYS A 1 270 ? -11.684 -11.807 19.926 1.00 95.12 270 LYS A N 1
ATOM 2068 C CA . LYS A 1 270 ? -12.515 -11.274 18.831 1.00 95.12 270 LYS A CA 1
ATOM 2069 C C . LYS A 1 270 ? -12.029 -9.900 18.350 1.00 95.12 270 LYS A C 1
ATOM 2071 O O . LYS A 1 270 ? -12.803 -8.940 18.297 1.00 95.12 270 LYS A O 1
ATOM 2076 N N . ILE A 1 271 ? -10.730 -9.807 18.077 1.00 96.00 271 ILE A N 1
ATOM 2077 C CA . ILE A 1 271 ? -10.064 -8.625 17.520 1.00 96.00 271 ILE A CA 1
ATOM 2078 C C . ILE A 1 271 ? -9.665 -8.938 16.081 1.00 96.00 271 ILE A C 1
ATOM 2080 O O . ILE A 1 271 ? -9.037 -9.959 15.819 1.00 96.00 271 ILE A O 1
ATOM 2084 N N . ASP A 1 272 ? -9.987 -8.038 15.157 1.00 96.38 272 ASP A N 1
ATOM 2085 C CA . ASP A 1 272 ? -9.613 -8.190 13.755 1.00 96.38 272 ASP A CA 1
ATOM 2086 C C . ASP A 1 272 ? -8.131 -7.859 13.553 1.00 96.38 272 ASP A C 1
ATOM 2088 O O . ASP A 1 272 ? -7.648 -6.819 14.013 1.00 96.38 272 ASP A O 1
ATOM 2092 N N . ILE A 1 273 ? -7.409 -8.693 12.804 1.00 98.06 273 ILE A N 1
ATOM 2093 C CA . ILE A 1 273 ? -6.017 -8.430 12.424 1.00 98.06 273 ILE A CA 1
ATOM 2094 C C . ILE A 1 273 ? -5.929 -8.212 10.916 1.00 98.06 273 ILE A C 1
ATOM 2096 O O . ILE A 1 273 ? -6.357 -9.060 10.142 1.00 98.06 273 ILE A O 1
ATOM 2100 N N . ILE A 1 274 ? -5.323 -7.105 10.482 1.00 98.44 274 ILE A N 1
ATOM 2101 C CA . ILE A 1 274 ? -4.966 -6.872 9.072 1.00 98.44 274 ILE A CA 1
ATOM 2102 C C . ILE A 1 274 ? -3.440 -6.911 8.964 1.00 98.44 274 ILE A C 1
ATOM 2104 O O . ILE A 1 274 ? -2.769 -6.046 9.524 1.00 98.44 274 ILE A O 1
ATOM 2108 N N . GLY A 1 275 ? -2.890 -7.889 8.245 1.00 98.00 275 GLY A N 1
ATOM 2109 C CA . GLY A 1 275 ? -1.450 -8.170 8.201 1.00 98.00 275 GLY A CA 1
ATOM 2110 C C . GLY A 1 275 ? -1.075 -9.455 8.949 1.00 98.00 275 GLY A C 1
ATOM 2111 O O . GLY A 1 275 ? -1.977 -10.199 9.329 1.00 98.00 275 GLY A O 1
ATOM 2112 N N . PRO A 1 276 ? 0.219 -9.731 9.206 1.00 98.44 276 PRO A N 1
ATOM 2113 C CA . PRO A 1 276 ? 1.386 -8.873 8.957 1.00 98.44 276 PRO A CA 1
ATOM 2114 C C . PRO A 1 276 ? 1.740 -8.693 7.472 1.00 98.44 276 PRO A C 1
ATOM 2116 O O . PRO A 1 276 ? 1.015 -9.143 6.591 1.00 98.44 276 PRO A O 1
ATOM 2119 N N . ALA A 1 277 ? 2.857 -8.021 7.184 1.00 98.00 277 ALA A N 1
ATOM 2120 C CA . ALA A 1 277 ? 3.371 -7.796 5.829 1.00 98.00 277 ALA A CA 1
ATOM 2121 C C . ALA A 1 277 ? 2.351 -7.134 4.888 1.00 98.00 277 ALA A C 1
ATOM 2123 O O . ALA A 1 277 ? 2.146 -7.557 3.746 1.00 98.00 277 ALA A O 1
ATOM 2124 N N . THR A 1 278 ? 1.691 -6.082 5.372 1.00 98.56 278 THR A N 1
ATOM 2125 C CA . THR A 1 278 ? 0.669 -5.353 4.619 1.00 98.56 278 THR A CA 1
ATOM 2126 C C . THR A 1 278 ? 0.878 -3.845 4.674 1.00 98.56 278 THR A C 1
ATOM 2128 O O . THR A 1 278 ? 1.460 -3.296 5.603 1.00 98.56 278 THR A O 1
ATOM 2131 N N . VAL A 1 279 ? 0.331 -3.148 3.678 1.00 97.81 279 VAL A N 1
ATOM 2132 C CA . VAL A 1 279 ? 0.125 -1.696 3.755 1.00 97.81 279 VAL A CA 1
ATOM 2133 C C . VAL A 1 279 ? -1.123 -1.334 4.581 1.00 97.81 279 VAL A C 1
ATOM 2135 O O . VAL A 1 279 ? -1.248 -0.200 5.042 1.00 97.81 279 VAL A O 1
ATOM 2138 N N . GLY A 1 280 ? -2.030 -2.296 4.782 1.00 98.38 280 GLY A N 1
ATOM 2139 C CA . GLY A 1 280 ? -3.298 -2.151 5.485 1.00 98.38 280 GLY A CA 1
ATOM 2140 C C . GLY A 1 280 ? -4.493 -2.195 4.534 1.00 98.38 280 GLY A C 1
ATOM 2141 O O . GLY A 1 280 ? -4.754 -3.194 3.869 1.00 98.38 280 GLY A O 1
ATOM 2142 N N . GLY A 1 281 ? -5.248 -1.103 4.477 1.00 98.25 281 GLY A N 1
ATOM 2143 C CA . GLY A 1 281 ? -6.500 -1.014 3.738 1.00 98.25 281 GLY A CA 1
ATOM 2144 C C . GLY A 1 281 ? -7.040 0.411 3.685 1.00 98.25 281 GLY A C 1
ATOM 2145 O O . GLY A 1 281 ? -6.529 1.327 4.339 1.00 98.25 281 GLY A O 1
ATOM 2146 N N . ILE A 1 282 ? -8.067 0.608 2.868 1.00 98.75 282 ILE A N 1
ATOM 2147 C CA . ILE A 1 282 ? -8.722 1.896 2.673 1.00 98.75 282 ILE A CA 1
ATOM 2148 C C . ILE A 1 282 ? -10.230 1.712 2.521 1.00 98.75 282 ILE A C 1
ATOM 2150 O O . ILE A 1 282 ? -10.700 0.908 1.720 1.00 98.75 282 ILE A O 1
ATOM 2154 N N . LYS A 1 283 ? -10.996 2.503 3.267 1.00 98.50 283 LYS A N 1
ATOM 2155 C CA . LYS A 1 283 ? -12.441 2.654 3.111 1.00 98.50 283 LYS A CA 1
ATOM 2156 C C . LYS A 1 283 ? -12.729 4.110 2.750 1.00 98.50 283 LYS A C 1
ATOM 2158 O O . LYS A 1 283 ? -12.735 4.960 3.647 1.00 98.50 283 LYS A O 1
ATOM 2163 N N . PRO A 1 284 ? -12.890 4.435 1.454 1.00 98.44 284 PRO A N 1
ATOM 2164 C CA . PRO A 1 284 ? -13.153 5.792 0.986 1.00 98.44 284 PRO A CA 1
ATOM 2165 C C . PRO A 1 284 ? -14.254 6.525 1.761 1.00 98.44 284 PRO A C 1
ATOM 2167 O O . PRO A 1 284 ? -15.345 5.999 1.965 1.00 98.44 284 PRO A O 1
ATOM 2170 N N . GLY A 1 285 ? -13.967 7.751 2.209 1.00 96.56 285 GLY A N 1
ATOM 2171 C CA . GLY A 1 285 ? -14.868 8.537 3.066 1.00 96.56 285 GLY A CA 1
ATOM 2172 C C . GLY A 1 285 ? -14.814 8.185 4.561 1.00 96.56 285 GLY A C 1
ATOM 2173 O O . GLY A 1 285 ? -15.371 8.918 5.376 1.00 96.56 285 GLY A O 1
ATOM 2174 N N . CYS A 1 286 ? -14.148 7.087 4.931 1.00 97.81 286 CYS A N 1
ATOM 2175 C CA . CYS A 1 286 ? -14.061 6.591 6.301 1.00 97.81 286 CYS A CA 1
ATOM 2176 C C . CYS A 1 286 ? -12.617 6.617 6.803 1.00 97.81 286 CYS A C 1
ATOM 2178 O O . CYS A 1 286 ? -12.201 7.618 7.360 1.00 97.81 286 CYS A O 1
ATOM 2180 N N . LEU A 1 287 ? -11.835 5.554 6.629 1.00 98.19 287 LEU A N 1
ATOM 2181 C CA . LEU A 1 287 ? -10.484 5.447 7.184 1.00 98.19 287 LEU A CA 1
ATOM 2182 C C . LEU A 1 287 ? -9.522 4.940 6.121 1.00 98.19 287 LEU A C 1
ATOM 2184 O O . LEU A 1 287 ? -9.875 4.113 5.279 1.00 98.19 287 LEU A O 1
ATOM 2188 N N . ARG A 1 288 ? -8.277 5.381 6.223 1.00 97.94 288 ARG A N 1
ATOM 2189 C CA . ARG A 1 288 ? -7.146 4.831 5.490 1.00 97.94 288 ARG A CA 1
ATOM 2190 C C . ARG A 1 288 ? -6.093 4.378 6.488 1.00 97.94 288 ARG A C 1
ATOM 2192 O O . ARG A 1 288 ? -5.718 5.151 7.360 1.00 97.94 288 ARG A O 1
ATOM 2199 N N . ILE A 1 289 ? -5.600 3.153 6.357 1.00 98.62 289 ILE A N 1
ATOM 2200 C CA . ILE A 1 289 ? -4.556 2.627 7.238 1.00 98.62 289 ILE A CA 1
ATOM 2201 C C . ILE A 1 289 ? -3.194 3.058 6.694 1.00 98.62 289 ILE A C 1
ATOM 2203 O O . ILE A 1 289 ? -2.800 2.672 5.587 1.00 98.62 289 ILE A O 1
ATOM 2207 N N . GLY A 1 290 ? -2.482 3.874 7.472 1.00 97.88 290 GLY A N 1
ATOM 2208 C CA . GLY A 1 290 ? -1.099 4.249 7.207 1.00 97.88 290 GLY A CA 1
ATOM 2209 C C . GLY A 1 290 ? -0.892 4.857 5.819 1.00 97.88 290 GLY A C 1
ATOM 2210 O O . GLY A 1 290 ? -1.486 5.878 5.461 1.00 97.88 290 GLY A O 1
ATOM 2211 N N . ASN A 1 291 ? -0.028 4.219 5.027 1.00 98.31 291 ASN A N 1
ATOM 2212 C CA . ASN A 1 291 ? 0.358 4.687 3.696 1.00 98.31 291 ASN A CA 1
ATOM 2213 C C . ASN A 1 291 ? -0.542 4.184 2.555 1.00 98.31 291 ASN A C 1
ATOM 2215 O O . ASN A 1 291 ? -0.238 4.468 1.396 1.00 98.31 291 ASN A O 1
ATOM 2219 N N . THR A 1 292 ? -1.613 3.435 2.839 1.00 98.62 292 THR A N 1
ATOM 2220 C CA . THR A 1 292 ? -2.479 2.848 1.799 1.00 98.62 292 THR A CA 1
ATOM 2221 C C . THR A 1 292 ? -3.014 3.921 0.847 1.00 98.62 292 THR A C 1
ATOM 2223 O O . THR A 1 292 ? -3.427 4.987 1.282 1.00 98.62 292 THR A O 1
ATOM 2226 N N . GLY A 1 293 ? -3.001 3.675 -0.462 1.00 96.88 293 GLY A N 1
ATOM 2227 C CA . GLY A 1 293 ? -3.427 4.650 -1.471 1.00 96.88 293 GLY A CA 1
ATOM 2228 C C . GLY A 1 293 ? -2.415 5.773 -1.739 1.00 96.88 293 GLY A C 1
ATOM 2229 O O . GLY A 1 293 ? -2.633 6.575 -2.640 1.00 96.88 293 GLY A O 1
ATOM 2230 N N . GLY A 1 294 ? -1.302 5.826 -1.010 1.00 95.56 294 GLY A N 1
ATOM 2231 C CA . GLY A 1 294 ? -0.176 6.722 -1.257 1.00 95.56 294 GLY A CA 1
ATOM 2232 C C . GLY A 1 294 ? -0.445 8.213 -1.096 1.00 95.56 294 GLY A C 1
ATOM 2233 O O . GLY A 1 294 ? -1.078 8.638 -0.130 1.00 95.56 294 GLY A O 1
ATOM 2234 N N . MET A 1 295 ? 0.142 9.024 -1.975 1.00 92.56 295 MET A N 1
ATOM 2235 C CA . MET A 1 295 ? 0.053 10.484 -1.903 1.00 92.56 295 MET A CA 1
ATOM 2236 C C . MET A 1 295 ? -1.308 11.000 -2.392 1.00 92.56 295 MET A C 1
ATOM 2238 O O . MET A 1 295 ? -2.082 10.286 -3.033 1.00 92.56 295 MET A O 1
ATOM 2242 N N . LEU A 1 296 ? -1.612 12.256 -2.052 1.00 92.19 296 LEU A N 1
ATOM 2243 C CA . LEU A 1 296 ? -2.913 12.877 -2.308 1.00 92.19 296 LEU A CA 1
ATOM 2244 C C . LEU A 1 296 ? -3.285 12.900 -3.797 1.00 92.19 296 LEU A C 1
ATOM 2246 O O . LEU A 1 296 ? -4.454 12.741 -4.142 1.00 92.19 296 LEU A O 1
ATOM 2250 N N . ASP A 1 297 ? -2.291 13.032 -4.674 1.00 90.88 297 ASP A N 1
ATOM 2251 C CA . ASP A 1 297 ? -2.447 12.940 -6.126 1.00 90.88 297 ASP A CA 1
ATOM 2252 C C . ASP A 1 297 ? -3.094 11.610 -6.544 1.00 90.88 297 ASP A C 1
ATOM 2254 O O . ASP A 1 297 ? -4.070 11.613 -7.296 1.00 90.88 297 ASP A O 1
ATOM 2258 N N . ASN A 1 298 ? -2.636 10.482 -5.993 1.00 94.75 298 ASN A N 1
ATOM 2259 C CA . ASN A 1 298 ? -3.225 9.173 -6.261 1.00 94.75 298 ASN A CA 1
ATOM 2260 C C . ASN A 1 298 ? -4.603 9.010 -5.607 1.00 94.75 298 ASN A C 1
ATOM 2262 O O . ASN A 1 298 ? -5.494 8.418 -6.218 1.00 94.75 298 ASN A O 1
ATOM 2266 N N . ILE A 1 299 ? -4.818 9.556 -4.405 1.00 95.88 299 ILE A N 1
ATOM 2267 C CA . ILE A 1 299 ? -6.142 9.538 -3.761 1.00 95.88 299 ILE A CA 1
ATOM 2268 C C . ILE A 1 299 ? -7.172 10.287 -4.627 1.00 95.88 299 ILE A C 1
ATOM 2270 O O . ILE A 1 299 ? -8.303 9.819 -4.781 1.00 95.88 299 ILE A O 1
ATOM 2274 N N . VAL A 1 300 ? -6.789 11.404 -5.252 1.00 94.00 300 VAL A N 1
ATOM 2275 C CA . VAL A 1 300 ? -7.641 12.151 -6.193 1.00 94.00 300 VAL A CA 1
ATOM 2276 C C . VAL A 1 300 ? -7.806 11.396 -7.513 1.00 94.00 300 VAL A C 1
ATOM 2278 O O . VAL A 1 300 ? -8.940 11.199 -7.960 1.00 94.00 300 VAL A O 1
ATOM 2281 N N . MET A 1 301 ? -6.706 10.932 -8.114 1.00 91.88 301 MET A N 1
ATOM 2282 C CA . MET A 1 301 ? -6.700 10.200 -9.388 1.00 91.88 301 MET A CA 1
ATOM 2283 C C . MET A 1 301 ? -7.584 8.948 -9.317 1.00 91.88 301 MET A C 1
ATOM 2285 O O . MET A 1 301 ? -8.414 8.726 -10.201 1.00 91.88 301 MET A O 1
ATOM 2289 N N . SER A 1 302 ? -7.461 8.187 -8.227 1.00 95.00 302 SER A N 1
ATOM 2290 C CA . SER A 1 302 ? -8.230 6.967 -7.959 1.00 95.00 302 SER A CA 1
ATOM 2291 C C . SER A 1 302 ? -9.582 7.234 -7.287 1.00 95.00 302 SER A C 1
ATOM 2293 O O . SER A 1 302 ? -10.354 6.311 -7.032 1.00 95.00 302 SER A O 1
ATOM 2295 N N . ARG A 1 303 ? -9.905 8.508 -7.027 1.00 95.00 303 ARG A N 1
ATOM 2296 C CA . ARG A 1 303 ? -11.159 8.976 -6.422 1.00 95.00 303 ARG A CA 1
ATOM 2297 C C . ARG A 1 303 ? -11.483 8.283 -5.091 1.00 95.00 303 ARG A C 1
ATOM 2299 O O . ARG A 1 303 ? -12.622 7.917 -4.831 1.00 95.00 303 ARG A O 1
ATOM 2306 N N . LEU A 1 304 ? -10.484 8.110 -4.238 1.00 97.25 304 LEU A N 1
ATOM 2307 C CA . LEU A 1 304 ? -10.596 7.375 -2.976 1.00 97.25 304 LEU A CA 1
ATOM 2308 C C . LEU A 1 304 ? -11.153 8.234 -1.823 1.00 97.25 304 LEU A C 1
ATOM 2310 O O . LEU A 1 304 ? -11.302 7.745 -0.716 1.00 97.25 304 LEU A O 1
ATOM 2314 N N . TYR A 1 305 ? -11.510 9.498 -2.062 1.00 96.38 305 TYR A N 1
ATOM 2315 C CA . TYR A 1 305 ? -12.077 10.408 -1.050 1.00 96.38 305 TYR A CA 1
ATOM 2316 C C . TYR A 1 305 ? -13.587 10.234 -0.799 1.00 96.38 305 TYR A C 1
ATOM 2318 O O . TYR A 1 305 ? -14.182 10.955 -0.003 1.00 96.38 305 TYR A O 1
ATOM 2326 N N . ARG A 1 306 ? -14.239 9.316 -1.518 1.00 96.12 306 ARG A N 1
ATOM 2327 C CA . ARG A 1 306 ? -15.680 9.036 -1.427 1.00 96.12 306 ARG A CA 1
ATOM 2328 C C . ARG A 1 306 ? -15.974 7.581 -1.810 1.00 96.12 306 ARG A C 1
ATOM 2330 O O . ARG A 1 306 ? -15.287 7.068 -2.702 1.00 96.12 306 ARG A O 1
ATOM 2337 N N . PRO A 1 307 ? -16.983 6.938 -1.207 1.00 96.94 307 PRO A N 1
ATOM 2338 C CA . PRO A 1 307 ? -17.319 5.552 -1.514 1.00 96.94 307 PRO A CA 1
ATOM 2339 C C . PRO A 1 307 ? -17.824 5.394 -2.955 1.00 96.94 307 PRO A C 1
ATOM 2341 O O . PRO A 1 307 ? -18.516 6.264 -3.487 1.00 96.94 307 PRO A O 1
ATOM 2344 N N . GLY A 1 308 ? -17.433 4.295 -3.597 1.00 96.31 308 GLY A N 1
ATOM 2345 C CA . GLY A 1 308 ? -18.178 3.684 -4.703 1.00 96.31 308 GLY A CA 1
ATOM 2346 C C . GLY A 1 308 ? -18.909 2.437 -4.211 1.00 96.31 308 GLY A C 1
ATOM 2347 O O . GLY A 1 308 ? -19.329 2.410 -3.059 1.00 96.31 308 GLY A O 1
ATOM 2348 N N . SER A 1 309 ? -19.013 1.408 -5.051 1.00 96.31 309 SER A N 1
ATOM 2349 C CA . SER A 1 309 ? -19.766 0.183 -4.738 1.00 96.31 309 SER A CA 1
ATOM 2350 C C . SER A 1 309 ? -18.943 -1.108 -4.843 1.00 96.31 309 SER A C 1
ATOM 2352 O O . SER A 1 309 ? -19.478 -2.196 -4.628 1.00 96.31 309 SER A O 1
ATOM 2354 N N . VAL A 1 310 ? -17.653 -1.020 -5.193 1.00 98.06 310 VAL A N 1
ATOM 2355 C CA . VAL A 1 310 ? -16.778 -2.193 -5.362 1.00 98.06 310 VAL A CA 1
ATOM 2356 C C . VAL A 1 310 ? -15.936 -2.417 -4.112 1.00 98.06 310 VAL A C 1
ATOM 2358 O O . VAL A 1 310 ? -15.089 -1.585 -3.787 1.00 98.06 310 VAL A O 1
ATOM 2361 N N . ALA A 1 311 ? -16.130 -3.542 -3.430 1.00 98.50 311 ALA A N 1
ATOM 2362 C CA . ALA A 1 311 ? -15.275 -3.959 -2.326 1.00 98.50 311 ALA A CA 1
ATOM 2363 C C . ALA A 1 311 ? -14.244 -4.983 -2.811 1.00 98.50 311 ALA A C 1
ATOM 2365 O O . ALA A 1 311 ? -14.573 -5.840 -3.631 1.00 98.50 311 ALA A O 1
ATOM 2366 N N . TYR A 1 312 ? -13.001 -4.901 -2.336 1.00 98.75 312 TYR A N 1
ATOM 2367 C CA . TYR A 1 312 ? -11.962 -5.842 -2.745 1.00 98.75 312 TYR A CA 1
ATOM 2368 C C . TYR A 1 312 ? -11.084 -6.331 -1.596 1.00 98.75 312 TYR A C 1
ATOM 2370 O O . TYR A 1 312 ? -10.837 -5.619 -0.622 1.00 98.75 312 TYR A O 1
ATOM 2378 N N . VAL A 1 313 ? -10.537 -7.533 -1.768 1.00 98.19 313 VAL A N 1
ATOM 2379 C CA . VAL A 1 313 ? -9.486 -8.090 -0.911 1.00 98.19 313 VAL A CA 1
ATOM 2380 C C . VAL A 1 313 ? -8.328 -8.609 -1.767 1.00 98.19 313 VAL A C 1
ATOM 2382 O O . VAL A 1 313 ? -8.528 -9.111 -2.875 1.00 98.19 313 VAL A O 1
ATOM 2385 N N . SER A 1 314 ? -7.100 -8.455 -1.276 1.00 97.94 314 SER A N 1
ATOM 2386 C CA . SER A 1 314 ? -5.871 -8.897 -1.953 1.00 97.94 314 SER A CA 1
ATOM 2387 C C . SER A 1 314 ? -4.799 -9.293 -0.937 1.00 97.94 314 SER A C 1
ATOM 2389 O O . SER A 1 314 ? -4.864 -8.831 0.198 1.00 97.94 314 SER A O 1
ATOM 2391 N N . LYS A 1 315 ? -3.785 -10.083 -1.314 1.00 96.00 315 LYS A N 1
ATOM 2392 C CA . LYS A 1 315 ? -2.570 -10.235 -0.478 1.00 96.00 315 LYS A CA 1
ATOM 2393 C C . LYS A 1 315 ? -1.632 -9.038 -0.620 1.00 96.00 315 LYS A C 1
ATOM 2395 O O . LYS A 1 315 ? -1.244 -8.407 0.361 1.00 96.00 315 LYS A O 1
ATOM 2400 N N . SER A 1 316 ? -1.307 -8.686 -1.865 1.00 94.75 316 SER A N 1
ATOM 2401 C CA . SER A 1 316 ? -0.311 -7.661 -2.183 1.00 94.75 316 SER A CA 1
ATOM 2402 C C . SER A 1 316 ? -0.827 -6.233 -1.987 1.00 94.75 316 SER A C 1
ATOM 2404 O O . SER A 1 316 ? -1.703 -5.760 -2.714 1.00 94.75 316 SER A O 1
ATOM 2406 N N . GLY A 1 317 ? -0.179 -5.477 -1.095 1.00 93.88 317 GLY A N 1
ATOM 2407 C CA . GLY A 1 317 ? -0.441 -4.044 -0.932 1.00 93.88 317 GLY A CA 1
ATOM 2408 C C . GLY A 1 317 ? -0.118 -3.208 -2.179 1.00 93.88 317 GLY A C 1
ATOM 2409 O O . GLY A 1 317 ? -0.789 -2.219 -2.454 1.00 93.88 317 GLY A O 1
ATOM 2410 N N . GLY A 1 318 ? 0.884 -3.590 -2.976 1.00 92.19 318 GLY A N 1
ATOM 2411 C CA . GLY A 1 318 ? 1.183 -2.897 -4.237 1.00 92.19 318 GLY A CA 1
ATOM 2412 C C . GLY A 1 318 ? 0.079 -3.093 -5.278 1.00 92.19 318 GLY A C 1
ATOM 2413 O O . GLY A 1 318 ? -0.332 -2.141 -5.941 1.00 92.19 318 GLY A O 1
ATOM 2414 N N . MET A 1 319 ? -0.444 -4.317 -5.381 1.00 96.94 319 MET A N 1
ATOM 2415 C CA . MET A 1 319 ? -1.550 -4.611 -6.291 1.00 96.94 319 MET A CA 1
ATOM 2416 C C . MET A 1 319 ? -2.884 -4.065 -5.790 1.00 96.94 319 MET A C 1
ATOM 2418 O O . MET A 1 319 ? -3.707 -3.696 -6.618 1.00 96.94 319 MET A O 1
ATOM 2422 N N . SER A 1 320 ? -3.087 -3.914 -4.477 1.00 98.06 320 SER A N 1
ATOM 2423 C CA . SER A 1 320 ? -4.286 -3.260 -3.936 1.00 98.06 320 SER A CA 1
ATOM 2424 C C . SER A 1 320 ? -4.442 -1.827 -4.462 1.00 98.06 320 SER A C 1
ATOM 2426 O O . SER A 1 320 ? -5.538 -1.395 -4.812 1.00 98.06 320 SER A O 1
ATOM 2428 N N . ASN A 1 321 ? -3.335 -1.102 -4.631 1.00 97.81 321 ASN A N 1
ATOM 2429 C CA . ASN A 1 321 ? -3.375 0.238 -5.204 1.00 97.81 321 ASN A CA 1
ATOM 2430 C C . ASN A 1 321 ? -3.509 0.234 -6.738 1.00 97.81 321 ASN A C 1
ATOM 2432 O O . ASN A 1 321 ? -4.068 1.163 -7.320 1.00 97.81 321 ASN A O 1
ATOM 2436 N N . GLU A 1 322 ? -3.067 -0.832 -7.409 1.00 97.81 322 GLU A N 1
ATOM 2437 C CA . GLU A 1 322 ? -3.411 -1.054 -8.816 1.00 97.81 322 GLU A CA 1
ATOM 2438 C C . GLU A 1 322 ? -4.911 -1.354 -8.982 1.00 97.81 322 GLU A C 1
ATOM 2440 O O . GLU A 1 322 ? -5.536 -0.831 -9.903 1.00 97.81 322 GLU A O 1
ATOM 2445 N N . LEU A 1 323 ? -5.520 -2.107 -8.056 1.00 98.19 323 LEU A N 1
ATOM 2446 C CA . LEU A 1 323 ? -6.968 -2.321 -8.014 1.00 98.19 323 LEU A CA 1
ATOM 2447 C C . LEU A 1 323 ? -7.711 -1.000 -7.809 1.00 98.19 323 LEU A C 1
ATOM 2449 O O . LEU A 1 323 ? -8.660 -0.749 -8.544 1.00 98.19 323 LEU A O 1
ATOM 2453 N N . ASN A 1 324 ? -7.253 -0.111 -6.918 1.00 97.94 324 ASN A N 1
ATOM 2454 C CA . ASN A 1 324 ? -7.828 1.237 -6.786 1.00 97.94 324 ASN A CA 1
ATOM 2455 C C . ASN A 1 324 ? -7.892 1.966 -8.142 1.00 97.94 324 ASN A C 1
ATOM 2457 O O . ASN A 1 324 ? -8.937 2.506 -8.519 1.00 97.94 324 ASN A O 1
ATOM 2461 N N . ASN A 1 325 ? -6.794 1.932 -8.905 1.00 95.94 325 ASN A N 1
ATOM 2462 C CA . ASN A 1 325 ? -6.709 2.542 -10.231 1.00 95.94 325 ASN A CA 1
ATOM 2463 C C . ASN A 1 325 ? -7.636 1.858 -11.250 1.00 95.94 325 ASN A C 1
ATOM 2465 O O . ASN A 1 325 ? -8.385 2.538 -11.952 1.00 95.94 325 ASN A O 1
ATOM 2469 N N . ILE A 1 326 ? -7.640 0.525 -11.322 1.00 95.62 326 ILE A N 1
ATOM 2470 C CA . ILE A 1 326 ? -8.481 -0.234 -12.263 1.00 95.62 326 ILE A CA 1
ATOM 2471 C C . ILE A 1 326 ? -9.968 -0.039 -11.939 1.00 95.62 326 ILE A C 1
ATOM 2473 O O . ILE A 1 326 ? -10.765 0.261 -12.831 1.00 95.62 326 ILE A O 1
ATOM 2477 N N . ILE A 1 327 ? -10.349 -0.148 -10.669 1.00 96.00 327 ILE A N 1
ATOM 2478 C CA . ILE A 1 327 ? -11.733 -0.015 -10.211 1.00 96.00 327 ILE A CA 1
ATOM 2479 C C . ILE A 1 327 ? -12.243 1.397 -10.496 1.00 96.00 327 ILE A C 1
ATOM 2481 O O . ILE A 1 327 ? -13.329 1.548 -11.054 1.00 96.00 327 ILE A O 1
ATOM 2485 N N . CYS A 1 328 ? -11.476 2.449 -10.189 1.00 93.44 328 CYS A N 1
ATOM 2486 C CA . CYS A 1 328 ? -11.948 3.822 -10.397 1.00 93.44 328 CYS A CA 1
ATOM 2487 C C . CYS A 1 328 ? -12.195 4.173 -11.880 1.00 93.44 328 CYS A C 1
ATOM 2489 O O . CYS A 1 328 ? -13.035 5.041 -12.167 1.00 93.44 328 CYS A O 1
ATOM 2491 N N . ARG A 1 329 ? -11.473 3.492 -12.790 1.00 91.50 329 ARG A N 1
ATOM 2492 C CA . ARG A 1 329 ? -11.568 3.604 -14.255 1.00 91.50 329 ARG A CA 1
ATOM 2493 C C . ARG A 1 329 ? -12.790 2.885 -14.815 1.00 91.50 329 ARG A C 1
ATOM 2495 O O . ARG A 1 329 ? -13.373 3.372 -15.777 1.00 91.50 329 ARG A O 1
ATOM 2502 N N . ASN A 1 330 ? -13.179 1.770 -14.199 1.00 91.50 330 ASN A N 1
ATOM 2503 C CA . ASN A 1 330 ? -14.165 0.838 -14.751 1.00 91.50 330 ASN A CA 1
ATOM 2504 C C . ASN A 1 330 ? -15.458 0.724 -13.922 1.00 91.50 330 ASN A C 1
ATOM 2506 O O . ASN A 1 330 ? -16.338 -0.058 -14.263 1.00 91.50 330 ASN A O 1
ATOM 2510 N N . SER A 1 331 ? -15.594 1.493 -12.838 1.00 91.88 331 SER A N 1
ATOM 2511 C CA . SER A 1 331 ? -16.775 1.480 -11.963 1.00 91.88 331 SER A CA 1
ATOM 2512 C C . SER A 1 331 ? -17.036 2.850 -11.318 1.00 91.88 331 SER A C 1
ATOM 2514 O O . SER A 1 331 ? -16.371 3.854 -11.611 1.00 91.88 331 SER A O 1
ATOM 2516 N N . ASP A 1 332 ? -18.012 2.913 -10.412 1.00 92.44 332 ASP A N 1
ATOM 2517 C CA . ASP A 1 332 ? -18.289 4.092 -9.594 1.00 92.44 332 ASP A CA 1
ATOM 2518 C C . ASP A 1 332 ? -17.202 4.358 -8.530 1.00 92.44 332 ASP A C 1
ATOM 2520 O O . ASP A 1 332 ? -16.979 5.523 -8.167 1.00 92.44 332 ASP A O 1
ATOM 2524 N N . GLY A 1 333 ? -16.422 3.346 -8.148 1.00 95.31 333 GLY A N 1
ATOM 2525 C CA . GLY A 1 333 ? -15.215 3.440 -7.327 1.00 95.31 333 GLY A CA 1
ATOM 2526 C C . GLY A 1 333 ? -15.138 2.361 -6.246 1.00 95.31 333 GLY A C 1
ATOM 2527 O O . GLY A 1 333 ? -16.003 1.497 -6.133 1.00 95.31 333 GLY A O 1
ATOM 2528 N N . VAL A 1 334 ? -14.091 2.447 -5.430 1.00 98.38 334 VAL A N 1
ATOM 2529 C CA . VAL A 1 334 ? -13.876 1.537 -4.299 1.00 98.38 334 VAL A CA 1
ATOM 2530 C C . VAL A 1 334 ? -14.829 1.886 -3.153 1.00 98.38 334 VAL A C 1
ATOM 2532 O O . VAL A 1 334 ? -14.971 3.057 -2.799 1.00 98.38 334 VAL A O 1
ATOM 2535 N N . TYR A 1 335 ? -15.476 0.874 -2.583 1.00 98.25 335 TYR A N 1
ATOM 2536 C CA . TYR A 1 335 ? -16.268 0.952 -1.356 1.00 98.25 335 TYR A CA 1
ATOM 2537 C C . TYR A 1 335 ? -15.398 0.672 -0.123 1.00 98.25 335 TYR A C 1
ATOM 2539 O O . TYR A 1 335 ? -15.316 1.496 0.782 1.00 98.25 335 TYR A O 1
ATOM 2547 N N . GLU A 1 336 ? -14.686 -0.456 -0.126 1.00 98.50 336 GLU A N 1
ATOM 2548 C CA . GLU A 1 336 ? -13.700 -0.839 0.887 1.00 98.50 336 GLU A CA 1
ATOM 2549 C C . GLU A 1 336 ? -12.656 -1.760 0.246 1.00 98.50 336 GLU A C 1
ATOM 2551 O O . GLU A 1 336 ? -12.999 -2.641 -0.537 1.00 98.50 336 GLU A O 1
ATOM 2556 N N . GLY A 1 337 ? -11.382 -1.547 0.550 1.00 98.44 337 GLY A N 1
ATOM 2557 C CA . GLY A 1 337 ? -10.274 -2.319 0.007 1.00 98.44 337 GLY A CA 1
ATOM 2558 C C . GLY A 1 337 ? -9.317 -2.754 1.103 1.00 98.44 337 GLY A C 1
ATOM 2559 O O . GLY A 1 337 ? -8.803 -1.903 1.831 1.00 98.44 337 GLY A O 1
ATOM 2560 N N . VAL A 1 338 ? -9.041 -4.053 1.208 1.00 98.62 338 VAL A N 1
ATOM 2561 C CA . VAL A 1 338 ? -8.095 -4.598 2.196 1.00 98.62 338 VAL A CA 1
ATOM 2562 C C . VAL A 1 338 ? -6.969 -5.366 1.506 1.00 98.62 338 VAL A C 1
ATOM 2564 O O . VAL A 1 338 ? -7.190 -6.146 0.577 1.00 98.62 338 VAL A O 1
ATOM 2567 N N . ALA A 1 339 ? -5.738 -5.133 1.959 1.00 98.50 339 ALA A N 1
ATOM 2568 C CA . ALA A 1 339 ? -4.610 -6.014 1.701 1.00 98.50 339 ALA A CA 1
ATOM 2569 C C . ALA A 1 339 ? -4.351 -6.853 2.964 1.00 98.50 339 ALA A C 1
ATOM 2571 O O . ALA A 1 339 ? -3.959 -6.300 3.990 1.00 98.50 339 ALA A O 1
ATOM 2572 N N . ILE A 1 340 ? -4.576 -8.167 2.913 1.00 98.00 340 ILE A N 1
ATOM 2573 C CA . ILE A 1 340 ? -4.425 -9.046 4.089 1.00 98.00 340 ILE A CA 1
ATOM 2574 C C . ILE A 1 340 ? -2.961 -9.304 4.453 1.00 98.00 340 ILE A C 1
ATOM 2576 O O . ILE A 1 340 ? -2.670 -9.642 5.594 1.00 98.00 340 ILE A O 1
ATOM 2580 N N . GLY A 1 341 ? -2.051 -9.075 3.503 1.00 97.31 341 GLY A N 1
ATOM 2581 C CA . GLY A 1 341 ? -0.618 -9.270 3.669 1.00 97.31 341 GLY A CA 1
ATOM 2582 C C . GLY A 1 341 ? -0.077 -10.498 2.944 1.00 97.31 341 GLY A C 1
ATOM 2583 O O . GLY A 1 341 ? -0.831 -11.375 2.520 1.00 97.31 341 GLY A O 1
ATOM 2584 N N . GLY A 1 342 ? 1.243 -10.511 2.751 1.00 96.06 342 GLY A N 1
ATOM 2585 C CA . GLY A 1 342 ? 1.963 -11.568 2.027 1.00 96.06 342 GLY A CA 1
ATOM 2586 C C . GLY A 1 342 ? 2.479 -12.717 2.898 1.00 96.06 342 GLY A C 1
ATOM 2587 O O . GLY A 1 342 ? 3.006 -13.688 2.360 1.00 96.06 342 GLY A O 1
ATOM 2588 N N . ASP A 1 343 ? 2.347 -12.619 4.223 1.00 96.44 343 ASP A N 1
ATOM 2589 C CA . ASP A 1 343 ? 2.799 -13.665 5.142 1.00 96.44 343 ASP A CA 1
ATOM 2590 C C . ASP A 1 343 ? 1.975 -14.953 4.978 1.00 96.44 343 ASP A C 1
ATOM 2592 O O . ASP A 1 343 ? 0.808 -14.942 4.579 1.00 96.44 343 ASP A O 1
ATOM 2596 N N . ARG A 1 344 ? 2.587 -16.092 5.325 1.00 96.56 344 ARG A N 1
ATOM 2597 C CA . ARG A 1 344 ? 1.964 -17.419 5.192 1.00 96.56 344 ARG A CA 1
ATOM 2598 C C . ARG A 1 344 ? 0.659 -17.556 5.979 1.00 96.56 344 ARG A C 1
ATOM 2600 O O . ARG A 1 344 ? -0.260 -18.220 5.510 1.00 96.56 344 ARG A O 1
ATOM 2607 N N . TYR A 1 345 ? 0.610 -16.967 7.171 1.00 96.94 345 TYR A N 1
ATOM 2608 C CA . TYR A 1 345 ? -0.557 -16.962 8.048 1.00 96.94 345 TYR A CA 1
ATOM 2609 C C . TYR A 1 345 ? -1.011 -15.510 8.225 1.00 96.94 345 TYR A C 1
ATOM 2611 O O . TYR A 1 345 ? -0.565 -14.856 9.166 1.00 96.94 345 TYR A O 1
ATOM 2619 N N . PRO A 1 346 ? -1.823 -14.960 7.307 1.00 96.00 346 PRO A N 1
ATOM 2620 C CA . PRO A 1 346 ? -2.378 -13.630 7.499 1.00 96.00 346 PRO A CA 1
ATOM 2621 C C . PRO A 1 346 ? -3.358 -13.651 8.678 1.00 96.00 346 PRO A C 1
ATOM 2623 O O . PRO A 1 346 ? -4.024 -14.653 8.936 1.00 96.00 346 PRO A O 1
ATOM 2626 N N . GLY A 1 347 ? -3.442 -12.536 9.396 1.00 96.00 347 GLY A N 1
ATOM 2627 C CA . GLY A 1 347 ? -4.279 -12.394 10.583 1.00 96.00 347 GLY A CA 1
ATOM 2628 C C . GLY A 1 347 ? -5.782 -12.401 10.312 1.00 96.00 347 GLY A C 1
ATOM 2629 O O . GLY A 1 347 ? -6.573 -12.634 11.219 1.00 96.00 347 GLY A O 1
ATOM 2630 N N . SER A 1 348 ? -6.159 -12.166 9.059 1.00 95.69 348 SER A N 1
ATOM 2631 C CA . SER A 1 348 ? -7.501 -12.343 8.514 1.00 95.69 348 SER A CA 1
ATOM 2632 C C . SER A 1 348 ? -7.396 -12.935 7.115 1.00 95.69 348 SER A C 1
ATOM 2634 O O . SER A 1 348 ? -6.424 -12.714 6.383 1.00 95.69 348 SER A O 1
ATOM 2636 N N . ARG A 1 349 ? -8.397 -13.725 6.744 1.00 95.06 349 ARG A N 1
ATOM 2637 C CA . ARG A 1 349 ? -8.444 -14.482 5.493 1.00 95.06 349 ARG A CA 1
ATOM 2638 C C . ARG A 1 349 ? -9.355 -13.795 4.485 1.00 95.06 349 ARG A C 1
ATOM 2640 O O . ARG A 1 349 ? -10.142 -12.905 4.809 1.00 95.06 349 ARG A O 1
ATOM 2647 N N . PHE A 1 350 ? -9.292 -14.238 3.231 1.00 96.50 350 PHE A N 1
ATOM 2648 C CA . PHE A 1 350 ? -10.175 -13.719 2.184 1.00 96.50 350 PHE A CA 1
ATOM 2649 C C . PHE A 1 350 ? -11.658 -13.868 2.532 1.00 96.50 350 PHE A C 1
ATOM 2651 O O . PHE A 1 350 ? -12.421 -12.914 2.357 1.00 96.50 350 PHE A O 1
ATOM 2658 N N . LEU A 1 351 ? -12.042 -15.038 3.053 1.00 95.31 351 LEU A N 1
ATOM 2659 C CA . LEU A 1 351 ? -13.417 -15.326 3.446 1.00 95.31 351 LEU A CA 1
ATOM 2660 C C . LEU A 1 351 ? -13.921 -14.340 4.508 1.00 95.31 351 LEU A C 1
ATOM 2662 O O . LEU A 1 351 ? -15.024 -13.823 4.361 1.00 95.31 351 LEU A O 1
ATOM 2666 N N . ASP A 1 352 ? -13.105 -14.007 5.510 1.00 94.88 352 ASP A N 1
ATOM 2667 C CA . ASP A 1 352 ? -13.499 -13.102 6.599 1.00 94.88 352 ASP A CA 1
ATOM 2668 C C . ASP A 1 352 ? -13.928 -11.733 6.056 1.00 94.88 352 ASP A C 1
ATOM 2670 O O . ASP A 1 352 ? -14.979 -11.195 6.412 1.00 94.88 352 ASP A O 1
ATOM 2674 N N . HIS A 1 353 ? -13.160 -11.174 5.115 1.00 96.00 353 HIS A N 1
ATOM 2675 C CA . HIS A 1 353 ? -13.522 -9.907 4.483 1.00 96.00 353 HIS A CA 1
ATOM 2676 C C . HIS A 1 353 ? -14.713 -10.038 3.534 1.00 96.00 353 HIS A C 1
ATOM 2678 O O . HIS A 1 353 ? -15.550 -9.137 3.506 1.00 96.00 353 HIS A O 1
ATOM 2684 N N . PHE A 1 354 ? -14.826 -11.140 2.791 1.00 94.81 354 PHE A N 1
ATOM 2685 C CA . PHE A 1 354 ? -15.964 -11.379 1.900 1.00 94.81 354 PHE A CA 1
ATOM 2686 C C . PHE A 1 354 ? -17.278 -11.535 2.662 1.00 94.81 354 PHE A C 1
ATOM 2688 O O . PHE A 1 354 ? -18.279 -10.973 2.229 1.00 94.81 354 PHE A O 1
ATOM 2695 N N . LEU A 1 355 ? -17.284 -12.210 3.814 1.00 93.00 355 LEU A N 1
ATOM 2696 C CA . LEU A 1 355 ? -18.466 -12.313 4.673 1.00 93.00 355 LEU A CA 1
ATOM 2697 C C . LEU A 1 355 ? -18.894 -10.939 5.200 1.00 93.00 355 LEU A C 1
ATOM 2699 O O . LEU A 1 355 ? -20.087 -10.624 5.188 1.00 93.00 355 LEU A O 1
ATOM 2703 N N . ARG A 1 356 ? -17.938 -10.082 5.591 1.00 93.06 356 ARG A N 1
ATOM 2704 C CA . ARG A 1 356 ? -18.237 -8.686 5.959 1.00 93.06 356 ARG A CA 1
ATOM 2705 C C . ARG A 1 356 ? -18.835 -7.912 4.787 1.00 93.06 356 ARG A C 1
ATOM 2707 O O . ARG A 1 356 ? -19.846 -7.241 4.969 1.00 93.06 356 ARG A O 1
ATOM 2714 N N . TYR A 1 357 ? -18.251 -8.022 3.594 1.00 94.69 357 TYR A N 1
ATOM 2715 C CA . TYR A 1 357 ? -18.754 -7.316 2.414 1.00 94.69 357 TYR A CA 1
ATOM 2716 C C . TYR A 1 357 ? -20.125 -7.824 1.970 1.00 94.69 357 TYR A C 1
ATOM 2718 O O . TYR A 1 357 ? -20.995 -7.020 1.668 1.00 94.69 357 TYR A O 1
ATOM 2726 N N . GLN A 1 358 ? -20.355 -9.136 1.998 1.00 92.00 358 GLN A N 1
ATOM 2727 C CA . GLN A 1 358 ? -21.651 -9.742 1.693 1.00 92.00 358 GLN A CA 1
ATOM 2728 C C . GLN A 1 358 ? -22.743 -9.266 2.660 1.00 92.00 358 GLN A C 1
ATOM 2730 O O . GLN A 1 358 ? -23.898 -9.094 2.270 1.00 92.00 358 GLN A O 1
ATOM 2735 N N . ALA A 1 359 ? -22.385 -9.045 3.926 1.00 90.38 359 ALA A N 1
ATOM 2736 C CA . ALA A 1 359 ? -23.290 -8.518 4.938 1.00 90.38 359 ALA A CA 1
ATOM 2737 C C . ALA A 1 359 ? -23.484 -6.989 4.866 1.00 90.38 359 ALA A C 1
ATOM 2739 O O . ALA A 1 359 ? -24.332 -6.467 5.601 1.00 90.38 359 ALA A O 1
ATOM 2740 N N . ASP A 1 360 ? -22.721 -6.276 4.028 1.00 91.12 360 ASP A N 1
ATOM 2741 C CA . ASP A 1 360 ? -22.786 -4.825 3.873 1.00 91.12 360 ASP A CA 1
ATOM 2742 C C . ASP A 1 360 ? -23.520 -4.444 2.571 1.00 91.12 360 ASP A C 1
ATOM 2744 O O . ASP A 1 360 ? -22.998 -4.629 1.469 1.00 91.12 360 ASP A O 1
ATOM 2748 N N . PRO A 1 361 ? -24.714 -3.833 2.661 1.00 90.50 361 PRO A N 1
ATOM 2749 C CA . PRO A 1 361 ? -25.473 -3.428 1.487 1.00 90.50 361 PRO A CA 1
ATOM 2750 C C . PRO A 1 361 ? -24.763 -2.406 0.590 1.00 90.50 361 PRO A C 1
ATOM 2752 O O . PRO A 1 361 ? -25.196 -2.235 -0.550 1.00 90.50 361 PRO A O 1
ATOM 2755 N N . GLY A 1 362 ? -23.737 -1.696 1.061 1.00 90.75 362 GLY A N 1
ATOM 2756 C CA . GLY A 1 362 ? -22.944 -0.772 0.247 1.00 90.75 362 GLY A CA 1
ATOM 2757 C C . GLY A 1 362 ? -22.008 -1.473 -0.744 1.00 90.75 362 GLY A C 1
ATOM 2758 O O . GLY A 1 362 ? -21.722 -0.918 -1.805 1.00 90.75 362 GLY A O 1
ATOM 2759 N N . ALA A 1 363 ? -21.592 -2.709 -0.457 1.00 94.06 363 ALA A N 1
ATOM 2760 C CA . ALA A 1 363 ? -20.757 -3.502 -1.351 1.00 94.06 363 ALA A CA 1
ATOM 2761 C C . ALA A 1 363 ? -21.633 -4.232 -2.385 1.00 94.06 363 ALA A C 1
ATOM 2763 O O . ALA A 1 363 ? -22.356 -5.173 -2.073 1.00 94.06 363 ALA A O 1
ATOM 2764 N N . LYS A 1 364 ? -21.598 -3.779 -3.643 1.00 93.94 364 LYS A N 1
ATOM 2765 C CA . LYS A 1 364 ? -22.412 -4.338 -4.742 1.00 93.94 364 LYS A CA 1
ATOM 2766 C C . LYS A 1 364 ? -21.648 -5.306 -5.632 1.00 93.94 364 LYS A C 1
ATOM 2768 O O . LYS A 1 364 ? -22.261 -6.138 -6.294 1.00 93.94 364 LYS A O 1
ATOM 2773 N N . LEU A 1 365 ? -20.327 -5.173 -5.673 1.00 95.56 365 LEU A N 1
ATOM 2774 C CA . LEU A 1 365 ? -19.437 -6.066 -6.400 1.00 95.56 365 LEU A CA 1
ATOM 2775 C C . LEU A 1 365 ? -18.246 -6.394 -5.509 1.00 95.56 365 LEU A C 1
ATOM 2777 O O . LEU A 1 365 ? -17.593 -5.485 -4.996 1.00 95.56 365 LEU A O 1
ATOM 2781 N N . LEU A 1 366 ? -17.986 -7.687 -5.336 1.00 96.81 366 LEU A N 1
ATOM 2782 C CA . LEU A 1 366 ? -16.877 -8.197 -4.539 1.00 96.81 366 LEU A CA 1
ATOM 2783 C C . LEU A 1 366 ? -15.766 -8.658 -5.479 1.00 96.81 366 LEU A C 1
ATOM 2785 O O . LEU A 1 366 ? -16.010 -9.447 -6.392 1.00 96.81 366 LEU A O 1
ATOM 2789 N N . LEU A 1 367 ? -14.555 -8.150 -5.273 1.00 98.12 367 LEU A N 1
ATOM 2790 C CA . LEU A 1 367 ? -13.391 -8.458 -6.096 1.00 98.12 367 LEU A CA 1
ATOM 2791 C C . LEU A 1 367 ? -12.311 -9.122 -5.243 1.00 98.12 367 LEU A C 1
ATOM 2793 O O . LEU A 1 367 ? -11.821 -8.555 -4.269 1.00 98.12 367 LEU A O 1
ATOM 2797 N N . LEU A 1 368 ? -11.906 -10.320 -5.645 1.00 97.56 368 LEU A N 1
ATOM 2798 C CA . LEU A 1 368 ? -10.779 -11.026 -5.052 1.00 97.56 368 LEU A CA 1
ATOM 2799 C C . LEU A 1 368 ? -9.573 -10.955 -5.987 1.00 97.56 368 LEU A C 1
ATOM 2801 O O . LEU A 1 368 ? -9.677 -11.304 -7.162 1.00 97.56 368 LEU A O 1
ATOM 2805 N N . LEU A 1 369 ? -8.422 -10.561 -5.447 1.00 97.88 369 LEU A N 1
ATOM 2806 C CA . LEU A 1 369 ? -7.127 -10.816 -6.067 1.00 97.88 369 LEU A CA 1
ATOM 2807 C C . LEU A 1 369 ? -6.366 -11.841 -5.221 1.00 97.88 369 LEU A C 1
ATOM 2809 O O . LEU A 1 369 ? -5.684 -11.477 -4.260 1.00 97.88 369 LEU A O 1
ATOM 2813 N N . GLY A 1 370 ? -6.538 -13.113 -5.586 1.00 96.06 370 GLY A N 1
ATOM 2814 C CA . GLY A 1 370 ? -5.861 -14.252 -4.969 1.00 96.06 370 GLY A CA 1
ATOM 2815 C C . GLY A 1 370 ? -4.375 -14.328 -5.320 1.00 96.06 370 GLY A C 1
ATOM 2816 O O . GLY A 1 370 ? -3.836 -13.481 -6.040 1.00 96.06 370 GLY A O 1
ATOM 2817 N N . GLU A 1 371 ? -3.712 -15.363 -4.819 1.00 95.69 371 GLU A N 1
ATOM 2818 C CA . GLU A 1 371 ? -2.291 -15.611 -5.069 1.00 95.69 371 GLU A CA 1
ATOM 2819 C C . GLU A 1 371 ? -2.009 -17.116 -5.071 1.00 95.69 371 GLU A C 1
ATOM 2821 O O . GLU A 1 371 ? -2.707 -17.891 -4.429 1.00 95.69 371 GLU A O 1
ATOM 2826 N N . VAL A 1 372 ? -0.989 -17.554 -5.811 1.00 95.50 372 VAL A N 1
ATOM 2827 C CA . VAL A 1 372 ? -0.616 -18.972 -5.823 1.00 95.50 372 VAL A CA 1
ATOM 2828 C C . VAL A 1 372 ? -0.145 -19.429 -4.436 1.00 95.50 372 VAL A C 1
ATOM 2830 O O . VAL A 1 372 ? 0.678 -18.773 -3.802 1.00 95.50 372 VAL A O 1
ATOM 2833 N N . GLY A 1 373 ? -0.616 -20.603 -4.010 1.00 92.25 373 GLY A N 1
ATOM 2834 C CA . GLY A 1 373 ? -0.214 -21.251 -2.761 1.00 92.25 373 GLY A CA 1
ATOM 2835 C C . GLY A 1 373 ? -1.269 -21.148 -1.657 1.00 92.25 373 GLY A C 1
ATOM 2836 O O . GLY A 1 373 ? -1.833 -20.088 -1.405 1.00 92.25 373 GLY A O 1
ATOM 2837 N N . GLY A 1 374 ? -1.498 -22.267 -0.965 1.00 93.50 374 GLY A N 1
ATOM 2838 C CA . GLY A 1 374 ? -2.607 -22.416 -0.019 1.00 93.50 374 GLY A CA 1
ATOM 2839 C C . GLY A 1 374 ? -3.904 -22.865 -0.698 1.00 93.50 374 GLY A C 1
ATOM 2840 O O . GLY A 1 374 ? -3.896 -23.319 -1.842 1.00 93.50 374 GLY A O 1
ATOM 2841 N N . THR A 1 375 ? -5.006 -22.779 0.045 1.00 95.44 375 THR A N 1
ATOM 2842 C CA . THR A 1 375 ? -6.353 -23.193 -0.391 1.00 95.44 375 THR A CA 1
ATOM 2843 C C . THR A 1 375 ? -7.426 -22.183 0.018 1.00 95.44 375 THR A C 1
ATOM 2845 O O . THR A 1 375 ? -8.606 -22.518 0.027 1.00 95.44 375 THR A O 1
ATOM 2848 N N . ASP A 1 376 ? -7.033 -20.956 0.371 1.00 92.06 376 ASP A N 1
ATOM 2849 C CA . ASP A 1 376 ? -7.933 -19.949 0.949 1.00 92.06 376 ASP A CA 1
ATOM 2850 C C . ASP A 1 376 ? -9.097 -19.597 0.012 1.00 92.06 376 ASP A C 1
ATOM 2852 O O . ASP A 1 376 ? -10.211 -19.350 0.467 1.00 92.06 376 ASP A O 1
ATOM 2856 N N . GLU A 1 377 ? -8.867 -19.607 -1.302 1.00 95.69 377 GLU A N 1
ATOM 2857 C CA . GLU A 1 377 ? -9.892 -19.326 -2.305 1.00 95.69 377 GLU A CA 1
ATOM 2858 C C . GLU A 1 377 ? -10.977 -20.411 -2.387 1.00 95.69 377 GLU A C 1
ATOM 2860 O O . GLU A 1 377 ? -12.098 -20.109 -2.798 1.00 95.69 377 GLU A O 1
ATOM 2865 N N . TYR A 1 378 ? -10.693 -21.653 -1.978 1.00 95.94 378 TYR A N 1
ATOM 2866 C CA . TYR A 1 378 ? -11.705 -22.715 -1.963 1.00 95.94 378 TYR A CA 1
ATOM 2867 C C . TYR A 1 378 ? -12.755 -22.492 -0.874 1.00 95.94 378 TYR A C 1
ATOM 2869 O O . TYR A 1 378 ? -13.919 -22.813 -1.092 1.00 95.94 378 TYR A O 1
ATOM 2877 N N . ASP A 1 379 ? -12.396 -21.866 0.246 1.00 92.88 379 ASP A N 1
ATOM 2878 C CA . ASP A 1 379 ? -13.356 -21.567 1.315 1.00 92.88 379 ASP A CA 1
ATOM 2879 C C . ASP A 1 379 ? -14.442 -20.584 0.849 1.00 92.88 379 ASP A C 1
ATOM 2881 O O . ASP A 1 379 ? -15.582 -20.650 1.302 1.00 92.88 379 ASP A O 1
ATOM 2885 N N . LEU A 1 380 ? -14.122 -19.708 -0.111 1.00 91.94 380 LEU A N 1
ATOM 2886 C CA . LEU A 1 380 ? -15.111 -18.850 -0.769 1.00 91.94 380 LEU A CA 1
ATOM 2887 C C . LEU A 1 380 ? -16.069 -19.648 -1.655 1.00 91.94 380 LEU A C 1
ATOM 2889 O O . LEU A 1 380 ? -17.249 -19.316 -1.729 1.00 91.94 380 LEU A O 1
ATOM 2893 N N . ILE A 1 381 ? -15.566 -20.686 -2.331 1.00 93.38 381 ILE A N 1
ATOM 2894 C CA . ILE A 1 381 ? -16.392 -21.581 -3.146 1.00 93.38 381 ILE A CA 1
ATOM 2895 C C . ILE A 1 381 ? -17.347 -22.353 -2.239 1.00 93.38 381 ILE A C 1
ATOM 2897 O O . ILE A 1 381 ? -18.536 -22.421 -2.537 1.00 93.38 381 ILE A O 1
ATOM 2901 N N . GLU A 1 382 ? -16.849 -22.905 -1.131 1.00 93.50 382 GLU A N 1
ATOM 2902 C CA . GLU A 1 382 ? -17.687 -23.636 -0.178 1.00 93.50 382 GLU A CA 1
ATOM 2903 C C . GLU A 1 382 ? -18.719 -22.728 0.499 1.00 93.50 382 GLU A C 1
ATOM 2905 O O . GLU A 1 382 ? -19.859 -23.143 0.660 1.00 93.50 382 GLU A O 1
ATOM 2910 N N . ALA A 1 383 ? -18.376 -21.478 0.824 1.00 88.88 383 ALA A N 1
ATOM 2911 C CA . ALA A 1 383 ? -19.325 -20.522 1.399 1.00 88.88 383 ALA A CA 1
ATOM 2912 C C . ALA A 1 383 ? -20.416 -20.046 0.418 1.00 88.88 383 ALA A C 1
ATOM 2914 O O . ALA A 1 383 ? -21.426 -19.494 0.853 1.00 88.88 383 ALA A O 1
ATOM 2915 N N . ALA A 1 384 ? -20.198 -20.195 -0.893 1.00 82.69 384 ALA A N 1
ATOM 2916 C CA . ALA A 1 384 ? -21.154 -19.805 -1.930 1.00 82.69 384 ALA A CA 1
ATOM 2917 C C . ALA A 1 384 ? -22.119 -20.933 -2.339 1.00 82.69 384 ALA A C 1
ATOM 2919 O O . ALA A 1 384 ? -23.119 -20.646 -3.003 1.00 82.69 384 ALA A O 1
ATOM 2920 N N . LYS A 1 385 ? -21.802 -22.187 -1.997 1.00 78.62 385 LYS A N 1
ATOM 2921 C CA . LYS A 1 385 ? -22.703 -23.339 -2.150 1.00 78.62 385 LYS A CA 1
ATOM 2922 C C . LYS A 1 385 ? -23.775 -23.315 -1.068 1.00 78.62 385 LYS A C 1
ATOM 2924 O O . LYS A 1 385 ? -24.914 -23.713 -1.402 1.00 78.62 385 LYS A O 1
#